Protein AF-A0AAN6EH94-F1 (afdb_monomer_lite)

Secondary structure (DSSP, 8-state):
-------PPPPP-EEEEEEEEE--HHHHHHHHHHIIIIIHHHHHHHTS-EEE--TT-TTS--EEE--EEEEEEEEE---TTT-S-SEEEEEEES-HHHHHHHHHH-------SS-B-HHHHHHHHHHHHHHHHHH-SSS-TTTEEEEEEEEEESSPBPSSPP-S-SSGGGTT--HHHHHHHHHHTTPEEEEEEETT---HHHHHHHHHH--SSPPEEEPPGGG-SSEEEEEES------TTTS-----------PPPP----------------------------PPP---------------------------------------------------------------PPPPP---------------------------------------------PPPS--PPP---THHHHHHHHHHHTT---HHHHHHHHHHHHHHT-TTS-HHHHHHHHHHHHHHHHHHHHHHHHHHHHHHT-PPPP-----------------PPPPP-PPPPPPHHHHHHHHHHHHHHHHHHTT--HHHHHHH--HHHHHHHHHHHTTT-HHHHHTHHHHHHHHHHHHHHHHHHHHHHHHHHHHHHHTTS-----PPP-----------

Sequence (621 aa):
MVTPTQIRPAPRCDILCVLVVESTQHMQNLFHGLYDTVITQLITQMRTPIIVQAAGNKSQPVTKATPCVRLGVVFYGDYFPYSTQTCSKQYFTSNYREFTKTIKSHRFCEGGLLRCATTEGLVGALEMFDDFAEFDPEAHLANVQQRHAIMVTSTPPYAQGCRENAHMRYDGFSIDDVARRMREMKISFSLIKERGKQIEQVEGLLKTANVSTKSLLELPKPMSPDFDVQLMGIDLQIPPEFAAPISALTSIAPAALPNIQPQPPAPVHIQPQPIQSTASQQQQLVPQKNKVDAAVPSVDTAAMAKKPKLESQSSSSAIVSPITEEQPKPARAKSRAKAGKSKSARASNSPAVAPQSVPATAQTTPQNMAAVPQAQTPAMPTGIQLLQAANSLQPSQLRQGQQLPAGQPAPYINPQFAHIVANLKLQGITAPDDVRAILQHVSEMQNPQRTEEERERIRERIPEMVAKAKQASNNAAQQYANGSLPAGAAAVSAPPQPTLQGPTSVSPAMQPALPPQGAINNLVHYVLTSIATKHNADVRQIFSALTPDTFESNARETYRTQPDILANMPIIKAAFSQYKNAQLANMIKQQQLAAQNQQLSSPAMAPQGLAQQTPTPAAAT

pLDDT: mean 72.28, std 25.68, range [25.48, 98.69]

Radius of gyration: 42.22 Å; chains: 1; bounding box: 129×107×127 Å

Structure (mmCIF, N/CA/C/O backbone):
data_AF-A0AAN6EH94-F1
#
_entry.id   AF-A0AAN6EH94-F1
#
loop_
_atom_site.group_PDB
_atom_site.id
_atom_site.type_symbol
_atom_site.label_atom_id
_atom_site.label_alt_id
_atom_site.label_comp_id
_atom_site.label_asym_id
_atom_site.label_entity_id
_atom_site.label_seq_id
_atom_site.pdbx_PDB_ins_code
_atom_site.Cartn_x
_atom_site.Cartn_y
_atom_site.Cartn_z
_atom_site.occupancy
_atom_site.B_iso_or_equiv
_atom_site.auth_seq_id
_atom_site.auth_comp_id
_atom_site.auth_asym_id
_atom_site.auth_atom_id
_atom_site.pdbx_PDB_model_num
ATOM 1 N N . MET A 1 1 ? -53.970 5.868 14.070 1.00 43.62 1 MET A N 1
ATOM 2 C CA . MET A 1 1 ? -53.092 4.944 13.321 1.00 43.62 1 MET A CA 1
ATOM 3 C C . MET A 1 1 ? -51.663 5.421 13.509 1.00 43.62 1 MET A C 1
ATOM 5 O O . MET A 1 1 ? -51.334 6.494 13.027 1.00 43.62 1 MET A O 1
ATOM 9 N N . VAL A 1 2 ? -50.867 4.709 14.307 1.00 47.62 2 VAL A N 1
ATOM 10 C CA . VAL A 1 2 ? -49.458 5.053 14.552 1.00 47.62 2 VAL A CA 1
ATOM 11 C C . VAL A 1 2 ? -48.660 4.444 13.406 1.00 47.62 2 VAL A C 1
ATOM 13 O O . VAL A 1 2 ? -48.646 3.225 13.253 1.00 47.62 2 VAL A O 1
ATOM 16 N N . THR A 1 3 ? -48.076 5.276 12.548 1.00 50.62 3 THR A N 1
ATOM 17 C CA . THR A 1 3 ? -47.166 4.819 11.494 1.00 50.62 3 THR A CA 1
ATOM 18 C C . THR A 1 3 ? -46.002 4.077 12.153 1.00 50.62 3 THR A C 1
ATOM 20 O O . THR A 1 3 ? -45.413 4.622 13.088 1.00 50.62 3 THR A O 1
ATOM 23 N N . PRO A 1 4 ? -45.669 2.842 11.731 1.00 56.78 4 PRO A N 1
ATOM 24 C CA . PRO A 1 4 ? -44.539 2.123 12.298 1.00 56.78 4 PRO A CA 1
ATOM 25 C C . PRO A 1 4 ? -43.283 2.963 12.084 1.00 56.78 4 PRO A C 1
ATOM 27 O O . PRO A 1 4 ? -42.884 3.233 10.950 1.00 56.78 4 PRO A O 1
ATOM 30 N N . THR A 1 5 ? -42.703 3.428 13.189 1.00 57.00 5 THR A N 1
ATOM 31 C CA . THR A 1 5 ? -41.475 4.212 13.209 1.00 57.00 5 THR A CA 1
ATOM 32 C C . THR A 1 5 ? -40.397 3.380 12.534 1.00 57.00 5 THR A C 1
ATOM 34 O O . THR A 1 5 ? -39.939 2.381 13.084 1.00 57.00 5 THR A O 1
ATOM 37 N N . GLN A 1 6 ? -40.039 3.750 11.305 1.00 58.00 6 GLN A N 1
ATOM 38 C CA . GLN A 1 6 ? -39.000 3.077 10.543 1.00 58.00 6 GLN A CA 1
ATOM 39 C C . GLN A 1 6 ? -37.693 3.236 11.328 1.00 58.00 6 GLN A C 1
ATOM 41 O O . GLN A 1 6 ? -37.117 4.324 11.380 1.00 58.00 6 GLN A O 1
ATOM 46 N N . ILE A 1 7 ? -37.274 2.173 12.021 1.00 58.06 7 ILE A N 1
ATOM 47 C CA . ILE A 1 7 ? -36.040 2.164 12.806 1.00 58.06 7 ILE A CA 1
ATOM 48 C C . ILE A 1 7 ? -34.904 2.348 11.808 1.00 58.06 7 ILE A C 1
ATOM 50 O O . ILE A 1 7 ? -34.576 1.443 11.041 1.00 58.06 7 ILE A O 1
ATOM 54 N N . ARG A 1 8 ? -34.334 3.555 11.778 1.00 58.59 8 ARG A N 1
ATOM 55 C CA . ARG A 1 8 ? -33.160 3.843 10.962 1.00 58.59 8 ARG A CA 1
ATOM 56 C C . ARG A 1 8 ? -32.035 2.932 11.466 1.00 58.59 8 ARG A C 1
ATOM 58 O O . ARG A 1 8 ? -31.744 2.987 12.663 1.00 58.59 8 ARG A O 1
ATOM 65 N N . PRO A 1 9 ? -31.427 2.091 10.612 1.00 61.72 9 PRO A N 1
ATOM 66 C CA . PRO A 1 9 ? -30.330 1.236 11.038 1.00 61.72 9 PRO A CA 1
ATOM 67 C C . PRO A 1 9 ? -29.235 2.101 11.663 1.00 61.72 9 PRO A C 1
ATOM 69 O O . PRO A 1 9 ? -28.909 3.173 11.143 1.00 61.72 9 PRO A O 1
ATOM 72 N N . ALA A 1 10 ? -28.722 1.660 12.814 1.00 65.44 10 ALA A N 1
ATOM 73 C CA . ALA A 1 10 ? -27.665 2.369 13.515 1.00 65.44 10 ALA A CA 1
ATOM 74 C C . ALA A 1 10 ? -26.471 2.576 12.563 1.00 65.44 10 ALA A C 1
ATOM 76 O O . ALA A 1 10 ? -26.133 1.656 11.809 1.00 65.44 10 ALA A O 1
ATOM 77 N N . PRO A 1 11 ? -25.850 3.768 12.560 1.00 66.00 11 PRO A N 1
ATOM 78 C CA . PRO A 1 11 ? -24.708 4.039 11.699 1.00 66.00 11 PRO A CA 1
ATOM 79 C C . PRO A 1 11 ? -23.595 3.033 12.007 1.00 66.00 11 PRO A C 1
ATOM 81 O O . PRO A 1 11 ? -23.139 2.932 13.147 1.00 66.00 11 PRO A O 1
ATOM 84 N N . ARG A 1 12 ? -23.179 2.268 10.993 1.00 73.12 12 ARG A N 1
ATOM 85 C CA . ARG A 1 12 ? -22.033 1.361 11.104 1.00 73.12 12 ARG A CA 1
ATOM 86 C C . ARG A 1 12 ? -20.752 2.195 11.192 1.00 73.12 12 ARG A C 1
ATOM 88 O O . ARG A 1 12 ? -20.634 3.226 10.531 1.00 73.12 12 ARG A O 1
ATOM 95 N N . CYS A 1 13 ? -19.829 1.784 12.057 1.00 85.12 13 CYS A N 1
ATOM 96 C CA . CYS A 1 13 ? -18.506 2.390 12.168 1.00 85.12 13 CYS A CA 1
ATOM 97 C C . CYS A 1 13 ? -17.510 1.456 11.486 1.00 85.12 13 CYS A C 1
ATOM 99 O O . CYS A 1 13 ? -16.981 0.543 12.118 1.00 85.12 13 CYS A O 1
ATOM 101 N N . ASP A 1 14 ? -17.305 1.654 10.187 1.00 90.00 14 ASP A N 1
ATOM 102 C CA . ASP A 1 14 ? -16.351 0.854 9.428 1.00 90.00 14 ASP A CA 1
ATOM 103 C C . ASP A 1 14 ? -15.000 1.577 9.383 1.00 90.00 14 ASP A C 1
ATOM 105 O O . ASP A 1 14 ? -14.924 2.786 9.119 1.00 90.00 14 ASP A O 1
ATOM 109 N N . ILE A 1 15 ? -13.933 0.828 9.657 1.00 93.75 15 ILE A N 1
ATOM 110 C CA . ILE A 1 15 ? -12.549 1.303 9.640 1.00 93.75 15 ILE A CA 1
ATOM 111 C C . ILE A 1 15 ? -11.784 0.476 8.615 1.00 93.75 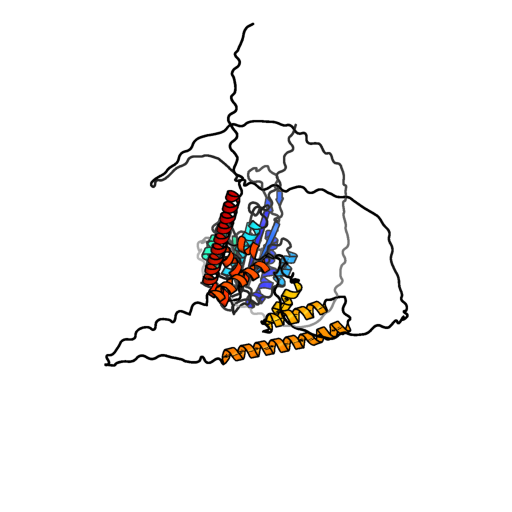15 ILE A C 1
ATOM 113 O O . ILE A 1 15 ? -11.727 -0.751 8.710 1.00 93.75 15 ILE A O 1
ATOM 117 N N . LEU A 1 16 ? -11.163 1.154 7.655 1.00 95.62 16 LEU A N 1
ATOM 118 C CA . LEU A 1 16 ? -10.236 0.536 6.715 1.00 95.62 16 LEU A CA 1
ATOM 119 C C . LEU A 1 16 ? -8.812 0.883 7.129 1.00 95.62 16 LEU A C 1
ATOM 121 O O . LEU A 1 16 ? -8.490 2.059 7.298 1.00 95.62 16 LEU A O 1
ATOM 125 N N . CYS A 1 17 ? -7.957 -0.120 7.269 1.00 97.81 17 CYS A N 1
ATOM 126 C CA . CYS A 1 17 ? -6.548 0.087 7.576 1.00 97.81 17 CYS A CA 1
ATOM 127 C C . CYS A 1 17 ? -5.680 -0.728 6.621 1.00 97.81 17 CYS A C 1
ATOM 129 O O . CYS A 1 17 ? -5.844 -1.943 6.525 1.00 97.81 17 CYS A O 1
ATOM 131 N N . VAL A 1 18 ? -4.748 -0.067 5.939 1.00 98.56 18 VAL A N 1
ATOM 132 C CA . VAL A 1 18 ? -3.737 -0.708 5.094 1.00 98.56 18 VAL A CA 1
ATOM 133 C C . VAL A 1 18 ? -2.378 -0.569 5.767 1.00 98.56 18 VAL A C 1
ATOM 135 O O . VAL A 1 18 ? -1.938 0.547 6.050 1.00 98.56 18 VAL A O 1
ATOM 138 N N . LEU A 1 19 ? -1.714 -1.695 6.025 1.00 98.62 19 LEU A N 1
ATOM 139 C CA . LEU A 1 19 ? -0.307 -1.705 6.422 1.00 98.62 19 LEU A CA 1
ATOM 140 C C . LEU A 1 19 ? 0.568 -1.682 5.167 1.00 98.62 19 LEU A C 1
ATOM 142 O O . LEU A 1 19 ? 0.423 -2.547 4.312 1.00 98.62 19 LEU A O 1
ATOM 146 N N . VAL A 1 20 ? 1.474 -0.718 5.058 1.00 98.69 20 VAL A N 1
ATOM 147 C CA . VAL A 1 20 ? 2.420 -0.594 3.941 1.00 98.69 20 VAL A CA 1
ATOM 148 C C . VAL A 1 20 ? 3.806 -0.927 4.467 1.00 98.69 20 VAL A C 1
ATOM 150 O O . VAL A 1 20 ? 4.408 -0.124 5.170 1.00 98.69 20 VAL A O 1
ATOM 153 N N . VAL A 1 21 ? 4.296 -2.128 4.188 1.00 98.31 21 VAL A N 1
ATOM 154 C CA . VAL A 1 21 ? 5.457 -2.721 4.855 1.00 98.31 21 VAL A CA 1
ATOM 155 C C . VAL A 1 21 ? 6.605 -2.901 3.873 1.00 98.31 21 VAL A C 1
ATOM 157 O O . VAL A 1 21 ? 6.461 -3.556 2.843 1.00 98.31 21 VAL A O 1
ATOM 160 N N . GLU A 1 22 ? 7.762 -2.345 4.216 1.00 97.75 22 GLU A N 1
ATOM 161 C CA . GLU A 1 22 ? 9.002 -2.592 3.485 1.00 97.75 22 GLU A CA 1
ATOM 162 C C . GLU A 1 22 ? 9.427 -4.063 3.626 1.00 97.75 22 GLU A C 1
ATOM 164 O O . GLU A 1 22 ? 9.545 -4.590 4.733 1.00 97.75 22 GLU A O 1
ATOM 169 N N . SER A 1 23 ? 9.659 -4.732 2.499 1.00 96.94 23 SER A N 1
ATOM 170 C CA . SER A 1 23 ? 9.865 -6.179 2.403 1.00 96.94 23 SER A CA 1
ATOM 171 C C . SER A 1 23 ? 11.347 -6.590 2.333 1.00 96.94 23 SER A C 1
ATOM 173 O O . SER A 1 23 ? 11.673 -7.654 1.796 1.00 96.94 23 SER A O 1
ATOM 175 N N . THR A 1 24 ? 12.246 -5.780 2.898 1.00 95.31 24 THR A N 1
ATOM 176 C CA . THR A 1 24 ? 13.692 -6.049 2.942 1.00 95.31 24 THR A CA 1
ATOM 177 C C . THR A 1 24 ? 14.049 -7.123 3.969 1.00 95.31 24 THR A C 1
ATOM 179 O O . THR A 1 24 ? 13.428 -7.234 5.026 1.00 95.31 24 THR A O 1
ATOM 182 N N . GLN A 1 25 ? 15.130 -7.868 3.716 1.00 93.06 25 GLN A N 1
ATOM 183 C CA . GLN A 1 25 ? 15.664 -8.833 4.686 1.00 93.06 25 GLN A CA 1
ATOM 184 C C . GLN A 1 25 ? 16.052 -8.172 6.020 1.00 93.06 25 GLN A C 1
ATOM 186 O O . GLN A 1 25 ? 15.889 -8.775 7.078 1.00 93.06 25 GLN A O 1
ATOM 191 N N . HIS A 1 26 ? 16.520 -6.918 5.981 1.00 93.06 26 HIS A N 1
ATOM 192 C CA . HIS A 1 26 ? 16.785 -6.117 7.181 1.00 93.06 26 HIS A CA 1
ATOM 193 C C . HIS A 1 26 ? 15.524 -5.957 8.036 1.00 93.06 26 HIS A C 1
ATOM 195 O O . HIS A 1 26 ? 15.534 -6.268 9.229 1.00 93.06 26 HIS A O 1
ATOM 201 N N . MET A 1 27 ? 14.407 -5.582 7.406 1.00 95.06 27 MET A N 1
ATOM 202 C CA . MET A 1 27 ? 13.124 -5.449 8.088 1.00 95.06 27 MET A CA 1
ATOM 203 C C . MET A 1 27 ? 12.614 -6.760 8.682 1.00 95.06 27 MET A C 1
ATOM 205 O O . MET A 1 27 ? 11.959 -6.711 9.720 1.00 95.06 27 MET A O 1
ATOM 209 N N . GLN A 1 28 ? 12.943 -7.925 8.115 1.00 93.50 28 GLN A N 1
ATOM 210 C CA . GLN A 1 28 ? 12.520 -9.223 8.656 1.00 93.50 28 GLN A CA 1
ATOM 211 C C . GLN A 1 28 ? 12.864 -9.393 10.141 1.00 93.50 28 GLN A C 1
ATOM 213 O O . GLN A 1 28 ? 12.035 -9.848 10.933 1.00 93.50 28 GLN A O 1
ATOM 218 N N . ASN A 1 29 ? 14.090 -9.016 10.511 1.00 89.00 29 ASN A N 1
ATOM 219 C CA . ASN A 1 29 ? 14.624 -9.220 11.857 1.00 89.00 29 ASN A CA 1
ATOM 220 C C . ASN A 1 29 ? 13.916 -8.344 12.896 1.00 89.00 29 ASN A C 1
ATOM 222 O O . ASN A 1 29 ? 13.801 -8.726 14.057 1.00 89.00 29 ASN A O 1
ATOM 226 N N . LEU A 1 30 ? 13.422 -7.185 12.468 1.00 93.12 30 LEU A N 1
ATOM 227 C CA . LEU A 1 30 ? 12.802 -6.186 13.333 1.00 93.12 30 LEU A CA 1
ATOM 228 C C . LEU A 1 30 ? 11.271 -6.309 13.343 1.00 93.12 30 LEU A C 1
ATOM 230 O O . LEU A 1 30 ? 10.608 -6.050 14.351 1.00 93.12 30 LEU A O 1
ATOM 234 N N . PHE A 1 31 ? 10.690 -6.723 12.216 1.00 94.88 31 PHE A N 1
ATOM 235 C CA . PHE A 1 31 ? 9.256 -6.640 11.977 1.00 94.88 31 PHE A CA 1
ATOM 236 C C . PHE A 1 31 ? 8.445 -7.561 12.891 1.00 94.88 31 PHE A C 1
ATOM 238 O O . PHE A 1 31 ? 7.373 -7.166 13.339 1.00 94.88 31 PHE A O 1
ATOM 245 N N . HIS A 1 32 ? 8.931 -8.764 13.214 1.00 92.38 32 HIS A N 1
ATOM 246 C CA . HIS A 1 32 ? 8.196 -9.670 14.106 1.00 92.38 32 HIS A CA 1
ATOM 247 C C . HIS A 1 32 ? 8.004 -9.078 15.510 1.00 92.38 32 HIS A C 1
ATOM 249 O O . HIS A 1 32 ? 6.887 -9.096 16.030 1.00 92.38 32 HIS A O 1
ATOM 255 N N . GLY A 1 33 ? 9.059 -8.487 16.083 1.00 92.12 33 GLY A N 1
ATOM 256 C CA . GLY A 1 33 ? 8.979 -7.790 17.367 1.00 92.12 33 GLY A CA 1
ATOM 257 C C . GLY A 1 33 ? 8.042 -6.585 17.302 1.00 92.12 33 GLY A C 1
ATOM 258 O O . GLY A 1 33 ? 7.168 -6.437 18.157 1.00 92.12 33 GLY A O 1
ATOM 259 N N . LEU A 1 34 ? 8.148 -5.772 16.246 1.00 95.31 34 LEU A N 1
ATOM 260 C CA . LEU A 1 34 ? 7.244 -4.643 16.001 1.00 95.31 34 LEU A CA 1
ATOM 261 C C . LEU A 1 34 ? 5.777 -5.082 15.866 1.00 95.31 34 LEU A C 1
ATOM 263 O O . LEU A 1 34 ? 4.869 -4.411 16.365 1.00 95.31 34 LEU A O 1
ATOM 267 N N . TYR A 1 35 ? 5.532 -6.205 15.192 1.00 96.12 35 TYR A N 1
ATOM 268 C CA . TYR A 1 35 ? 4.187 -6.710 14.959 1.00 96.12 35 TYR A CA 1
ATOM 269 C C . TYR A 1 35 ? 3.496 -7.092 16.269 1.00 96.12 35 TYR A C 1
ATOM 271 O O . TYR A 1 35 ? 2.349 -6.702 16.511 1.00 96.12 35 TYR A O 1
ATOM 279 N N . ASP A 1 36 ? 4.195 -7.841 17.119 1.00 93.06 36 ASP A N 1
ATOM 280 C CA . ASP A 1 36 ? 3.640 -8.334 18.377 1.00 93.06 36 ASP A CA 1
ATOM 281 C C . ASP A 1 36 ? 3.502 -7.208 19.420 1.00 93.06 36 ASP A C 1
ATOM 283 O O . ASP A 1 36 ? 2.514 -7.174 20.154 1.00 93.06 36 ASP A O 1
ATOM 287 N N . THR A 1 37 ? 4.431 -6.245 19.451 1.00 90.81 37 THR A N 1
ATOM 288 C CA . THR A 1 37 ? 4.446 -5.168 20.462 1.00 90.81 37 THR A CA 1
ATOM 289 C C . THR A 1 37 ? 3.597 -3.953 20.094 1.00 90.81 37 THR A C 1
ATOM 291 O O . THR A 1 37 ? 2.905 -3.412 20.956 1.00 90.81 37 THR A O 1
ATOM 294 N N . VAL A 1 38 ? 3.611 -3.524 18.828 1.00 94.44 38 VAL A N 1
ATOM 295 C CA . VAL A 1 38 ? 2.966 -2.277 18.389 1.00 94.44 38 VAL A CA 1
ATOM 296 C C . VAL A 1 38 ? 1.767 -2.565 17.495 1.00 94.44 38 VAL A C 1
ATOM 298 O O . VAL A 1 38 ? 0.647 -2.194 17.838 1.00 94.44 38 VAL A O 1
ATOM 301 N N . ILE A 1 39 ? 1.954 -3.255 16.365 1.00 96.12 39 ILE A N 1
ATOM 302 C CA . ILE A 1 39 ? 0.891 -3.408 15.349 1.00 96.12 39 ILE A CA 1
ATOM 303 C C . ILE A 1 39 ? -0.326 -4.151 15.918 1.00 96.12 39 ILE A C 1
ATOM 305 O O . ILE A 1 39 ? -1.466 -3.738 15.699 1.00 96.12 39 ILE A O 1
ATOM 309 N N . THR A 1 40 ? -0.104 -5.205 16.704 1.00 95.31 40 THR A N 1
ATOM 310 C CA . THR A 1 40 ? -1.180 -5.952 17.373 1.00 95.31 40 THR A CA 1
ATOM 311 C C . THR A 1 40 ? -1.980 -5.066 18.334 1.00 95.31 40 THR A C 1
ATOM 313 O O . THR A 1 40 ? -3.211 -5.161 18.379 1.00 95.31 40 THR A O 1
ATOM 316 N N . GLN A 1 41 ? -1.313 -4.164 19.060 1.00 93.94 41 GLN A N 1
ATOM 317 C CA . GLN A 1 41 ? -1.971 -3.213 19.960 1.00 93.94 41 GLN A CA 1
ATOM 318 C C . GLN A 1 41 ? -2.798 -2.187 19.179 1.00 93.94 41 GLN A C 1
ATOM 320 O O . GLN A 1 41 ? -3.948 -1.932 19.532 1.00 93.94 41 GLN A O 1
ATOM 325 N N . LEU A 1 42 ? -2.273 -1.676 18.059 1.00 94.94 42 LEU A N 1
ATOM 326 C CA . LEU A 1 42 ? -3.009 -0.770 17.167 1.00 94.94 42 LEU A CA 1
ATOM 327 C C . LEU A 1 42 ? -4.289 -1.410 16.637 1.00 94.94 42 LEU A C 1
ATOM 329 O O . LEU A 1 42 ? -5.364 -0.814 16.702 1.00 94.94 42 LEU A O 1
ATOM 333 N N . ILE A 1 43 ? -4.189 -2.641 16.134 1.00 95.12 43 ILE A N 1
ATOM 334 C CA . ILE A 1 43 ? -5.341 -3.366 15.594 1.00 95.12 43 ILE A CA 1
ATOM 335 C C . ILE A 1 43 ? -6.364 -3.650 16.693 1.00 95.12 43 ILE A C 1
ATOM 337 O O . ILE A 1 43 ? -7.563 -3.494 16.465 1.00 95.12 43 ILE A O 1
ATOM 341 N N . THR A 1 44 ? -5.909 -4.040 17.885 1.00 94.31 44 THR A N 1
ATOM 342 C CA . THR A 1 44 ? -6.790 -4.263 19.039 1.00 94.31 44 THR A CA 1
ATOM 343 C C . THR A 1 44 ? -7.527 -2.980 19.406 1.00 94.31 44 THR A C 1
ATOM 345 O O . THR A 1 44 ? -8.749 -3.000 19.540 1.00 94.31 44 THR A O 1
ATOM 348 N N . GLN A 1 45 ? -6.818 -1.853 19.455 1.00 92.75 45 GLN A N 1
ATOM 349 C CA . GLN A 1 45 ? -7.392 -0.562 19.804 1.00 92.75 45 GLN A CA 1
ATOM 350 C C . GLN A 1 45 ? -8.413 -0.059 18.777 1.00 92.75 45 GLN A C 1
ATOM 352 O O . GLN A 1 45 ? -9.473 0.431 19.160 1.00 92.75 45 GLN A O 1
ATOM 357 N N . MET A 1 46 ? -8.161 -0.238 17.477 1.00 93.62 46 MET A N 1
ATOM 358 C CA . MET A 1 46 ? -9.139 0.098 16.429 1.00 93.62 46 MET A CA 1
ATOM 359 C C . MET A 1 46 ? -10.429 -0.733 16.525 1.00 93.62 46 MET A C 1
ATOM 361 O O . MET A 1 46 ? -11.465 -0.328 16.004 1.00 93.62 46 MET A O 1
ATOM 365 N N . ARG A 1 47 ? -10.381 -1.901 17.178 1.00 92.81 47 ARG A N 1
ATOM 366 C CA . ARG A 1 47 ? -11.535 -2.790 17.387 1.00 92.81 47 ARG A CA 1
ATOM 367 C C . ARG A 1 47 ? -12.248 -2.544 18.717 1.00 92.81 47 ARG A C 1
ATOM 369 O O . ARG A 1 47 ? -13.290 -3.159 18.955 1.00 92.81 47 ARG A O 1
ATOM 376 N N . THR A 1 48 ? -11.716 -1.676 19.576 1.00 91.19 48 THR A N 1
ATOM 377 C CA . THR A 1 48 ? -12.328 -1.337 20.862 1.00 91.19 48 THR A CA 1
ATOM 378 C C . THR A 1 48 ? -13.695 -0.675 20.632 1.00 91.19 48 THR A C 1
ATOM 380 O O . THR A 1 48 ? -13.808 0.216 19.787 1.00 91.19 48 THR A O 1
ATOM 383 N N . PRO A 1 49 ? -14.757 -1.083 21.355 1.00 88.25 49 PRO A N 1
ATOM 384 C CA . PRO A 1 49 ? -16.076 -0.479 21.214 1.00 88.25 49 PRO A CA 1
ATOM 385 C C . PRO A 1 49 ? -16.056 1.026 21.481 1.00 88.25 49 PRO A C 1
ATOM 387 O O . PRO A 1 49 ? -15.544 1.477 22.506 1.00 88.25 49 PRO A O 1
ATOM 390 N N . ILE A 1 50 ? -16.681 1.793 20.590 1.00 85.31 50 ILE A N 1
ATOM 391 C CA . ILE A 1 50 ? -16.803 3.244 20.717 1.00 85.31 50 ILE A CA 1
ATOM 392 C C . ILE A 1 50 ? -18.212 3.636 21.153 1.00 85.31 50 ILE A C 1
ATOM 394 O O . ILE A 1 50 ? -19.209 2.975 20.843 1.00 85.31 50 ILE A O 1
ATOM 398 N N . ILE A 1 51 ? -18.297 4.743 21.881 1.00 82.75 51 ILE A N 1
ATOM 399 C CA . ILE A 1 51 ? -19.564 5.365 22.246 1.00 82.75 51 ILE A CA 1
ATOM 400 C C . ILE A 1 51 ? -19.993 6.278 21.096 1.00 82.75 51 ILE A C 1
ATOM 402 O O . ILE A 1 51 ? -19.378 7.316 20.857 1.00 82.75 51 ILE A O 1
ATOM 406 N N . VAL A 1 52 ? -21.068 5.909 20.398 1.00 75.81 52 VAL A N 1
ATOM 407 C CA . VAL A 1 52 ? -21.644 6.734 19.331 1.00 75.81 52 VAL A CA 1
ATOM 408 C C . VAL A 1 52 ? -22.814 7.521 19.915 1.00 75.81 52 VAL A C 1
ATOM 410 O O . VAL A 1 52 ? -23.865 6.962 20.227 1.00 75.81 52 VAL A O 1
ATOM 413 N N . GLN A 1 53 ? -22.635 8.833 20.081 1.00 69.69 53 GLN A N 1
ATOM 414 C CA . GLN A 1 53 ? -23.746 9.740 20.372 1.00 69.69 53 GLN A CA 1
ATOM 415 C C . GLN A 1 53 ? -24.384 10.176 19.052 1.00 69.69 53 GLN A C 1
ATOM 417 O O . GLN A 1 53 ? -23.702 10.690 18.165 1.00 69.69 53 GLN A O 1
ATOM 422 N N . ALA A 1 54 ? -25.695 9.973 18.909 1.00 63.78 54 ALA A N 1
ATOM 423 C CA . ALA A 1 54 ? -26.429 10.460 17.748 1.00 63.78 54 ALA A CA 1
ATOM 424 C C . ALA A 1 54 ? -26.328 11.993 17.695 1.00 63.78 54 ALA A C 1
ATOM 426 O O . ALA A 1 54 ? -26.809 12.691 18.592 1.00 63.78 54 ALA A O 1
ATOM 427 N N . ALA A 1 55 ? -25.668 12.514 16.659 1.00 54.50 55 ALA A N 1
ATOM 428 C CA . ALA A 1 55 ? -25.435 13.941 16.492 1.00 54.50 55 ALA A CA 1
ATOM 429 C C . ALA A 1 55 ? -26.762 14.721 16.568 1.00 54.50 55 ALA A C 1
ATOM 431 O O . ALA A 1 55 ? -27.634 14.557 15.717 1.00 54.50 55 ALA A O 1
ATOM 432 N N . GLY A 1 56 ? -26.907 15.568 17.593 1.00 57.94 56 GLY A N 1
ATOM 433 C CA . GLY A 1 56 ? -27.974 16.570 17.673 1.00 57.94 56 GLY A CA 1
ATOM 434 C C . GLY A 1 56 ? -29.014 16.416 18.786 1.00 57.94 56 GLY A C 1
ATOM 435 O O . GLY A 1 56 ? -29.810 17.333 18.942 1.00 57.94 56 GLY A O 1
ATOM 436 N N . ASN A 1 57 ? -29.014 15.348 19.596 1.00 54.50 57 ASN A N 1
ATOM 437 C CA . ASN A 1 57 ? -29.950 15.239 20.727 1.00 54.50 57 ASN A CA 1
ATOM 438 C C . ASN A 1 57 ? -29.275 14.688 21.990 1.00 54.50 57 ASN A C 1
ATOM 440 O O . ASN A 1 57 ? -29.037 13.489 22.101 1.00 54.50 57 ASN A O 1
ATOM 444 N N . LYS A 1 58 ? -29.054 15.557 22.990 1.00 61.97 58 LYS A N 1
ATOM 445 C CA . LYS A 1 58 ? -28.507 15.203 24.321 1.00 61.97 58 LYS A CA 1
ATOM 446 C C . LYS A 1 58 ? -29.353 14.171 25.092 1.00 61.97 58 LYS A C 1
ATOM 448 O O . LYS A 1 58 ? -28.903 13.652 26.102 1.00 61.97 58 LYS A O 1
ATOM 453 N N . SER A 1 59 ? -30.570 13.895 24.621 1.00 64.62 59 SER A N 1
ATOM 454 C CA . SER A 1 59 ? -31.528 12.961 25.221 1.00 64.62 59 SER A CA 1
ATOM 455 C C . SER A 1 59 ? -31.556 11.577 24.552 1.00 64.62 59 SER A C 1
ATOM 457 O O . SER A 1 59 ? -32.321 10.720 24.989 1.00 64.62 59 SER A O 1
ATOM 459 N N . GLN A 1 60 ? -30.802 11.348 23.471 1.00 61.09 60 GLN A N 1
ATOM 460 C CA . GLN A 1 60 ? -30.789 10.042 22.800 1.00 61.09 60 GLN A CA 1
ATOM 461 C C . GLN A 1 60 ? -29.878 9.045 23.541 1.00 61.09 60 GLN A C 1
ATOM 463 O O . GLN A 1 60 ? -28.824 9.441 24.047 1.00 61.09 60 GLN A O 1
ATOM 468 N N . PRO A 1 61 ? -30.262 7.757 23.607 1.00 64.56 61 PRO A N 1
ATOM 469 C CA . PRO A 1 61 ? -29.510 6.734 24.317 1.00 64.56 61 PRO A CA 1
ATOM 470 C C . PRO A 1 61 ? -28.112 6.551 23.719 1.00 64.56 61 PRO A C 1
ATOM 472 O O . PRO A 1 61 ? -27.931 6.344 22.517 1.00 64.56 61 PRO A O 1
ATOM 475 N N . VAL A 1 62 ? -27.114 6.610 24.597 1.00 74.31 62 VAL A N 1
ATOM 476 C CA . VAL A 1 62 ? -25.718 6.312 24.287 1.00 74.31 62 VAL A CA 1
ATOM 477 C C . VAL A 1 62 ? -25.617 4.855 23.839 1.00 74.31 62 VAL A C 1
ATOM 479 O O . VAL A 1 62 ? -25.830 3.948 24.640 1.00 74.31 62 VAL A O 1
ATOM 482 N N . THR A 1 63 ? -25.292 4.621 22.567 1.00 77.38 63 THR A N 1
ATOM 483 C CA . THR A 1 63 ? -25.145 3.260 22.036 1.00 77.38 63 THR A CA 1
ATOM 484 C C . THR A 1 63 ? -23.665 2.934 21.874 1.00 77.38 63 THR A C 1
ATOM 486 O O . THR A 1 63 ? -22.911 3.696 21.265 1.00 77.38 63 THR A O 1
ATOM 489 N N . LYS A 1 64 ? -23.237 1.801 22.439 1.00 83.69 64 LYS A N 1
ATOM 490 C CA . LYS A 1 64 ? -21.902 1.246 22.197 1.00 83.69 64 LYS A CA 1
ATOM 491 C C . LYS A 1 64 ? -21.925 0.513 20.862 1.00 83.69 64 LYS A C 1
ATOM 493 O O . LYS A 1 64 ? -22.742 -0.387 20.678 1.00 83.69 64 LYS A O 1
ATOM 498 N N . ALA A 1 65 ? -21.044 0.893 19.948 1.00 84.81 65 ALA A N 1
ATOM 499 C CA . ALA A 1 65 ? -20.874 0.221 18.670 1.00 84.81 65 ALA A CA 1
ATOM 500 C C . ALA A 1 65 ? -19.450 -0.327 18.579 1.00 84.81 65 ALA A C 1
ATOM 502 O O . ALA A 1 65 ? -18.486 0.396 18.824 1.00 84.81 65 ALA A O 1
ATOM 503 N N . THR A 1 66 ? -19.317 -1.603 18.226 1.00 88.69 66 THR A N 1
ATOM 504 C CA . THR A 1 66 ? -18.013 -2.195 17.913 1.00 88.69 66 THR A CA 1
ATOM 505 C C . THR A 1 66 ? -17.666 -1.872 16.462 1.00 88.69 66 THR A C 1
ATOM 507 O O . THR A 1 66 ? -18.447 -2.244 15.581 1.00 88.69 66 THR A O 1
ATOM 510 N N . PRO A 1 67 ? -16.535 -1.198 16.188 1.00 90.75 67 PRO A N 1
ATOM 511 C CA . PRO A 1 67 ? -16.132 -0.911 14.820 1.00 90.75 67 PRO A CA 1
ATOM 512 C C . PRO A 1 67 ? -15.890 -2.186 14.005 1.00 90.75 67 PRO A C 1
ATOM 514 O O . PRO A 1 67 ? -15.307 -3.158 14.498 1.00 90.75 67 PRO A O 1
ATOM 517 N N . CYS A 1 68 ? -16.300 -2.181 12.737 1.00 91.56 68 CYS A N 1
ATOM 518 C CA . CYS A 1 68 ? -15.917 -3.216 11.785 1.00 91.56 68 CYS A CA 1
ATOM 519 C C . CYS A 1 68 ? -14.582 -2.822 11.149 1.00 91.56 68 CYS A C 1
ATOM 521 O O . CYS A 1 68 ? -14.527 -1.975 10.258 1.00 91.56 68 CYS A O 1
ATOM 523 N N . VAL A 1 69 ? -13.493 -3.419 11.632 1.00 94.94 69 VAL A N 1
ATOM 524 C CA . VAL A 1 69 ? -12.149 -3.161 11.104 1.00 94.94 69 VAL A CA 1
ATOM 525 C C . VAL A 1 69 ? -11.847 -4.140 9.976 1.00 94.94 69 VAL A C 1
ATOM 527 O O . VAL A 1 69 ? -11.883 -5.356 10.186 1.00 94.94 69 VAL A O 1
ATOM 530 N N . ARG A 1 70 ? -11.517 -3.616 8.794 1.00 96.00 70 ARG A N 1
ATOM 531 C CA . ARG A 1 70 ? -10.996 -4.398 7.668 1.00 96.00 70 ARG A CA 1
ATOM 532 C C . ARG A 1 70 ? -9.539 -4.030 7.423 1.00 96.00 70 ARG A C 1
ATOM 534 O O . ARG A 1 70 ? -9.188 -2.852 7.346 1.00 96.00 70 ARG A O 1
ATOM 541 N N . LEU A 1 71 ? -8.702 -5.052 7.314 1.00 98.12 71 LEU A N 1
ATOM 542 C CA . LEU A 1 71 ? -7.251 -4.930 7.273 1.00 98.12 71 LEU A CA 1
ATOM 543 C C . LEU A 1 71 ? -6.734 -5.371 5.910 1.00 98.12 71 LEU A C 1
ATOM 545 O O . LEU A 1 71 ? -7.058 -6.467 5.456 1.00 98.12 71 LEU A O 1
ATOM 549 N N . GLY A 1 72 ? -5.947 -4.515 5.275 1.00 98.31 72 GLY A N 1
ATOM 550 C CA . GLY A 1 72 ? -5.192 -4.806 4.063 1.00 98.31 72 GLY A CA 1
ATOM 551 C C . GLY A 1 72 ? -3.695 -4.689 4.323 1.00 98.31 72 GLY A C 1
ATOM 552 O O . GLY A 1 72 ? -3.275 -4.043 5.289 1.00 98.31 72 GLY A O 1
ATOM 553 N N . VAL A 1 73 ? -2.877 -5.305 3.476 1.00 98.62 73 VAL A N 1
ATOM 554 C CA . VAL A 1 73 ? -1.420 -5.156 3.549 1.00 98.62 73 VAL A CA 1
ATOM 555 C C . VAL A 1 73 ? -0.811 -5.041 2.160 1.00 98.62 73 VAL A C 1
ATOM 557 O O . VAL A 1 73 ? -1.207 -5.740 1.228 1.00 98.62 73 VAL A O 1
ATOM 560 N N . VAL A 1 74 ? 0.168 -4.154 2.050 1.00 98.56 74 VAL A N 1
ATOM 561 C CA . VAL A 1 74 ? 1.012 -3.953 0.883 1.00 98.56 74 VAL A CA 1
ATOM 562 C C . VAL A 1 74 ? 2.449 -4.188 1.316 1.00 98.56 74 VAL A C 1
ATOM 564 O O . VAL A 1 74 ? 2.955 -3.476 2.178 1.00 98.56 74 VAL A O 1
ATOM 567 N N . PHE A 1 75 ? 3.102 -5.176 0.722 1.00 98.19 75 PHE A N 1
ATOM 568 C CA . PHE A 1 75 ? 4.535 -5.393 0.857 1.00 98.19 75 PHE A CA 1
ATOM 569 C C . PHE A 1 75 ? 5.233 -4.769 -0.342 1.00 98.19 75 PHE A C 1
ATOM 571 O O . PHE A 1 75 ? 4.890 -5.096 -1.477 1.00 98.19 75 PHE A O 1
ATOM 578 N N . TYR A 1 76 ? 6.197 -3.887 -0.108 1.00 98.12 76 TYR A N 1
ATOM 579 C CA . TYR A 1 76 ? 6.965 -3.264 -1.183 1.00 98.12 76 TYR A CA 1
ATOM 580 C C . TYR A 1 76 ? 8.452 -3.537 -1.015 1.00 98.12 76 TYR A C 1
ATOM 582 O O . TYR A 1 76 ? 8.976 -3.516 0.098 1.00 98.12 76 TYR A O 1
ATOM 590 N N . GLY A 1 77 ? 9.113 -3.804 -2.131 1.00 96.94 77 GLY A N 1
ATOM 591 C CA . GLY A 1 77 ? 10.550 -3.983 -2.208 1.00 96.94 77 GLY A CA 1
ATOM 592 C C . GLY A 1 77 ? 11.199 -2.875 -3.012 1.00 96.94 77 GLY A C 1
ATOM 593 O O . GLY A 1 77 ? 10.874 -1.696 -2.867 1.00 96.94 77 GLY A O 1
ATOM 594 N N . ASP A 1 78 ? 12.129 -3.261 -3.868 1.00 96.56 78 ASP A N 1
ATOM 595 C CA . ASP A 1 78 ? 12.825 -2.383 -4.795 1.00 96.56 78 ASP A CA 1
ATOM 596 C C . ASP A 1 78 ? 12.382 -2.684 -6.238 1.00 96.56 78 ASP A C 1
ATOM 598 O O . ASP A 1 78 ? 11.488 -3.488 -6.512 1.00 96.56 78 ASP A O 1
ATOM 602 N N . TYR A 1 79 ? 12.973 -1.997 -7.194 1.00 95.62 79 TYR A N 1
ATOM 603 C CA . TYR A 1 79 ? 12.840 -2.307 -8.599 1.00 95.62 79 TYR A CA 1
ATOM 604 C C . TYR A 1 79 ? 13.796 -3.430 -9.001 1.00 95.62 79 TYR A C 1
ATOM 606 O O . TYR A 1 79 ? 14.823 -3.685 -8.363 1.00 95.62 79 TYR A O 1
ATOM 614 N N . PHE A 1 80 ? 13.481 -4.082 -10.117 1.00 91.81 80 PHE A N 1
ATOM 615 C CA . PHE A 1 80 ? 14.415 -4.990 -10.770 1.00 91.81 80 PHE A CA 1
ATOM 616 C C . PHE A 1 80 ? 15.763 -4.277 -11.034 1.00 91.81 80 PHE A C 1
ATOM 618 O O . PHE A 1 80 ? 15.754 -3.122 -11.474 1.00 91.81 80 PHE A O 1
ATOM 625 N N . PRO A 1 81 ? 16.921 -4.926 -10.800 1.00 91.44 81 PRO A N 1
ATOM 626 C CA . PRO A 1 81 ? 17.109 -6.347 -10.475 1.00 91.44 81 PRO A CA 1
ATOM 627 C C . PRO A 1 81 ? 17.132 -6.693 -8.977 1.00 91.44 81 PRO A C 1
ATOM 629 O O . PRO A 1 81 ? 17.324 -7.856 -8.637 1.00 91.44 81 PRO A O 1
ATOM 632 N N . TYR A 1 82 ? 16.967 -5.722 -8.078 1.00 90.38 82 TYR A N 1
ATOM 633 C CA . TYR A 1 82 ? 17.103 -5.937 -6.629 1.00 90.38 82 TYR A CA 1
ATOM 634 C C . TYR A 1 82 ? 15.879 -6.598 -5.993 1.00 90.38 82 TYR A C 1
ATOM 636 O O . TYR A 1 82 ? 15.941 -7.102 -4.874 1.00 90.38 82 TYR A O 1
ATOM 644 N N . SER A 1 83 ? 14.751 -6.597 -6.695 1.00 94.69 83 SER A N 1
ATOM 645 C CA . SER A 1 83 ? 13.558 -7.347 -6.318 1.00 94.69 83 SER A CA 1
ATOM 646 C C . SER A 1 83 ? 12.941 -7.986 -7.553 1.00 94.69 83 SER A C 1
ATOM 648 O O . SER A 1 83 ? 12.937 -7.407 -8.643 1.00 94.69 83 SER A O 1
ATOM 650 N N . THR A 1 84 ? 12.427 -9.197 -7.377 1.00 91.25 84 THR A N 1
ATOM 651 C CA . THR A 1 84 ? 11.617 -9.915 -8.363 1.00 91.25 84 THR A CA 1
ATOM 652 C C . THR A 1 84 ? 10.216 -9.321 -8.463 1.00 91.25 84 THR A C 1
ATOM 654 O O . THR A 1 84 ? 9.599 -9.363 -9.528 1.00 91.25 84 THR A O 1
ATOM 657 N N . GLN A 1 85 ? 9.733 -8.733 -7.366 1.00 92.19 85 GLN A N 1
ATOM 658 C CA . GLN A 1 85 ? 8.450 -8.058 -7.294 1.00 92.19 85 GLN A CA 1
ATOM 659 C C . GLN A 1 85 ? 8.581 -6.754 -6.507 1.00 92.19 85 GLN A C 1
ATOM 661 O O . GLN A 1 85 ? 8.922 -6.750 -5.329 1.00 92.19 85 GLN A O 1
ATOM 666 N N . THR A 1 86 ? 8.240 -5.640 -7.151 1.00 95.44 86 THR A N 1
ATOM 667 C CA . THR A 1 86 ? 8.306 -4.316 -6.522 1.00 95.44 86 THR A CA 1
ATOM 668 C C . THR A 1 86 ? 7.214 -4.104 -5.479 1.00 95.44 86 THR A C 1
ATOM 670 O O . THR A 1 86 ? 7.459 -3.483 -4.448 1.00 95.44 86 THR A O 1
ATOM 673 N N . CYS A 1 87 ? 6.015 -4.643 -5.714 1.00 96.19 87 CYS A N 1
ATOM 674 C CA . CYS A 1 87 ? 4.879 -4.496 -4.812 1.00 96.19 87 CYS A CA 1
ATOM 675 C C . CYS A 1 87 ? 3.979 -5.741 -4.847 1.00 96.19 87 CYS A C 1
ATOM 677 O O . CYS A 1 87 ? 3.655 -6.259 -5.920 1.00 96.19 87 CYS A O 1
ATOM 679 N N . SER A 1 88 ? 3.566 -6.222 -3.676 1.00 96.50 88 SER A N 1
ATOM 680 C CA . SER A 1 88 ? 2.632 -7.332 -3.474 1.00 96.50 88 SER A CA 1
ATOM 681 C C . SER A 1 88 ? 1.531 -6.909 -2.512 1.00 96.50 88 SER A C 1
ATOM 683 O O . SER A 1 88 ? 1.794 -6.244 -1.512 1.00 96.50 88 SER A O 1
ATOM 685 N N . LYS A 1 89 ? 0.285 -7.282 -2.804 1.00 97.25 89 LYS A N 1
ATOM 686 C CA . LYS A 1 89 ? -0.889 -6.796 -2.073 1.00 97.25 89 LYS A CA 1
ATOM 687 C C . LYS A 1 89 ? -1.739 -7.953 -1.598 1.00 97.25 89 LYS A C 1
ATOM 689 O O . LYS A 1 89 ? -1.954 -8.916 -2.332 1.00 97.25 89 LYS A O 1
ATOM 694 N N . GLN A 1 90 ? -2.285 -7.815 -0.401 1.00 97.25 90 GLN A N 1
ATOM 695 C CA . GLN A 1 90 ? -3.356 -8.669 0.092 1.00 97.25 90 GLN A CA 1
ATOM 696 C C . GLN A 1 90 ? -4.518 -7.780 0.514 1.00 97.25 90 GLN A C 1
ATOM 698 O O . GLN A 1 90 ? -4.376 -6.924 1.392 1.00 97.25 90 GLN A O 1
ATOM 703 N N . TYR A 1 91 ? -5.644 -7.962 -0.177 1.00 95.69 91 TYR A N 1
ATOM 704 C CA . TYR A 1 91 ? -6.819 -7.108 -0.054 1.00 95.69 91 TYR A CA 1
ATOM 705 C C . TYR A 1 91 ? -7.482 -7.201 1.322 1.00 95.69 91 TYR A C 1
ATOM 707 O O . TYR A 1 91 ? -7.167 -8.059 2.145 1.00 95.69 91 TYR A O 1
ATOM 715 N N . PHE A 1 92 ? -8.404 -6.270 1.569 1.00 95.94 92 PHE A N 1
ATOM 716 C CA . PHE A 1 92 ? -9.086 -6.126 2.845 1.00 95.94 92 PHE A CA 1
ATOM 717 C C . PHE A 1 92 ? -9.772 -7.415 3.312 1.00 95.94 92 PHE A C 1
ATOM 719 O O . PHE A 1 92 ? -10.666 -7.933 2.648 1.00 95.94 92 PHE A O 1
ATOM 726 N N . THR A 1 93 ? -9.439 -7.852 4.525 1.00 95.56 93 THR A N 1
ATOM 727 C CA . THR A 1 93 ? -10.154 -8.908 5.250 1.00 95.56 93 THR A CA 1
ATOM 728 C C . THR A 1 93 ? -10.614 -8.400 6.613 1.00 95.56 93 THR A C 1
ATOM 730 O O . THR A 1 93 ? -9.915 -7.647 7.292 1.00 95.56 93 THR A O 1
ATOM 733 N N . SER A 1 94 ? -11.808 -8.806 7.044 1.00 94.25 94 SER A N 1
ATOM 734 C CA . SER A 1 94 ? -12.266 -8.624 8.429 1.00 94.25 94 SER A CA 1
ATOM 735 C C . SER A 1 94 ? -11.796 -9.762 9.346 1.00 94.25 94 SER A C 1
ATOM 737 O O . SER A 1 94 ? -11.965 -9.696 10.567 1.00 94.25 94 SER A O 1
ATOM 739 N N . ASN A 1 95 ? -11.212 -10.827 8.784 1.00 96.25 95 ASN A N 1
ATOM 740 C CA . ASN A 1 95 ? -10.707 -11.964 9.539 1.00 96.25 95 ASN A CA 1
ATOM 741 C C . ASN A 1 95 ? -9.281 -11.693 10.033 1.00 96.25 95 ASN A C 1
ATOM 743 O O . ASN A 1 95 ? -8.289 -11.941 9.351 1.00 96.25 95 ASN A O 1
ATOM 747 N N . TYR A 1 96 ? -9.174 -11.234 11.278 1.00 94.62 96 TYR A N 1
ATOM 748 C CA . TYR A 1 96 ? -7.883 -10.926 11.895 1.00 94.62 96 TYR A CA 1
ATOM 749 C C . TYR A 1 96 ? -6.914 -12.119 11.959 1.00 94.62 96 TYR A C 1
ATOM 751 O O . TYR A 1 96 ? -5.699 -11.934 11.877 1.00 94.62 96 TYR A O 1
ATOM 759 N N . ARG A 1 97 ? -7.425 -13.351 12.091 1.00 95.50 97 ARG A N 1
ATOM 760 C CA . ARG A 1 97 ? -6.575 -14.550 12.132 1.00 95.50 97 ARG A CA 1
ATOM 761 C C . ARG A 1 97 ? -5.926 -14.799 10.774 1.00 95.50 97 ARG A C 1
ATOM 763 O O . ARG A 1 97 ? -4.743 -15.120 10.721 1.00 95.50 97 ARG A O 1
ATOM 770 N N . GLU A 1 98 ? -6.697 -14.644 9.704 1.00 96.25 98 GLU A N 1
ATOM 771 C CA . GLU A 1 98 ? -6.205 -14.750 8.332 1.00 96.25 98 GLU A CA 1
ATOM 772 C C . GLU A 1 98 ? -5.163 -13.670 8.046 1.00 96.25 98 GLU A C 1
ATOM 774 O O . GLU A 1 98 ? -4.047 -14.002 7.663 1.00 96.25 98 GLU A O 1
ATOM 779 N N . PHE A 1 99 ? -5.471 -12.413 8.372 1.00 97.19 99 PHE A N 1
ATOM 780 C CA . PHE A 1 99 ? -4.535 -11.296 8.245 1.00 97.19 99 PHE A CA 1
ATOM 781 C C . PHE A 1 99 ? -3.216 -11.537 8.998 1.00 97.19 99 PHE A C 1
ATOM 783 O O . PHE A 1 99 ? -2.130 -11.371 8.445 1.00 97.19 99 PHE A O 1
ATOM 790 N N . THR A 1 100 ? -3.298 -11.999 10.250 1.00 96.25 100 THR A N 1
ATOM 791 C CA . THR A 1 100 ? -2.112 -12.317 11.061 1.00 96.25 100 THR A CA 1
ATOM 792 C C . THR A 1 100 ? -1.299 -13.449 10.439 1.00 96.25 100 THR A C 1
ATOM 794 O O . THR A 1 100 ? -0.073 -13.362 10.383 1.00 96.25 100 THR A O 1
ATOM 797 N N . LYS A 1 101 ? -1.963 -14.511 9.962 1.00 96.00 101 LYS A N 1
ATOM 798 C CA . LYS A 1 101 ? -1.301 -15.634 9.284 1.00 96.00 101 LYS A CA 1
ATOM 799 C C . LYS A 1 101 ? -0.564 -15.140 8.043 1.00 96.00 101 LYS A C 1
ATOM 801 O O . LYS A 1 101 ? 0.616 -15.436 7.896 1.00 96.00 101 LYS A O 1
ATOM 806 N N . THR A 1 102 ? -1.247 -14.360 7.212 1.00 95.62 102 THR A N 1
ATOM 807 C CA . THR A 1 102 ? -0.706 -13.689 6.031 1.00 95.62 102 THR A CA 1
ATOM 808 C C . THR A 1 102 ? 0.585 -12.949 6.359 1.00 95.62 102 THR A C 1
ATOM 810 O O . THR A 1 102 ? 1.628 -13.274 5.795 1.00 95.62 102 THR A O 1
ATOM 813 N N . ILE A 1 103 ? 0.543 -12.027 7.325 1.00 95.94 103 ILE A N 1
ATOM 814 C CA . ILE A 1 103 ? 1.688 -11.178 7.655 1.00 95.94 103 ILE A CA 1
ATOM 815 C C . ILE A 1 103 ? 2.841 -11.996 8.229 1.00 95.94 103 ILE A C 1
ATOM 817 O O . ILE A 1 103 ? 3.979 -11.835 7.798 1.00 95.94 103 ILE A O 1
ATOM 821 N N . LYS A 1 104 ? 2.564 -12.902 9.173 1.00 94.81 104 LYS A N 1
ATOM 822 C CA . LYS A 1 104 ? 3.612 -13.717 9.805 1.00 94.81 104 LYS A CA 1
ATOM 823 C C . LYS A 1 104 ? 4.232 -14.743 8.851 1.00 94.81 104 LYS A C 1
ATOM 825 O O . LYS A 1 104 ? 5.347 -15.182 9.102 1.00 94.81 104 LYS A O 1
ATOM 830 N N . SER A 1 105 ? 3.525 -15.133 7.788 1.00 95.25 105 SER A N 1
ATOM 831 C CA . SER A 1 105 ? 4.030 -16.056 6.762 1.00 95.25 105 SER A 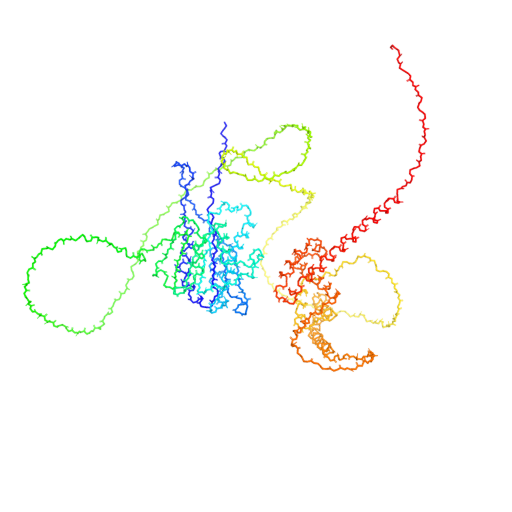CA 1
ATOM 832 C C . SER A 1 105 ? 4.788 -15.375 5.620 1.00 95.25 105 SER A C 1
ATOM 834 O O . SER A 1 105 ? 5.396 -16.069 4.804 1.00 95.25 105 SER A O 1
ATOM 836 N N . HIS A 1 106 ? 4.743 -14.040 5.543 1.00 96.06 106 HIS A N 1
ATOM 837 C CA . HIS A 1 106 ? 5.399 -13.290 4.478 1.00 96.06 106 HIS A CA 1
ATOM 838 C C . HIS A 1 106 ? 6.921 -13.445 4.546 1.00 96.06 106 HIS A C 1
ATOM 840 O O . HIS A 1 106 ? 7.523 -13.381 5.619 1.00 96.06 106 HIS A O 1
ATOM 846 N N . ARG A 1 107 ? 7.549 -13.643 3.385 1.00 94.81 107 ARG A N 1
ATOM 847 C CA . ARG A 1 107 ? 9.007 -13.716 3.258 1.00 94.81 107 ARG A CA 1
ATOM 848 C C . ARG A 1 107 ? 9.554 -12.350 2.871 1.00 94.81 107 ARG A C 1
ATOM 850 O O . ARG A 1 107 ? 9.282 -11.844 1.790 1.00 94.81 107 ARG A O 1
ATOM 857 N N . PHE A 1 108 ? 10.362 -11.786 3.755 1.00 93.19 108 PHE A N 1
ATOM 858 C CA . PHE A 1 108 ? 11.010 -10.492 3.584 1.00 93.19 108 PHE A CA 1
ATOM 859 C C . PHE A 1 108 ? 12.310 -10.651 2.782 1.00 93.19 108 PHE A C 1
ATOM 861 O O . PHE A 1 108 ? 13.400 -10.731 3.343 1.00 93.19 108 PHE A O 1
ATOM 868 N N . CYS A 1 109 ? 12.191 -10.778 1.462 1.00 87.88 109 CYS A N 1
ATOM 869 C CA . CYS A 1 109 ? 13.335 -10.987 0.563 1.00 87.88 109 CYS A CA 1
ATOM 870 C C . CYS A 1 109 ? 13.388 -10.020 -0.625 1.00 87.88 109 CYS A C 1
ATOM 872 O O . CYS A 1 109 ? 14.283 -10.123 -1.456 1.00 87.88 109 CYS A O 1
ATOM 874 N N . GLU A 1 110 ? 12.445 -9.091 -0.705 1.00 78.44 110 GLU A N 1
ATOM 875 C CA . GLU A 1 110 ? 12.264 -8.189 -1.835 1.00 78.44 110 GLU A CA 1
ATOM 876 C C . GLU A 1 110 ? 12.620 -6.783 -1.345 1.00 78.44 110 GLU A C 1
ATOM 878 O O . GLU A 1 110 ? 11.817 -6.141 -0.672 1.00 78.44 110 GLU A O 1
ATOM 883 N N . GLY A 1 111 ? 13.848 -6.318 -1.588 1.00 78.25 111 GLY A N 1
ATOM 884 C CA . GLY A 1 111 ? 14.214 -4.930 -1.315 1.00 78.25 111 GLY A CA 1
ATOM 885 C C . GLY A 1 111 ? 15.708 -4.626 -1.415 1.00 78.25 111 GLY A C 1
ATOM 886 O O . GLY A 1 111 ? 16.556 -5.511 -1.303 1.00 78.25 111 GLY A O 1
ATOM 887 N N . GLY A 1 112 ? 16.018 -3.350 -1.633 1.00 80.81 112 GLY A N 1
ATOM 888 C CA . GLY A 1 112 ? 17.375 -2.839 -1.767 1.00 80.81 112 GLY A CA 1
ATOM 889 C C . GLY A 1 112 ? 18.005 -2.516 -0.412 1.00 80.81 112 GLY A C 1
ATOM 890 O O . GLY A 1 112 ? 17.324 -2.271 0.580 1.00 80.81 112 GLY A O 1
ATOM 891 N N . LEU A 1 113 ? 19.340 -2.484 -0.365 1.00 85.00 113 LEU A N 1
ATOM 892 C CA . LEU A 1 113 ? 20.087 -2.155 0.859 1.00 85.00 113 LEU A CA 1
ATOM 893 C C . LEU A 1 113 ? 20.059 -0.659 1.201 1.00 85.00 113 LEU A C 1
ATOM 895 O O . LEU A 1 113 ? 20.234 -0.280 2.356 1.00 85.00 113 LEU A O 1
ATOM 899 N N . LEU A 1 114 ? 19.912 0.196 0.187 1.00 91.00 114 LEU A N 1
ATOM 900 C CA . LEU A 1 114 ? 20.061 1.647 0.328 1.00 91.00 114 LEU A CA 1
ATOM 901 C C . LEU A 1 114 ? 18.743 2.395 0.184 1.00 91.00 114 LEU A C 1
ATOM 903 O O . LEU A 1 114 ? 18.582 3.454 0.784 1.00 91.00 114 LEU A O 1
ATOM 907 N N . ARG A 1 115 ? 17.854 1.894 -0.673 1.00 95.12 115 ARG A N 1
ATOM 908 C CA . ARG A 1 115 ? 16.583 2.510 -1.050 1.00 95.12 115 ARG A CA 1
ATOM 909 C C . ARG A 1 115 ? 15.600 1.415 -1.420 1.00 95.12 115 ARG A C 1
ATOM 911 O O . ARG A 1 115 ? 16.014 0.335 -1.832 1.00 95.12 115 ARG A O 1
ATOM 918 N N . CYS A 1 116 ? 14.322 1.733 -1.305 1.00 96.88 116 CYS A N 1
ATOM 919 C CA . CYS A 1 116 ? 13.241 0.893 -1.794 1.00 96.88 116 CYS A CA 1
ATOM 920 C C . CYS A 1 116 ? 12.259 1.728 -2.610 1.00 96.88 116 CYS A C 1
ATOM 922 O O . CYS A 1 116 ? 12.233 2.964 -2.550 1.00 96.88 116 CYS A O 1
ATOM 924 N N . ALA A 1 117 ? 11.412 1.040 -3.365 1.00 97.25 117 ALA A N 1
ATOM 925 C CA . ALA A 1 117 ? 10.338 1.622 -4.150 1.00 97.25 117 ALA A CA 1
ATOM 926 C C . ALA A 1 117 ? 9.150 2.024 -3.254 1.00 97.25 117 ALA A C 1
ATOM 928 O O . ALA A 1 117 ? 8.005 1.647 -3.472 1.00 97.25 117 ALA A O 1
ATOM 929 N N . THR A 1 118 ? 9.420 2.816 -2.220 1.00 97.69 118 THR A N 1
ATOM 930 C CA . THR A 1 118 ? 8.451 3.308 -1.234 1.00 97.69 118 THR A CA 1
ATOM 931 C C . THR A 1 118 ? 7.178 3.875 -1.858 1.00 97.69 118 THR A C 1
ATOM 933 O O . THR A 1 118 ? 6.076 3.593 -1.388 1.00 97.69 118 THR A O 1
ATOM 936 N N . THR A 1 119 ? 7.315 4.663 -2.927 1.00 98.19 119 THR A N 1
ATOM 937 C CA . THR A 1 119 ? 6.176 5.277 -3.615 1.00 98.19 119 THR A CA 1
ATOM 938 C C . THR A 1 119 ? 5.234 4.225 -4.209 1.00 98.19 119 THR A C 1
ATOM 940 O O . THR A 1 119 ? 4.025 4.415 -4.152 1.00 98.19 119 THR A O 1
ATOM 943 N N . GLU A 1 120 ? 5.755 3.085 -4.674 1.00 98.00 120 GLU A N 1
ATOM 944 C CA . GLU A 1 120 ? 4.961 1.948 -5.176 1.00 98.00 120 GLU A CA 1
ATOM 945 C C . GLU A 1 120 ? 4.141 1.300 -4.059 1.00 98.00 120 GLU A C 1
ATOM 947 O O . GLU A 1 120 ? 2.970 0.974 -4.239 1.00 98.00 120 GLU A O 1
ATOM 952 N N . GLY A 1 121 ? 4.730 1.150 -2.867 1.00 98.19 121 GLY A N 1
ATOM 953 C CA . GLY A 1 121 ? 4.008 0.646 -1.698 1.00 98.19 121 GLY A CA 1
ATOM 954 C C . GLY A 1 121 ? 2.860 1.569 -1.289 1.00 98.19 121 GLY A C 1
ATOM 955 O O . GLY A 1 121 ? 1.748 1.119 -1.005 1.00 98.19 121 GLY A O 1
ATOM 956 N N . LEU A 1 122 ? 3.110 2.879 -1.301 1.00 98.62 122 LEU A N 1
ATOM 957 C CA . LEU A 1 122 ? 2.105 3.885 -0.969 1.00 98.62 122 LEU A CA 1
ATOM 958 C C . LEU A 1 122 ? 0.989 3.968 -2.015 1.00 98.62 122 LEU A C 1
ATOM 960 O O . LEU A 1 122 ? -0.184 4.044 -1.646 1.00 98.62 122 LEU A O 1
ATOM 964 N N . VAL A 1 123 ? 1.328 3.920 -3.305 1.00 98.50 123 VAL A N 1
ATOM 965 C CA . VAL A 1 123 ? 0.332 3.848 -4.381 1.00 98.50 123 VAL A CA 1
ATOM 966 C C . VAL A 1 123 ? -0.455 2.547 -4.306 1.00 98.50 123 VAL A C 1
ATOM 968 O O . VAL A 1 123 ? -1.677 2.583 -4.423 1.00 98.50 123 VAL A O 1
ATOM 971 N N . GLY A 1 124 ? 0.193 1.428 -3.981 1.00 98.44 124 GLY A N 1
ATOM 972 C CA . GLY A 1 124 ? -0.492 0.163 -3.749 1.00 98.44 124 GLY A CA 1
ATOM 973 C C . GLY A 1 124 ? -1.600 0.272 -2.699 1.00 98.44 124 GLY A C 1
ATOM 974 O O . GLY A 1 124 ? -2.663 -0.322 -2.872 1.00 98.44 124 GLY A O 1
ATOM 975 N N . ALA A 1 125 ? -1.401 1.082 -1.653 1.00 98.50 125 ALA A N 1
ATOM 976 C CA . ALA A 1 125 ? -2.441 1.363 -0.666 1.00 98.50 125 ALA A CA 1
ATOM 977 C C . ALA A 1 125 ? -3.567 2.249 -1.222 1.00 98.50 125 ALA A C 1
ATOM 979 O O . ALA A 1 125 ? -4.734 1.985 -0.933 1.00 98.50 125 ALA A O 1
ATOM 980 N N . LEU A 1 126 ? -3.244 3.276 -2.018 1.00 98.12 126 LEU A N 1
ATOM 981 C CA . LEU A 1 126 ? -4.247 4.119 -2.686 1.00 98.12 126 LEU A CA 1
ATOM 982 C C . LEU A 1 126 ? -5.150 3.287 -3.601 1.00 98.12 126 LEU A C 1
ATOM 984 O O . LEU A 1 126 ? -6.371 3.397 -3.509 1.00 98.12 126 LEU A O 1
ATOM 988 N N . GLU A 1 127 ? -4.553 2.411 -4.406 1.00 97.50 127 GLU A N 1
ATOM 989 C CA . GLU A 1 127 ? -5.265 1.492 -5.296 1.00 97.50 127 GLU A CA 1
ATOM 990 C C . GLU A 1 127 ? -6.217 0.593 -4.510 1.00 97.50 127 GLU A C 1
ATOM 992 O O . GLU A 1 127 ? -7.396 0.536 -4.833 1.00 97.50 127 GLU A O 1
ATOM 997 N N . MET A 1 128 ? -5.766 0.006 -3.394 1.00 97.06 128 MET A N 1
ATOM 998 C CA . MET A 1 128 ? -6.644 -0.796 -2.537 1.00 97.06 128 MET A CA 1
ATOM 999 C C . MET A 1 128 ? -7.857 -0.013 -2.013 1.00 97.06 128 MET A C 1
ATOM 1001 O O . MET A 1 128 ? -8.951 -0.573 -1.923 1.00 97.06 128 MET A O 1
ATOM 1005 N N . PHE A 1 129 ? -7.694 1.263 -1.648 1.00 95.50 129 PHE A N 1
ATOM 1006 C CA . PHE A 1 129 ? -8.820 2.095 -1.210 1.00 95.50 129 PHE A CA 1
ATOM 1007 C C . PHE A 1 129 ? -9.786 2.433 -2.345 1.00 95.50 129 PHE A C 1
ATOM 1009 O O . PHE A 1 129 ? -10.991 2.509 -2.097 1.00 95.50 129 PHE A O 1
ATOM 1016 N N . ASP A 1 130 ? -9.279 2.666 -3.554 1.00 93.94 130 ASP A N 1
ATOM 1017 C CA . ASP A 1 130 ? -10.132 2.907 -4.714 1.00 93.94 130 ASP A CA 1
ATOM 1018 C C . ASP A 1 130 ? -10.892 1.640 -5.112 1.00 93.94 130 ASP A C 1
ATOM 1020 O O . ASP A 1 130 ? -12.108 1.692 -5.267 1.00 93.94 130 ASP A O 1
ATOM 1024 N N . ASP A 1 131 ? -10.215 0.494 -5.168 1.00 93.12 131 ASP A N 1
ATOM 1025 C CA . ASP A 1 131 ? -10.832 -0.796 -5.479 1.00 93.12 131 ASP A CA 1
ATOM 1026 C C . ASP A 1 131 ? -11.932 -1.133 -4.477 1.00 93.12 131 ASP A C 1
ATOM 1028 O O . ASP A 1 131 ? -13.027 -1.545 -4.851 1.00 93.12 131 ASP A O 1
ATOM 1032 N N . PHE A 1 132 ? -11.683 -0.904 -3.183 1.00 90.75 132 PHE A N 1
ATOM 1033 C CA . PHE A 1 132 ? -12.706 -1.100 -2.158 1.00 90.75 132 PHE A CA 1
ATOM 1034 C C . PHE A 1 132 ? -13.959 -0.254 -2.426 1.00 90.75 132 PHE A C 1
ATOM 1036 O O . PHE A 1 132 ? -15.074 -0.715 -2.189 1.00 90.75 132 PHE A O 1
ATOM 1043 N N . ALA A 1 133 ? -13.787 0.970 -2.932 1.00 84.25 133 ALA A N 1
ATOM 1044 C CA . ALA A 1 133 ? -14.901 1.839 -3.292 1.00 84.25 133 ALA A CA 1
ATOM 1045 C C . ALA A 1 133 ? -15.670 1.355 -4.533 1.00 84.25 133 ALA A C 1
ATOM 1047 O O . ALA A 1 133 ? -16.859 1.646 -4.654 1.00 84.25 133 ALA A O 1
ATOM 1048 N N . GLU A 1 134 ? -15.003 0.639 -5.439 1.00 83.81 134 GLU A N 1
ATOM 1049 C CA . GLU A 1 134 ? -15.593 0.091 -6.663 1.00 83.81 134 GLU A CA 1
ATOM 1050 C C . GLU A 1 134 ? -16.314 -1.246 -6.421 1.00 83.81 134 GLU A C 1
ATOM 1052 O O . GLU A 1 134 ? -17.392 -1.464 -6.973 1.00 83.81 134 GLU A O 1
ATOM 1057 N N . PHE A 1 135 ? -15.762 -2.124 -5.574 1.00 79.94 135 PHE A N 1
ATOM 1058 C CA . PHE A 1 135 ? -16.307 -3.466 -5.321 1.00 79.94 135 PHE A CA 1
ATOM 1059 C C . PHE A 1 135 ? -17.524 -3.497 -4.396 1.00 79.94 135 PHE A C 1
ATOM 1061 O O . PHE A 1 135 ? -18.351 -4.401 -4.517 1.00 79.94 135 PHE A O 1
ATOM 1068 N N . ASP A 1 136 ? -17.645 -2.545 -3.472 1.00 68.81 136 ASP A N 1
ATOM 1069 C CA . ASP A 1 136 ? -18.771 -2.484 -2.537 1.00 68.81 136 ASP A CA 1
ATOM 1070 C C . ASP A 1 136 ? -19.491 -1.132 -2.650 1.00 68.81 136 ASP A C 1
ATOM 1072 O O . ASP A 1 136 ? -19.444 -0.299 -1.739 1.00 68.81 136 ASP A O 1
ATOM 1076 N N . PRO A 1 137 ? -20.165 -0.874 -3.789 1.00 62.53 137 PRO A N 1
ATOM 1077 C CA . PRO A 1 137 ? -20.871 0.377 -3.991 1.00 62.53 137 PRO A CA 1
ATOM 1078 C C . PRO A 1 137 ? -22.048 0.523 -3.024 1.00 62.53 137 PRO A C 1
ATOM 1080 O O . PRO A 1 137 ? -22.496 1.645 -2.836 1.00 62.53 137 PRO A O 1
ATOM 1083 N N . GLU A 1 138 ? -22.544 -0.544 -2.380 1.00 53.84 138 GLU A N 1
ATOM 1084 C CA . GLU A 1 138 ? -23.589 -0.475 -1.344 1.00 53.84 138 GLU A CA 1
ATOM 1085 C C . GLU A 1 138 ? -23.030 -0.224 0.065 1.00 53.84 138 GLU A C 1
ATOM 1087 O O . GLU A 1 138 ? -23.641 0.532 0.833 1.00 53.84 138 GLU A O 1
ATOM 1092 N N . ALA A 1 139 ? -21.836 -0.729 0.404 1.00 57.25 139 ALA A N 1
ATOM 1093 C CA . ALA A 1 139 ? -21.029 -0.187 1.496 1.00 57.25 139 ALA A CA 1
ATOM 1094 C C . ALA A 1 139 ? -20.421 1.142 1.053 1.00 57.25 139 ALA A C 1
ATOM 1096 O O . ALA A 1 139 ? -19.207 1.310 0.959 1.00 57.25 139 ALA A O 1
ATOM 1097 N N . HIS A 1 140 ? -21.302 2.115 0.798 1.00 56.00 140 HIS A N 1
ATOM 1098 C CA . HIS A 1 140 ? -20.922 3.482 0.504 1.00 56.00 140 HIS A CA 1
ATOM 1099 C C . HIS A 1 140 ? -19.762 3.870 1.413 1.00 56.00 140 HIS A C 1
ATOM 1101 O O . HIS A 1 140 ? -19.863 3.774 2.636 1.00 56.00 140 HIS A O 1
ATOM 1107 N N . LEU A 1 141 ? -18.701 4.408 0.820 1.00 58.34 141 LEU A N 1
ATOM 1108 C CA . LEU A 1 141 ? -17.644 5.141 1.512 1.00 58.34 141 LEU A CA 1
ATOM 1109 C C . LEU A 1 141 ? -18.179 6.148 2.557 1.00 58.34 141 LEU A C 1
ATOM 1111 O O . LEU A 1 141 ? -17.421 6.574 3.421 1.00 58.34 141 LEU A O 1
ATOM 1115 N N . ALA A 1 142 ? -19.463 6.523 2.481 1.00 61.47 142 ALA A N 1
ATOM 1116 C CA . ALA A 1 142 ? -20.203 7.273 3.494 1.00 61.47 142 ALA A CA 1
ATOM 1117 C C . ALA A 1 142 ? -20.302 6.576 4.871 1.00 61.47 142 ALA A C 1
ATOM 1119 O O . ALA A 1 142 ? -20.422 7.267 5.878 1.00 61.47 142 ALA A O 1
ATOM 1120 N N . ASN A 1 143 ? -20.249 5.242 4.924 1.00 69.25 143 ASN A N 1
ATOM 1121 C CA . ASN A 1 143 ? -20.256 4.438 6.152 1.00 69.25 143 ASN A CA 1
ATOM 1122 C C . ASN A 1 143 ? -18.838 4.185 6.696 1.00 69.25 143 ASN A C 1
ATOM 1124 O O . ASN A 1 143 ? -18.674 3.889 7.880 1.00 69.25 143 ASN A O 1
ATOM 1128 N N . VAL A 1 144 ? -17.810 4.331 5.850 1.00 77.50 144 VAL A N 1
ATOM 1129 C CA . VAL A 1 144 ? -16.408 4.256 6.272 1.00 77.50 144 VAL A CA 1
ATOM 1130 C C . VAL A 1 144 ? -16.054 5.548 6.994 1.00 77.50 144 VAL A C 1
ATOM 1132 O O . VAL A 1 144 ? -15.859 6.596 6.376 1.00 77.50 144 VAL A O 1
ATOM 1135 N N . GLN A 1 145 ? -15.962 5.475 8.318 1.00 82.56 145 GLN A N 1
ATOM 1136 C CA . GLN A 1 145 ? -15.664 6.645 9.141 1.00 82.56 145 GLN A CA 1
ATOM 1137 C C . GLN A 1 145 ? -14.176 6.981 9.131 1.00 82.56 145 GLN A C 1
ATOM 1139 O O . GLN A 1 145 ? -13.803 8.151 9.239 1.00 82.56 145 GLN A O 1
ATOM 1144 N N . GLN A 1 146 ? -13.322 5.961 9.020 1.00 90.50 146 GLN A N 1
ATOM 1145 C CA . GLN A 1 146 ? -11.878 6.125 9.115 1.00 90.50 146 GLN A CA 1
ATOM 1146 C C . GLN A 1 146 ? -11.148 5.280 8.074 1.00 90.50 146 GLN A C 1
ATOM 1148 O O . GLN A 1 146 ? -11.488 4.121 7.834 1.00 90.50 146 GLN A O 1
ATOM 1153 N N . ARG A 1 147 ? -10.120 5.881 7.473 1.00 94.62 147 ARG A N 1
ATOM 1154 C CA . ARG A 1 147 ? -9.193 5.236 6.546 1.00 94.62 147 ARG A CA 1
ATOM 1155 C C . ARG A 1 147 ? -7.788 5.517 7.032 1.00 94.62 147 ARG A C 1
ATOM 1157 O O . ARG A 1 147 ? -7.433 6.684 7.188 1.00 94.62 147 ARG A O 1
ATOM 1164 N N . HIS A 1 148 ? -7.021 4.467 7.263 1.00 97.38 148 HIS A N 1
ATOM 1165 C CA . HIS A 1 148 ? -5.670 4.547 7.794 1.00 97.38 148 HIS A CA 1
ATOM 1166 C C . HIS A 1 148 ? -4.698 3.877 6.833 1.00 97.38 148 HIS A C 1
ATOM 1168 O O . HIS A 1 148 ? -4.915 2.739 6.422 1.00 97.38 148 HIS A O 1
ATOM 1174 N N . ALA A 1 149 ? -3.624 4.574 6.491 1.00 98.38 149 ALA A N 1
ATOM 1175 C CA . ALA A 1 149 ? -2.449 3.985 5.866 1.00 98.38 149 ALA A CA 1
ATOM 1176 C C . ALA A 1 149 ? -1.312 4.057 6.886 1.00 98.38 149 ALA A C 1
ATOM 1178 O O . ALA A 1 149 ? -0.926 5.151 7.298 1.00 98.38 149 ALA A O 1
ATOM 1179 N N . ILE A 1 150 ? -0.814 2.906 7.332 1.00 98.44 150 ILE A N 1
ATOM 1180 C CA . ILE A 1 150 ? 0.268 2.824 8.318 1.00 98.44 150 ILE A CA 1
ATOM 1181 C C . ILE A 1 150 ? 1.494 2.270 7.611 1.00 98.44 150 ILE A C 1
ATOM 1183 O O . ILE A 1 150 ? 1.512 1.104 7.218 1.00 98.44 150 ILE A O 1
ATOM 1187 N N . MET A 1 151 ? 2.507 3.107 7.439 1.00 98.62 151 MET A N 1
ATOM 1188 C CA . MET A 1 151 ? 3.730 2.731 6.746 1.00 98.62 151 MET A CA 1
ATOM 1189 C C . MET A 1 151 ? 4.798 2.259 7.725 1.00 98.62 151 MET A C 1
ATOM 1191 O O . MET A 1 151 ? 5.062 2.932 8.715 1.00 98.62 151 MET A O 1
ATOM 1195 N N . VAL A 1 152 ? 5.431 1.129 7.417 1.00 98.31 152 VAL A N 1
ATOM 1196 C CA . VAL A 1 152 ? 6.583 0.567 8.123 1.00 98.31 152 VAL A CA 1
ATOM 1197 C C . VAL A 1 152 ? 7.786 0.590 7.182 1.00 98.31 152 VAL A C 1
ATOM 1199 O O . VAL A 1 152 ? 7.729 0.001 6.099 1.00 98.31 152 VAL A O 1
ATOM 1202 N N . THR A 1 153 ? 8.856 1.291 7.557 1.00 97.56 153 THR A N 1
ATOM 1203 C CA . THR A 1 153 ? 10.002 1.529 6.661 1.00 97.56 153 THR A CA 1
ATOM 1204 C C . THR A 1 153 ? 11.334 1.694 7.386 1.00 97.56 153 THR A C 1
ATOM 1206 O O . THR A 1 153 ? 11.386 2.159 8.525 1.00 97.56 153 THR A O 1
ATOM 1209 N N . SER A 1 154 ? 12.418 1.350 6.699 1.00 96.81 154 SER A N 1
ATOM 1210 C CA . SER A 1 154 ? 13.797 1.555 7.147 1.00 96.81 154 SER A CA 1
ATOM 1211 C C . SER A 1 154 ? 14.667 2.296 6.129 1.00 96.81 154 SER A C 1
ATOM 1213 O O . SER A 1 154 ? 15.696 2.875 6.489 1.00 96.81 154 SER A O 1
ATOM 1215 N N . THR A 1 155 ? 14.250 2.325 4.862 1.00 95.75 155 THR A N 1
ATOM 1216 C CA . THR A 1 155 ? 15.034 2.885 3.759 1.00 95.75 155 THR A CA 1
ATOM 1217 C C . THR A 1 155 ? 14.405 4.143 3.158 1.00 95.75 155 THR A C 1
ATOM 1219 O O . THR A 1 155 ? 13.183 4.306 3.152 1.00 95.75 155 THR A O 1
ATOM 1222 N N . PRO A 1 156 ? 15.226 5.063 2.622 1.00 95.44 156 PRO A N 1
ATOM 1223 C CA . PRO A 1 156 ? 14.713 6.204 1.892 1.00 95.44 156 PRO A CA 1
ATOM 1224 C C . PRO A 1 156 ? 14.086 5.827 0.541 1.00 95.44 156 PRO A C 1
ATOM 1226 O O . PRO A 1 156 ? 14.535 4.888 -0.122 1.00 95.44 156 PRO A O 1
ATOM 1229 N N . PRO A 1 157 ? 13.081 6.600 0.096 1.00 96.12 157 PRO A N 1
ATOM 1230 C CA . PRO A 1 157 ? 12.447 6.420 -1.206 1.00 96.12 157 PRO A CA 1
ATOM 1231 C C . PRO A 1 157 ? 13.378 6.789 -2.373 1.00 96.12 157 PRO A C 1
ATOM 1233 O O . PRO A 1 157 ? 14.344 7.549 -2.234 1.00 96.12 157 PRO A O 1
ATOM 1236 N N . TYR A 1 158 ? 13.041 6.310 -3.573 1.00 95.94 158 TYR A N 1
ATOM 1237 C CA . TYR A 1 158 ? 13.581 6.868 -4.815 1.00 95.94 158 TYR A CA 1
ATOM 1238 C C . TYR A 1 158 ? 12.995 8.254 -5.104 1.00 95.94 158 TYR A C 1
ATOM 1240 O O . TYR A 1 158 ? 11.821 8.509 -4.866 1.00 95.94 158 TYR A O 1
ATOM 1248 N N . ALA A 1 159 ? 13.812 9.131 -5.695 1.00 93.06 159 ALA A N 1
ATOM 1249 C CA . ALA A 1 159 ? 13.361 10.444 -6.163 1.00 93.06 159 ALA A CA 1
ATOM 1250 C C . ALA A 1 159 ? 12.457 10.361 -7.408 1.00 93.06 159 ALA A C 1
ATOM 1252 O O . ALA A 1 159 ? 11.728 11.298 -7.714 1.00 93.06 159 ALA A O 1
ATOM 1253 N N . GLN A 1 160 ? 12.544 9.255 -8.150 1.00 92.94 160 GLN A N 1
ATOM 1254 C CA . GLN A 1 160 ? 11.695 8.996 -9.309 1.00 92.94 160 GLN A CA 1
ATOM 1255 C C . GLN A 1 160 ? 10.290 8.607 -8.841 1.00 92.94 160 GLN A C 1
ATOM 1257 O O . GLN A 1 160 ? 10.144 7.918 -7.830 1.00 92.94 160 GLN A O 1
ATOM 1262 N N . GLY A 1 161 ? 9.272 9.025 -9.595 1.00 91.75 161 GLY A N 1
ATOM 1263 C CA . GLY A 1 161 ? 7.901 8.583 -9.362 1.00 91.75 161 GLY A CA 1
ATOM 1264 C C . GLY A 1 161 ? 7.727 7.077 -9.581 1.00 91.75 161 GLY A C 1
ATOM 1265 O O . GLY A 1 161 ? 8.598 6.417 -10.159 1.00 91.75 161 GLY A O 1
ATOM 1266 N N . CYS A 1 162 ? 6.605 6.538 -9.111 1.00 95.44 162 CYS A N 1
ATOM 1267 C CA . CYS A 1 162 ? 6.252 5.138 -9.345 1.00 95.44 162 CYS A CA 1
ATOM 1268 C C . CYS A 1 162 ? 5.969 4.855 -10.832 1.00 95.44 162 CYS A C 1
ATOM 1270 O O . CYS A 1 162 ? 5.645 5.750 -11.615 1.00 95.44 162 CYS A O 1
ATOM 1272 N N . ARG A 1 163 ? 6.122 3.597 -11.227 1.00 95.19 163 ARG A N 1
ATOM 1273 C CA . ARG A 1 163 ? 6.049 3.092 -12.602 1.00 95.19 163 ARG A CA 1
ATOM 1274 C C . ARG A 1 163 ? 5.510 1.659 -12.717 1.00 95.19 163 ARG A C 1
ATOM 1276 O O . ARG A 1 163 ? 5.168 1.264 -13.824 1.00 95.19 163 ARG A O 1
ATOM 1283 N N . GLU A 1 164 ? 5.434 0.894 -11.628 1.00 92.88 164 GLU A N 1
ATOM 1284 C CA . GLU A 1 164 ? 4.945 -0.499 -11.595 1.00 92.88 164 GLU A CA 1
ATOM 1285 C C . GLU A 1 164 ? 3.565 -0.600 -10.913 1.00 92.88 164 GLU A C 1
ATOM 1287 O O . GLU A 1 164 ? 3.283 -1.522 -10.140 1.00 92.88 164 GLU A O 1
ATOM 1292 N N . ASN A 1 165 ? 2.686 0.364 -11.200 1.00 93.62 165 ASN A N 1
ATOM 1293 C CA . ASN A 1 165 ? 1.364 0.459 -10.584 1.00 93.62 165 ASN A CA 1
ATOM 1294 C C . ASN A 1 165 ? 0.354 -0.494 -11.245 1.00 93.62 165 ASN A C 1
ATOM 1296 O O . ASN A 1 165 ? 0.478 -0.856 -12.417 1.00 93.62 165 ASN A O 1
ATOM 1300 N N . ALA A 1 166 ? -0.702 -0.864 -10.516 1.00 93.19 166 ALA A N 1
ATOM 1301 C CA . ALA A 1 166 ? -1.813 -1.619 -11.100 1.00 93.19 166 ALA A CA 1
ATOM 1302 C C . ALA A 1 166 ? -2.717 -0.710 -11.951 1.00 93.19 166 ALA A C 1
ATOM 1304 O O . ALA A 1 166 ? -3.225 -1.116 -12.996 1.00 93.19 166 ALA A O 1
ATOM 1305 N N . HIS A 1 167 ? -2.920 0.527 -11.504 1.00 94.38 167 HIS A N 1
ATOM 1306 C CA . HIS A 1 167 ? -3.743 1.535 -12.149 1.00 94.38 167 HIS A CA 1
ATOM 1307 C C . HIS A 1 167 ? -2.856 2.616 -12.761 1.00 94.38 167 HIS A C 1
ATOM 1309 O O . HIS A 1 167 ? -2.273 3.437 -12.055 1.00 94.38 167 HIS A O 1
ATOM 1315 N N . MET A 1 168 ? -2.873 2.708 -14.093 1.00 93.94 168 MET A N 1
ATOM 1316 C CA . MET A 1 168 ? -2.058 3.664 -14.861 1.00 93.94 168 MET A CA 1
ATOM 1317 C C . MET A 1 168 ? -2.269 5.137 -14.474 1.00 93.94 168 MET A C 1
ATOM 1319 O O . MET A 1 168 ? -1.431 5.985 -14.759 1.00 93.94 168 MET A O 1
ATOM 1323 N N . ARG A 1 169 ? -3.385 5.483 -13.811 1.00 95.94 169 ARG A N 1
ATOM 1324 C CA . ARG A 1 169 ? -3.618 6.854 -13.319 1.00 95.94 169 ARG A CA 1
ATOM 1325 C C . ARG A 1 169 ? -2.595 7.304 -12.276 1.00 95.94 169 ARG A C 1
ATOM 1327 O O . ARG A 1 169 ? -2.514 8.500 -12.010 1.00 95.94 169 ARG A O 1
ATOM 1334 N N . TYR A 1 170 ? -1.901 6.353 -11.658 1.00 97.69 170 TYR A N 1
ATOM 1335 C CA . TYR A 1 170 ? -0.873 6.610 -10.665 1.00 97.69 170 TYR A CA 1
ATOM 1336 C C . TYR A 1 170 ? 0.538 6.623 -11.254 1.00 97.69 170 TYR A C 1
ATOM 1338 O O . TYR A 1 170 ? 1.475 6.955 -10.538 1.00 97.69 170 TYR A O 1
ATOM 1346 N N . ASP A 1 171 ? 0.711 6.339 -12.546 1.00 96.25 171 ASP A N 1
ATOM 1347 C CA . ASP A 1 171 ? 2.031 6.345 -13.174 1.00 96.25 171 ASP A CA 1
ATOM 1348 C C . ASP A 1 171 ? 2.697 7.719 -13.068 1.00 96.25 171 ASP A C 1
ATOM 1350 O O . ASP A 1 171 ? 2.106 8.764 -13.349 1.00 96.25 171 ASP A O 1
ATOM 1354 N N . GLY A 1 172 ? 3.956 7.710 -12.636 1.00 96.88 172 GLY A N 1
ATOM 1355 C CA . GLY A 1 172 ? 4.751 8.905 -12.395 1.00 96.88 172 GLY A CA 1
ATOM 1356 C C . GLY A 1 172 ? 4.423 9.643 -11.098 1.00 96.88 172 GLY A C 1
ATOM 1357 O O . GLY A 1 172 ? 5.021 10.696 -10.873 1.00 96.88 172 GLY A O 1
ATOM 1358 N N . PHE A 1 173 ? 3.530 9.133 -10.237 1.00 98.31 173 PHE A N 1
ATOM 1359 C CA . PHE A 1 173 ? 3.240 9.785 -8.956 1.00 98.31 173 PHE A CA 1
ATOM 1360 C C . PHE A 1 173 ? 4.509 9.915 -8.118 1.00 98.31 173 PHE A C 1
ATOM 1362 O O . PHE A 1 173 ? 5.235 8.946 -7.893 1.00 98.31 173 PHE A O 1
ATOM 1369 N N . SER A 1 174 ? 4.747 11.125 -7.623 1.00 97.94 174 SER A N 1
ATOM 1370 C CA . SER A 1 174 ? 5.726 11.407 -6.579 1.00 97.94 174 SER A CA 1
ATOM 1371 C C . SER A 1 174 ? 5.120 11.207 -5.183 1.00 97.94 174 SER A C 1
ATOM 1373 O O . SER A 1 174 ? 3.905 11.066 -5.022 1.00 97.94 174 SER A O 1
ATOM 1375 N N . ILE A 1 175 ? 5.956 11.259 -4.141 1.00 97.50 175 ILE A N 1
ATOM 1376 C CA . ILE A 1 175 ? 5.483 11.257 -2.746 1.00 97.50 175 ILE A CA 1
ATOM 1377 C C . ILE A 1 175 ? 4.525 12.427 -2.469 1.00 97.50 175 ILE A C 1
ATOM 1379 O O . ILE A 1 175 ? 3.540 12.254 -1.753 1.00 97.50 175 ILE A O 1
ATOM 1383 N N . ASP A 1 176 ? 4.754 13.593 -3.073 1.00 97.19 176 ASP A N 1
ATOM 1384 C CA . ASP A 1 176 ? 3.872 14.753 -2.911 1.00 97.19 176 ASP A CA 1
ATOM 1385 C C . ASP A 1 176 ? 2.507 14.534 -3.580 1.00 97.19 176 ASP A C 1
ATOM 1387 O O . ASP A 1 176 ? 1.467 14.948 -3.051 1.00 97.19 176 ASP A O 1
ATOM 1391 N N . ASP A 1 177 ? 2.479 13.841 -4.721 1.00 98.12 177 ASP A N 1
ATOM 1392 C CA . ASP A 1 177 ? 1.231 13.465 -5.390 1.00 98.12 177 ASP A CA 1
ATOM 1393 C C . ASP A 1 177 ? 0.443 12.449 -4.558 1.00 98.12 177 ASP A C 1
ATOM 1395 O O . ASP A 1 177 ? -0.773 12.595 -4.395 1.00 98.12 177 ASP A O 1
ATOM 1399 N N . VAL A 1 178 ? 1.137 11.479 -3.952 1.00 98.19 178 VAL A N 1
ATOM 1400 C CA . VAL A 1 178 ? 0.554 10.551 -2.973 1.00 98.19 178 VAL A CA 1
ATOM 1401 C C . VAL A 1 178 ? -0.027 11.321 -1.786 1.00 98.19 178 VAL A C 1
ATOM 1403 O O . VAL A 1 178 ? -1.179 11.086 -1.420 1.00 98.19 178 VAL A O 1
ATOM 1406 N N . ALA A 1 179 ? 0.711 12.278 -1.214 1.00 97.75 179 ALA A N 1
ATOM 1407 C CA . ALA A 1 179 ? 0.245 13.098 -0.093 1.00 97.75 179 ALA A CA 1
ATOM 1408 C C . ALA A 1 179 ? -1.049 13.848 -0.433 1.00 97.75 179 ALA A C 1
ATOM 1410 O O . ALA A 1 179 ? -2.019 13.850 0.336 1.00 97.75 179 ALA A O 1
ATOM 1411 N N . ARG A 1 180 ? -1.076 14.477 -1.615 1.00 97.75 180 ARG A N 1
ATOM 1412 C CA . ARG A 1 180 ? -2.247 15.187 -2.139 1.00 97.75 180 ARG A CA 1
ATOM 1413 C C . ARG A 1 180 ? -3.429 14.233 -2.290 1.00 97.75 180 ARG A C 1
ATOM 1415 O O . ARG A 1 180 ? -4.525 14.556 -1.830 1.00 97.75 180 ARG A O 1
ATOM 1422 N N . ARG A 1 181 ? -3.203 13.044 -2.852 1.00 97.38 181 ARG A N 1
ATOM 1423 C CA . ARG A 1 181 ? -4.252 12.044 -3.063 1.00 97.38 181 ARG A CA 1
ATOM 1424 C C . ARG A 1 181 ? -4.792 11.463 -1.756 1.00 97.38 181 ARG A C 1
ATOM 1426 O O . ARG A 1 181 ? -6.007 11.363 -1.597 1.00 97.38 181 ARG A O 1
ATOM 1433 N N . MET A 1 182 ? -3.928 11.160 -0.787 1.00 97.12 182 MET A N 1
ATOM 1434 C CA . MET A 1 182 ? -4.342 10.715 0.549 1.00 97.12 182 MET A CA 1
ATOM 1435 C C . MET A 1 182 ? -5.262 11.739 1.217 1.00 97.12 182 MET A C 1
ATOM 1437 O O . MET A 1 182 ? -6.301 11.374 1.769 1.00 97.12 182 MET A O 1
ATOM 1441 N N . ARG A 1 183 ? -4.944 13.031 1.093 1.00 95.56 183 ARG A N 1
ATOM 1442 C CA . ARG A 1 183 ? -5.774 14.123 1.614 1.00 95.56 183 ARG A CA 1
ATOM 1443 C C . ARG A 1 183 ? -7.135 14.207 0.928 1.00 95.56 183 ARG A C 1
ATOM 1445 O O . ARG A 1 183 ? -8.150 14.321 1.615 1.00 95.56 183 ARG A O 1
ATOM 1452 N N . GLU A 1 184 ? -7.172 14.130 -0.403 1.00 94.38 184 GLU A N 1
ATOM 1453 C CA . GLU A 1 184 ? -8.423 14.092 -1.180 1.00 94.38 184 GLU A CA 1
ATOM 1454 C C . GLU A 1 184 ? -9.322 12.932 -0.736 1.00 94.38 184 GLU A C 1
ATOM 1456 O O . GLU A 1 184 ? -10.530 13.098 -0.557 1.00 94.38 184 GLU A O 1
ATOM 1461 N N . MET A 1 185 ? -8.717 11.770 -0.486 1.00 92.94 185 MET A N 1
ATOM 1462 C CA . MET A 1 185 ? -9.400 10.556 -0.040 1.00 92.94 185 MET A CA 1
ATOM 1463 C C . MET A 1 185 ? -9.642 10.504 1.477 1.00 92.94 185 MET A C 1
ATOM 1465 O O . MET A 1 185 ? -10.217 9.526 1.960 1.00 92.94 185 MET A O 1
ATOM 1469 N N . LYS A 1 186 ? -9.236 11.542 2.225 1.00 93.38 186 LYS A N 1
ATOM 1470 C CA . LYS A 1 186 ? -9.315 11.632 3.694 1.00 93.38 186 LYS A CA 1
ATOM 1471 C C . LYS A 1 186 ? -8.679 10.430 4.411 1.00 93.38 186 LYS A C 1
ATOM 1473 O O . LYS A 1 186 ? -9.205 9.955 5.418 1.00 93.38 186 LYS A O 1
ATOM 1478 N N . ILE A 1 187 ? -7.565 9.937 3.880 1.00 95.25 187 ILE A N 1
ATOM 1479 C CA . ILE A 1 187 ? -6.762 8.867 4.476 1.00 95.25 187 ILE A CA 1
ATOM 1480 C C . ILE A 1 187 ? -5.832 9.493 5.516 1.00 95.25 187 ILE A C 1
ATOM 1482 O O . ILE A 1 187 ? -5.086 10.420 5.213 1.00 95.25 187 ILE A O 1
ATOM 1486 N N . SER A 1 188 ? -5.886 8.995 6.748 1.00 96.38 188 SER A N 1
ATOM 1487 C CA . SER A 1 188 ? -4.924 9.330 7.794 1.00 96.38 188 SER A CA 1
ATOM 1488 C C . SER A 1 188 ? -3.660 8.503 7.596 1.00 96.38 188 SER A C 1
ATOM 1490 O O . SER A 1 188 ? -3.715 7.274 7.552 1.00 96.38 188 SER A O 1
ATOM 1492 N N . PHE A 1 189 ? -2.527 9.182 7.450 1.00 97.81 189 PHE A N 1
ATOM 1493 C CA . PHE A 1 189 ? -1.234 8.536 7.266 1.00 97.81 189 PHE A CA 1
ATOM 1494 C C . PHE A 1 189 ? -0.494 8.464 8.600 1.00 97.81 189 PHE A C 1
ATOM 1496 O O . PHE A 1 189 ? -0.353 9.480 9.278 1.00 97.81 189 PHE A O 1
ATOM 1503 N N . SER A 1 190 ? -0.034 7.274 8.970 1.00 98.12 190 SER A N 1
ATOM 1504 C CA . SER A 1 190 ? 0.804 7.023 10.145 1.00 98.12 190 SER A CA 1
ATOM 1505 C C . SER A 1 190 ? 2.138 6.430 9.705 1.00 98.12 190 SER A C 1
ATOM 1507 O O . SER A 1 190 ? 2.192 5.686 8.724 1.00 98.12 190 SER A O 1
ATOM 1509 N N . LEU A 1 191 ? 3.201 6.729 10.443 1.00 98.25 191 LEU A N 1
ATOM 1510 C CA . LEU A 1 191 ? 4.563 6.320 10.123 1.00 98.25 191 LEU A CA 1
ATOM 1511 C C . LEU A 1 191 ? 5.179 5.526 11.275 1.00 98.25 191 LEU A C 1
ATOM 1513 O O . LEU A 1 191 ? 5.157 5.947 12.427 1.00 98.25 191 LEU A O 1
ATOM 1517 N N . ILE A 1 192 ? 5.765 4.387 10.938 1.00 98.06 192 ILE A N 1
ATOM 1518 C CA . ILE A 1 192 ? 6.611 3.570 11.796 1.00 98.06 192 ILE A CA 1
ATOM 1519 C C . ILE A 1 192 ? 7.946 3.436 11.073 1.00 98.06 192 ILE A C 1
ATOM 1521 O O . ILE A 1 192 ? 8.053 2.698 10.093 1.00 98.06 192 ILE A O 1
ATOM 1525 N N . LYS A 1 193 ? 8.962 4.175 11.511 1.00 97.19 193 LYS A N 1
ATOM 1526 C CA . LYS A 1 193 ? 10.281 4.142 10.867 1.00 97.19 193 LYS A CA 1
ATOM 1527 C C . LYS A 1 193 ? 11.333 3.548 11.788 1.00 97.19 193 LYS A C 1
ATOM 1529 O O . LYS A 1 193 ? 11.249 3.724 13.001 1.00 97.19 193 LYS A O 1
ATOM 1534 N N . GLU A 1 194 ? 12.325 2.867 11.227 1.00 96.69 194 GLU A N 1
ATOM 1535 C CA . GLU A 1 194 ? 13.475 2.407 12.010 1.00 96.69 194 GLU A CA 1
ATOM 1536 C C . GLU A 1 194 ? 14.188 3.608 12.656 1.00 96.69 194 GLU A C 1
ATOM 1538 O O . GLU A 1 194 ? 14.490 4.623 12.013 1.00 96.69 194 GLU A O 1
ATOM 1543 N N . ARG A 1 195 ? 14.448 3.498 13.958 1.00 95.19 195 ARG A N 1
ATOM 1544 C CA . ARG A 1 195 ? 15.076 4.544 14.758 1.00 95.19 195 ARG A CA 1
ATOM 1545 C C . ARG A 1 195 ? 16.490 4.816 14.252 1.00 95.19 195 ARG A C 1
ATOM 1547 O O . ARG A 1 195 ? 17.270 3.913 13.974 1.00 95.19 195 ARG A O 1
ATOM 1554 N N . GLY A 1 196 ? 16.842 6.096 14.167 1.00 94.25 196 GLY A N 1
ATOM 1555 C CA . GLY A 1 196 ? 18.160 6.529 13.691 1.00 94.25 196 GLY A CA 1
ATOM 1556 C C . GLY A 1 196 ? 18.301 6.563 12.167 1.00 94.25 196 GLY A C 1
ATOM 1557 O O . GLY A 1 196 ? 19.297 7.091 11.672 1.00 94.25 196 GLY A O 1
ATOM 1558 N N . LYS A 1 197 ? 17.302 6.092 11.408 1.00 94.12 197 LYS A N 1
ATOM 1559 C CA . LYS A 1 197 ? 17.231 6.314 9.961 1.00 94.12 197 LYS A CA 1
ATOM 1560 C C . LYS A 1 197 ? 16.595 7.673 9.665 1.00 94.12 197 LYS A C 1
ATOM 1562 O O . LYS A 1 197 ? 15.549 8.035 10.217 1.00 94.12 197 LYS A O 1
ATOM 1567 N N . GLN A 1 198 ? 17.249 8.433 8.790 1.00 92.75 198 GLN A N 1
ATOM 1568 C CA . GLN A 1 198 ? 16.753 9.711 8.285 1.00 92.75 198 GLN A CA 1
ATOM 1569 C C . GLN A 1 198 ? 16.022 9.467 6.967 1.00 92.75 198 GLN A C 1
ATOM 1571 O O . GLN A 1 198 ? 16.642 9.130 5.959 1.00 92.75 198 GLN A O 1
ATOM 1576 N N . ILE A 1 199 ? 14.696 9.604 6.991 1.00 95.56 199 ILE A N 1
ATOM 1577 C CA . ILE A 1 199 ? 13.829 9.366 5.832 1.00 95.56 199 ILE A CA 1
ATOM 1578 C C . ILE A 1 199 ? 12.947 10.604 5.623 1.00 95.56 199 ILE A C 1
ATOM 1580 O O . ILE A 1 199 ? 11.719 10.555 5.671 1.00 95.56 199 ILE A O 1
ATOM 1584 N N . GLU A 1 200 ? 13.606 11.746 5.417 1.00 95.94 200 GLU A N 1
ATOM 1585 C CA . GLU A 1 200 ? 12.992 13.083 5.446 1.00 95.94 200 GLU A CA 1
ATOM 1586 C C . GLU A 1 200 ? 11.798 13.227 4.495 1.00 95.94 200 GLU A C 1
ATOM 1588 O O . GLU A 1 200 ? 10.809 13.872 4.830 1.00 95.94 200 GLU A O 1
ATOM 1593 N N . GLN A 1 201 ? 11.852 12.596 3.319 1.00 95.75 201 GLN A N 1
ATOM 1594 C CA . GLN A 1 201 ? 10.760 12.658 2.343 1.00 95.75 201 GLN A CA 1
ATOM 1595 C C . GLN A 1 201 ? 9.472 12.005 2.874 1.00 95.75 201 GLN A C 1
ATOM 1597 O O . GLN A 1 201 ? 8.380 12.533 2.673 1.00 95.75 201 GLN A O 1
ATOM 1602 N N . VAL A 1 202 ? 9.582 10.893 3.608 1.00 96.88 202 VAL A N 1
ATOM 1603 C CA . VAL A 1 202 ? 8.426 10.197 4.202 1.00 96.88 202 VAL A CA 1
ATOM 1604 C C . VAL A 1 202 ? 7.959 10.903 5.481 1.00 96.88 202 VAL A C 1
ATOM 1606 O O . VAL A 1 202 ? 6.763 10.984 5.757 1.00 96.88 202 VAL A O 1
ATOM 1609 N N . GLU A 1 203 ? 8.871 11.504 6.243 1.00 96.56 203 GLU A N 1
ATOM 1610 C CA . GLU A 1 203 ? 8.502 12.394 7.354 1.00 96.56 203 GLU A CA 1
ATOM 1611 C C . GLU A 1 203 ? 7.763 13.648 6.852 1.00 96.56 203 GLU A C 1
ATOM 1613 O O . GLU A 1 203 ? 6.810 14.124 7.475 1.00 96.56 203 GLU A O 1
ATOM 1618 N N . GLY A 1 204 ? 8.161 14.171 5.689 1.00 96.31 204 GLY A N 1
ATOM 1619 C CA . GLY A 1 204 ? 7.457 15.229 4.969 1.00 96.31 204 GLY A CA 1
ATOM 1620 C C . GLY A 1 204 ? 6.059 14.794 4.526 1.00 96.31 204 GLY A C 1
ATOM 1621 O O . GLY A 1 204 ? 5.099 15.551 4.704 1.00 96.31 204 GLY A O 1
ATOM 1622 N N . LEU A 1 205 ? 5.910 13.558 4.036 1.00 96.50 205 LEU A N 1
ATOM 1623 C CA . LEU A 1 205 ? 4.611 12.953 3.718 1.00 96.50 205 LEU A CA 1
ATOM 1624 C C . LEU A 1 205 ? 3.677 12.941 4.937 1.00 96.50 205 LEU A C 1
ATOM 1626 O O . LEU A 1 205 ? 2.515 13.325 4.814 1.00 96.50 205 LEU A O 1
ATOM 1630 N N . LEU A 1 206 ? 4.178 12.585 6.125 1.00 95.56 206 LEU A N 1
ATOM 1631 C CA . LEU A 1 206 ? 3.382 12.591 7.360 1.00 95.56 206 LEU A CA 1
ATOM 1632 C C . LEU A 1 206 ? 2.769 13.962 7.660 1.00 95.56 206 LEU A C 1
ATOM 1634 O O . LEU A 1 206 ? 1.607 14.042 8.063 1.00 95.56 206 LEU A O 1
ATOM 1638 N N . LYS A 1 207 ? 3.516 15.041 7.425 1.00 94.12 207 LYS A N 1
ATOM 1639 C CA . LYS A 1 207 ? 3.039 16.417 7.633 1.00 94.12 207 LYS A CA 1
ATOM 1640 C C . LYS A 1 207 ? 2.086 16.868 6.527 1.00 94.12 207 LYS A C 1
ATOM 1642 O O . LYS A 1 207 ? 1.107 17.558 6.792 1.00 94.12 207 LYS A O 1
ATOM 1647 N N . THR A 1 208 ? 2.368 16.501 5.280 1.00 94.81 208 THR A N 1
ATOM 1648 C CA . THR A 1 208 ? 1.625 16.992 4.110 1.00 94.81 208 THR A CA 1
ATOM 1649 C C . THR A 1 208 ? 0.331 16.220 3.855 1.00 94.81 208 THR A C 1
ATOM 1651 O O . THR A 1 208 ? -0.672 16.838 3.485 1.00 94.81 208 THR A O 1
ATOM 1654 N N . ALA A 1 209 ? 0.295 14.904 4.069 1.00 95.19 209 ALA A N 1
ATOM 1655 C CA . ALA A 1 209 ? -0.917 14.097 3.910 1.00 95.19 209 ALA A CA 1
ATOM 1656 C C . ALA A 1 209 ? -1.969 14.432 4.984 1.00 95.19 209 ALA A C 1
ATOM 1658 O O . ALA A 1 209 ? -3.168 14.487 4.700 1.00 95.19 209 ALA A O 1
ATOM 1659 N N . ASN A 1 210 ? -1.523 14.737 6.206 1.00 94.25 210 ASN A N 1
ATOM 1660 C CA . ASN A 1 210 ? -2.390 14.972 7.357 1.00 94.25 210 ASN A CA 1
ATOM 1661 C C . ASN A 1 210 ? -2.654 16.471 7.583 1.00 94.25 210 ASN A C 1
ATOM 1663 O O . ASN A 1 210 ? -1.977 17.131 8.360 1.00 94.25 210 ASN A O 1
ATOM 1667 N N . VAL A 1 211 ? -3.675 17.019 6.917 1.00 76.25 211 VAL A N 1
ATOM 1668 C CA . VAL A 1 211 ? -3.996 18.468 6.964 1.00 76.25 211 VAL A CA 1
ATOM 1669 C C . VAL A 1 211 ? -5.006 18.846 8.064 1.00 76.25 211 VAL A C 1
ATOM 1671 O O . VAL A 1 211 ? -5.355 20.012 8.216 1.00 76.25 211 VAL A O 1
ATOM 1674 N N . SER A 1 212 ? -5.499 17.885 8.854 1.00 64.94 212 SER A N 1
ATOM 1675 C CA . SER A 1 212 ? -6.630 18.086 9.780 1.00 64.94 212 SER A CA 1
ATOM 1676 C C . SER A 1 212 ? -6.302 17.835 11.256 1.00 64.94 212 SER A C 1
ATOM 1678 O O . SER A 1 212 ? -5.410 17.054 11.555 1.00 64.94 212 SER A O 1
ATOM 1680 N N . THR A 1 213 ? -7.131 18.428 12.126 1.00 57.94 213 THR A N 1
ATOM 1681 C CA . THR A 1 213 ? -7.236 18.473 13.610 1.00 57.94 213 THR A CA 1
ATOM 1682 C C . THR A 1 213 ? -6.998 17.199 14.437 1.00 57.94 213 THR A C 1
ATOM 1684 O O . THR A 1 213 ? -7.293 17.194 15.631 1.00 57.94 213 THR A O 1
ATOM 1687 N N . LYS A 1 214 ? -6.566 16.094 13.840 1.00 73.75 214 LYS A N 1
ATOM 1688 C CA . LYS A 1 214 ? -6.331 14.846 14.562 1.00 73.75 214 LYS A CA 1
ATOM 1689 C C . LYS A 1 214 ? -5.012 14.944 15.332 1.00 73.75 214 LYS A C 1
ATOM 1691 O O . LYS A 1 214 ? -4.052 15.543 14.853 1.00 73.75 214 LYS A O 1
ATOM 1696 N N . SER A 1 215 ? -4.992 14.382 16.534 1.00 84.56 215 SER A N 1
ATOM 1697 C CA . SER A 1 215 ? -3.793 14.283 17.361 1.00 84.56 215 SER A CA 1
ATOM 1698 C C . SER A 1 215 ? -2.757 13.402 16.663 1.00 84.56 215 SER A C 1
ATOM 1700 O O . SER A 1 215 ? -3.058 12.284 16.236 1.00 84.56 215 SER A O 1
ATOM 1702 N N . LEU A 1 216 ? -1.535 13.926 16.553 1.00 91.19 216 LEU A N 1
ATOM 1703 C CA . LEU A 1 216 ? -0.349 13.117 16.309 1.00 91.19 216 LEU A CA 1
ATOM 1704 C C . LEU A 1 216 ? 0.057 12.496 17.647 1.00 91.19 216 LEU A C 1
ATOM 1706 O O . LEU A 1 216 ? 0.331 13.224 18.601 1.00 91.19 216 LEU A O 1
ATOM 1710 N N . LEU A 1 217 ? 0.079 11.170 17.714 1.00 91.94 217 LEU A N 1
ATOM 1711 C CA . LEU A 1 217 ? 0.559 10.423 18.868 1.00 91.94 217 LEU A CA 1
ATOM 1712 C C . LEU A 1 217 ? 1.940 9.851 18.555 1.00 91.94 217 LEU A C 1
ATOM 1714 O O . LEU A 1 217 ? 2.084 9.037 17.645 1.00 91.94 217 LEU A O 1
ATOM 1718 N N . GLU A 1 218 ? 2.942 10.254 19.329 1.00 93.62 218 GLU A N 1
ATOM 1719 C CA . GLU A 1 218 ? 4.277 9.660 19.280 1.00 93.62 218 GLU A CA 1
ATOM 1720 C C . GLU A 1 218 ? 4.424 8.652 20.420 1.00 93.62 218 GLU A C 1
ATOM 1722 O O . GLU A 1 218 ? 4.162 8.985 21.580 1.00 93.62 218 GLU A O 1
ATOM 1727 N N . LEU A 1 219 ? 4.818 7.412 20.111 1.00 92.00 219 LEU A N 1
ATOM 1728 C CA . LEU A 1 219 ? 5.015 6.415 21.164 1.00 92.00 219 LEU A CA 1
ATOM 1729 C C . LEU A 1 219 ? 6.347 6.649 21.895 1.00 92.00 219 LEU A C 1
ATOM 1731 O O . LEU A 1 219 ? 7.368 6.928 21.256 1.00 92.00 219 LEU A O 1
ATOM 1735 N N . PRO A 1 220 ? 6.380 6.451 23.225 1.00 89.94 220 PRO A N 1
ATOM 1736 C CA . PRO A 1 220 ? 7.616 6.473 23.992 1.00 89.94 220 PRO A CA 1
ATOM 1737 C C . PRO A 1 220 ? 8.612 5.416 23.506 1.00 89.94 220 PRO A C 1
ATOM 1739 O O . PRO A 1 220 ? 8.245 4.273 23.229 1.00 89.94 220 PRO A O 1
ATOM 1742 N N . LYS A 1 221 ? 9.904 5.772 23.498 1.00 89.06 221 LYS A N 1
ATOM 1743 C CA . LYS A 1 221 ? 10.997 4.879 23.068 1.00 89.06 221 LYS A CA 1
ATOM 1744 C C . LYS A 1 221 ? 10.989 3.496 23.736 1.00 89.06 221 LYS A C 1
ATOM 1746 O O . LYS A 1 221 ? 11.229 2.526 23.029 1.00 89.06 221 LYS A O 1
ATOM 1751 N N . PRO A 1 222 ? 10.701 3.353 25.044 1.00 87.69 222 PRO A N 1
ATOM 1752 C CA . PRO A 1 222 ? 10.682 2.034 25.679 1.00 87.69 222 PRO A CA 1
ATOM 1753 C C . PRO A 1 222 ? 9.641 1.064 25.097 1.00 87.69 222 PRO A C 1
ATOM 1755 O O . PRO A 1 222 ? 9.838 -0.143 25.166 1.00 87.69 222 PRO A O 1
ATOM 1758 N N . MET A 1 223 ? 8.553 1.577 24.511 1.00 86.44 223 MET A N 1
ATOM 1759 C CA . MET A 1 223 ? 7.489 0.762 23.913 1.00 86.44 223 MET A CA 1
ATOM 1760 C C . MET A 1 223 ? 7.861 0.257 22.510 1.00 86.44 223 MET A C 1
ATOM 1762 O O . MET A 1 223 ? 7.308 -0.732 22.035 1.00 86.44 223 MET A O 1
ATOM 1766 N N . SER A 1 224 ? 8.803 0.931 21.845 1.00 89.56 224 SER A N 1
ATOM 1767 C CA . SER A 1 224 ? 9.363 0.508 20.566 1.00 89.56 224 SER A CA 1
ATOM 1768 C C . SER A 1 224 ? 10.836 0.933 20.478 1.00 89.56 224 SER A C 1
ATOM 1770 O O . SER A 1 224 ? 11.147 2.040 20.017 1.00 89.56 224 SER A O 1
ATOM 1772 N N . PRO A 1 225 ? 11.764 0.094 20.978 1.00 90.56 225 PRO A N 1
ATOM 1773 C CA . PRO A 1 225 ? 13.173 0.469 21.071 1.00 90.56 225 PRO A CA 1
ATOM 1774 C C . PRO A 1 225 ? 13.776 0.727 19.688 1.00 90.56 225 PRO A C 1
ATOM 1776 O O . PRO A 1 225 ? 14.500 1.708 19.509 1.00 90.56 225 PRO A O 1
ATOM 1779 N N . ASP A 1 226 ? 13.389 -0.076 18.699 1.00 95.62 226 ASP A N 1
ATOM 1780 C CA . ASP A 1 226 ? 13.965 -0.050 17.354 1.00 95.62 226 ASP A CA 1
ATOM 1781 C C . ASP A 1 226 ? 13.232 0.885 16.385 1.00 95.62 226 ASP A C 1
ATOM 1783 O O . ASP A 1 226 ? 13.734 1.136 15.292 1.00 95.62 226 ASP A O 1
ATOM 1787 N N . PHE A 1 227 ? 12.068 1.434 16.761 1.00 97.06 227 PHE A N 1
ATOM 1788 C CA . PHE A 1 227 ? 11.258 2.259 15.861 1.00 97.06 227 PHE A CA 1
ATOM 1789 C C . PHE A 1 227 ? 10.815 3.582 16.480 1.00 97.06 227 PHE A C 1
ATOM 1791 O O . PHE A 1 227 ? 10.474 3.676 17.659 1.00 97.06 227 PHE A O 1
ATOM 1798 N N . ASP A 1 228 ? 10.766 4.612 15.643 1.00 96.75 228 ASP A N 1
ATOM 1799 C CA . ASP A 1 228 ? 10.004 5.827 15.902 1.00 96.75 228 ASP A CA 1
ATOM 1800 C C . ASP A 1 228 ? 8.587 5.630 15.350 1.00 96.75 228 ASP A C 1
ATOM 1802 O O . ASP A 1 228 ? 8.397 5.416 14.149 1.00 96.75 228 ASP A O 1
ATOM 1806 N N . VAL A 1 229 ? 7.592 5.671 16.238 1.00 97.00 229 VAL A N 1
ATOM 1807 C CA . VAL A 1 229 ? 6.187 5.403 15.906 1.00 97.00 229 VAL A CA 1
ATOM 1808 C C . VAL A 1 229 ? 5.388 6.696 16.037 1.00 97.00 229 VAL A C 1
ATOM 1810 O O . VAL A 1 229 ? 5.288 7.261 17.126 1.00 97.00 229 VAL A O 1
ATOM 1813 N N . GLN A 1 230 ? 4.811 7.142 14.927 1.00 96.62 230 GLN A N 1
ATOM 1814 C CA . GLN A 1 230 ? 4.049 8.378 14.781 1.00 96.62 230 GLN A CA 1
ATOM 1815 C C . GLN A 1 230 ? 2.674 8.058 14.185 1.00 96.62 230 GLN A C 1
ATOM 1817 O O . GLN A 1 230 ? 2.538 7.765 12.995 1.00 96.62 230 GLN A O 1
ATOM 1822 N N . LEU A 1 231 ? 1.639 8.091 15.018 1.00 96.12 231 LEU A N 1
ATOM 1823 C CA . LEU A 1 231 ? 0.286 7.668 14.661 1.00 96.12 231 LEU A CA 1
ATOM 1824 C C . LEU A 1 231 ? -0.635 8.865 14.488 1.00 96.12 231 LEU A C 1
ATOM 1826 O O . LEU A 1 231 ? -0.654 9.771 15.320 1.00 96.12 231 LEU A O 1
ATOM 1830 N N . MET A 1 232 ? -1.448 8.842 13.436 1.00 94.69 232 MET A N 1
ATOM 1831 C CA . MET A 1 232 ? -2.417 9.894 13.157 1.00 94.69 232 MET A CA 1
ATOM 1832 C C . MET A 1 232 ? -3.845 9.386 13.328 1.00 94.69 232 MET A C 1
ATOM 1834 O O . MET A 1 232 ? -4.307 8.528 12.576 1.00 94.69 232 MET A O 1
ATOM 1838 N N . GLY A 1 233 ? -4.585 9.975 14.268 1.00 89.81 233 GLY A N 1
ATOM 1839 C CA . GLY A 1 233 ? -6.003 9.656 14.456 1.00 89.81 233 GLY A CA 1
ATOM 1840 C C . GLY A 1 233 ? -6.283 8.273 15.043 1.00 89.81 233 GLY A C 1
ATOM 1841 O O . GLY A 1 233 ? -7.395 7.774 14.874 1.00 89.81 233 GLY A O 1
ATOM 1842 N N . ILE A 1 234 ? -5.287 7.664 15.690 1.00 88.44 234 ILE A N 1
ATOM 1843 C CA . ILE A 1 234 ? -5.412 6.433 16.472 1.00 88.44 234 ILE A CA 1
ATOM 1844 C C . ILE A 1 234 ? -4.982 6.767 17.899 1.00 88.44 234 ILE A C 1
ATOM 1846 O O . ILE A 1 234 ? -3.806 7.023 18.151 1.00 88.44 234 ILE A O 1
ATOM 1850 N N . ASP A 1 235 ? -5.933 6.748 18.829 1.00 85.62 235 ASP A N 1
ATOM 1851 C CA . ASP A 1 235 ? -5.654 6.985 20.244 1.00 85.62 235 ASP A CA 1
ATOM 1852 C C . ASP A 1 235 ? -5.241 5.669 20.901 1.00 85.62 235 ASP A C 1
ATOM 1854 O O . ASP A 1 235 ? -6.091 4.859 21.278 1.00 85.62 235 ASP A O 1
ATOM 1858 N N . LEU A 1 236 ? -3.934 5.430 21.007 1.00 85.62 236 LEU A N 1
ATOM 1859 C CA . LEU A 1 236 ? -3.395 4.269 21.706 1.00 85.62 236 LEU A CA 1
ATOM 1860 C C . LEU A 1 236 ? -3.222 4.589 23.193 1.00 85.62 236 LEU A C 1
ATOM 1862 O O . LEU A 1 236 ? -2.602 5.589 23.553 1.00 85.62 236 LEU A O 1
ATOM 1866 N N . GLN A 1 237 ? -3.753 3.730 24.065 1.00 84.06 237 GLN A N 1
ATOM 1867 C CA . GLN A 1 237 ? -3.489 3.844 25.497 1.00 84.06 237 GLN A CA 1
ATOM 1868 C C . GLN A 1 237 ? -2.038 3.444 25.759 1.00 84.06 237 GLN A C 1
ATOM 1870 O O . GLN A 1 237 ? -1.674 2.285 25.581 1.00 84.06 237 GLN A O 1
ATOM 1875 N N . ILE A 1 238 ? -1.214 4.414 26.154 1.00 83.75 238 ILE A N 1
ATOM 1876 C CA . ILE A 1 238 ? 0.165 4.170 26.573 1.00 83.75 238 ILE A CA 1
ATOM 1877 C C . ILE A 1 238 ? 0.117 3.667 28.020 1.00 83.75 238 ILE A C 1
ATOM 1879 O O . ILE A 1 238 ? -0.384 4.395 28.884 1.00 83.75 238 ILE A O 1
ATOM 1883 N N . PRO A 1 239 ? 0.612 2.449 28.301 1.00 82.81 239 PRO A N 1
ATOM 1884 C CA . PRO A 1 239 ? 0.684 1.953 29.665 1.00 82.81 239 PRO A CA 1
ATOM 1885 C C . PRO A 1 239 ? 1.495 2.901 30.572 1.00 82.81 239 PRO A C 1
ATOM 1887 O O . PRO A 1 239 ? 2.504 3.454 30.117 1.00 82.81 239 PRO A O 1
ATOM 1890 N N . PRO A 1 240 ? 1.086 3.120 31.838 1.00 84.00 240 PRO A N 1
ATOM 1891 C CA . PRO A 1 240 ? 1.747 4.062 32.744 1.00 84.00 240 PRO A CA 1
ATOM 1892 C C . PRO A 1 240 ? 3.245 3.803 32.933 1.00 84.00 240 PRO A C 1
ATOM 1894 O O . PRO A 1 240 ? 4.003 4.747 33.124 1.00 84.00 240 PRO A O 1
ATOM 1897 N N . GLU A 1 241 ? 3.683 2.547 32.836 1.00 85.94 241 GLU A N 1
ATOM 1898 C CA . GLU A 1 241 ? 5.091 2.148 32.922 1.00 85.94 241 GLU A CA 1
ATOM 1899 C C . GLU A 1 241 ? 5.965 2.709 31.788 1.00 85.94 241 GLU A C 1
ATOM 1901 O O . GLU A 1 241 ? 7.182 2.805 31.938 1.00 85.94 241 GLU A O 1
ATOM 1906 N N . PHE A 1 242 ? 5.355 3.104 30.668 1.00 84.62 242 PHE A N 1
ATOM 1907 C CA . PHE A 1 242 ? 6.036 3.710 29.523 1.00 84.62 242 PHE A CA 1
ATOM 1908 C C . PHE A 1 242 ? 5.750 5.203 29.383 1.00 84.62 242 PHE A C 1
ATOM 1910 O O . PHE A 1 242 ? 6.394 5.872 28.569 1.00 84.62 242 PHE A O 1
ATOM 1917 N N . ALA A 1 243 ? 4.797 5.738 30.150 1.00 78.44 243 ALA A N 1
ATOM 1918 C CA . ALA A 1 243 ? 4.567 7.170 30.200 1.00 78.44 243 ALA A CA 1
ATOM 1919 C C . ALA A 1 243 ? 5.844 7.841 30.717 1.00 78.44 243 ALA A C 1
ATOM 1921 O O . ALA A 1 243 ? 6.394 7.448 31.747 1.00 78.44 243 ALA A O 1
ATOM 1922 N N . ALA A 1 244 ? 6.344 8.839 29.982 1.00 73.19 244 ALA A N 1
ATOM 1923 C CA . ALA A 1 244 ? 7.496 9.602 30.441 1.00 73.19 244 ALA A CA 1
ATOM 1924 C C . ALA A 1 244 ? 7.203 10.111 31.863 1.00 73.19 244 ALA A C 1
ATOM 1926 O O . ALA A 1 244 ? 6.092 10.607 32.088 1.00 73.19 244 ALA A O 1
ATOM 1927 N N . PRO A 1 245 ? 8.146 9.991 32.819 1.00 70.12 245 PRO A N 1
ATOM 1928 C CA . PRO A 1 245 ? 7.955 10.568 34.137 1.00 70.12 245 PRO A CA 1
ATOM 1929 C C . PRO A 1 245 ? 7.691 12.050 33.917 1.00 70.12 245 PRO A C 1
ATOM 1931 O O . PRO A 1 245 ? 8.568 12.774 33.442 1.00 70.12 245 PRO A O 1
ATOM 1934 N N . ILE A 1 246 ? 6.454 12.478 34.180 1.00 61.91 246 ILE A N 1
ATOM 1935 C CA . ILE A 1 246 ? 6.069 13.882 34.124 1.00 61.91 246 ILE A CA 1
ATOM 1936 C C . ILE A 1 246 ? 6.969 14.537 35.157 1.00 61.91 246 ILE A C 1
ATOM 1938 O O . ILE A 1 246 ? 6.734 14.407 36.357 1.00 61.91 246 ILE A O 1
ATOM 1942 N N . SER A 1 247 ? 8.064 15.147 34.700 1.00 50.56 247 SER A N 1
ATOM 1943 C CA . SER A 1 247 ? 8.911 15.952 35.558 1.00 50.56 247 SER A CA 1
ATOM 1944 C C . SER A 1 247 ? 8.009 17.064 36.051 1.00 50.56 247 SER A C 1
ATOM 1946 O O . SER A 1 247 ? 7.709 18.005 35.318 1.00 50.56 247 SER A O 1
ATOM 1948 N N . ALA A 1 248 ? 7.492 16.896 37.265 1.00 47.09 248 ALA A N 1
ATOM 1949 C CA . ALA A 1 248 ? 6.815 17.947 37.976 1.00 47.09 248 ALA A CA 1
ATOM 1950 C C . ALA A 1 248 ? 7.833 19.082 38.067 1.00 47.09 248 ALA A C 1
ATOM 1952 O O . ALA A 1 248 ? 8.766 19.039 38.865 1.00 47.09 248 ALA A O 1
ATOM 1953 N N . LEU A 1 249 ? 7.684 20.078 37.196 1.00 48.03 249 LEU A N 1
ATOM 1954 C CA . LEU A 1 249 ? 8.256 21.396 37.392 1.00 48.03 249 LEU A CA 1
ATOM 1955 C C . LEU A 1 249 ? 7.553 21.971 38.624 1.00 48.03 249 LEU A C 1
ATOM 1957 O O . LEU A 1 249 ? 6.649 22.797 38.525 1.00 48.03 249 LEU A O 1
ATOM 1961 N N . THR A 1 250 ? 7.938 21.503 39.811 1.00 50.47 250 THR A N 1
ATOM 1962 C CA . THR A 1 250 ? 7.809 22.297 41.022 1.00 50.47 250 THR A CA 1
ATOM 1963 C C . THR A 1 250 ? 8.644 23.539 40.777 1.00 50.47 250 THR A C 1
ATOM 1965 O O . THR A 1 250 ? 9.869 23.515 40.869 1.00 50.47 250 THR A O 1
ATOM 1968 N N . SER A 1 251 ? 7.953 24.607 40.388 1.00 47.16 251 SER A N 1
ATOM 1969 C CA . SER A 1 251 ? 8.402 25.982 40.525 1.00 47.16 251 SER A CA 1
ATOM 1970 C C . SER A 1 251 ? 8.856 26.172 41.971 1.00 47.16 251 SER A C 1
ATOM 1972 O O . SER A 1 251 ? 8.046 26.395 42.871 1.00 47.16 251 SER A O 1
ATOM 1974 N N . ILE A 1 252 ? 10.154 25.997 42.218 1.00 49.31 252 ILE A N 1
ATOM 1975 C CA . ILE A 1 252 ? 10.783 26.478 43.438 1.00 49.31 252 ILE A CA 1
ATOM 1976 C C . ILE A 1 252 ? 10.853 27.988 43.246 1.00 49.31 252 ILE A C 1
ATOM 1978 O O . ILE A 1 252 ? 11.720 28.505 42.541 1.00 49.31 252 ILE A O 1
ATOM 1982 N N . ALA A 1 253 ? 9.877 28.690 43.817 1.00 56.69 253 ALA A N 1
ATOM 1983 C CA . ALA A 1 253 ? 9.962 30.127 44.002 1.00 56.69 253 ALA A CA 1
ATOM 1984 C C . ALA A 1 253 ? 11.291 30.452 44.714 1.00 56.69 253 ALA A C 1
ATOM 1986 O O . ALA A 1 253 ? 11.666 29.727 45.642 1.00 56.69 253 ALA A O 1
ATOM 1987 N N . PRO A 1 254 ? 12.020 31.507 44.315 1.00 54.12 254 PRO A N 1
ATOM 1988 C CA . PRO A 1 254 ? 13.259 31.877 44.978 1.00 54.12 254 PRO A CA 1
ATOM 1989 C C . PRO A 1 254 ? 12.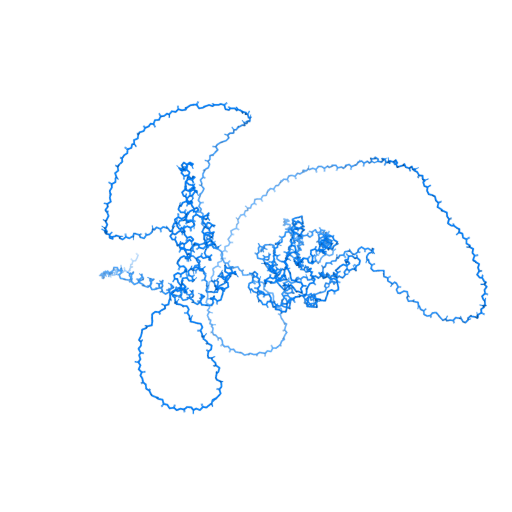931 32.383 46.387 1.00 54.12 254 PRO A C 1
ATOM 1991 O O . PRO A 1 254 ? 12.508 33.523 46.574 1.00 54.12 254 PRO A O 1
ATOM 1994 N N . ALA A 1 255 ? 13.092 31.516 47.386 1.00 48.50 255 ALA A N 1
ATOM 1995 C CA . ALA A 1 255 ? 13.087 31.914 48.782 1.00 48.50 255 ALA A CA 1
ATOM 1996 C C . ALA A 1 255 ? 14.386 32.674 49.072 1.00 48.50 255 ALA A C 1
ATOM 1998 O O . ALA A 1 255 ? 15.487 32.191 48.803 1.00 48.50 255 ALA A O 1
ATOM 1999 N N . ALA A 1 256 ? 14.229 33.890 49.588 1.00 49.56 256 ALA A N 1
ATOM 2000 C CA . ALA A 1 256 ? 15.305 34.752 50.037 1.00 49.56 256 ALA A CA 1
ATOM 2001 C C . ALA A 1 256 ? 16.241 34.022 51.017 1.00 49.56 256 ALA A C 1
ATOM 2003 O O . ALA A 1 256 ? 15.792 33.369 51.957 1.00 49.56 256 ALA A O 1
ATOM 2004 N N . LEU A 1 257 ? 17.545 34.173 50.788 1.00 44.88 257 LEU A N 1
ATOM 2005 C CA . LEU A 1 257 ? 18.628 33.740 51.668 1.00 44.88 257 LEU A CA 1
ATOM 2006 C C . LEU A 1 257 ? 18.512 34.396 53.056 1.00 44.88 257 LEU A C 1
ATOM 2008 O O . LEU A 1 257 ? 18.531 35.627 53.130 1.00 44.88 257 LEU A O 1
ATOM 2012 N N . PRO A 1 258 ? 18.546 33.631 54.161 1.00 50.44 258 PRO A N 1
ATOM 2013 C CA . PRO A 1 258 ? 19.107 34.106 55.407 1.00 50.44 258 PRO A CA 1
ATOM 2014 C C . PRO A 1 258 ? 20.560 33.631 55.537 1.00 50.44 258 PRO A C 1
ATOM 2016 O O . PRO A 1 258 ? 20.893 32.451 55.461 1.00 50.44 258 PRO A O 1
ATOM 2019 N N . ASN A 1 259 ? 21.407 34.628 55.738 1.00 49.44 259 ASN A N 1
ATOM 2020 C CA . ASN A 1 259 ? 22.791 34.595 56.177 1.00 49.44 259 ASN A CA 1
ATOM 2021 C C . ASN A 1 259 ? 22.998 33.653 57.386 1.00 49.44 259 ASN A C 1
ATOM 2023 O O . ASN A 1 259 ? 22.510 33.973 58.469 1.00 49.44 259 ASN A O 1
ATOM 2027 N N . ILE A 1 260 ? 23.723 32.532 57.233 1.00 43.72 260 ILE A N 1
ATOM 2028 C CA . ILE A 1 260 ? 24.235 31.738 58.366 1.00 43.72 260 ILE A CA 1
ATOM 2029 C C . ILE A 1 260 ? 25.687 31.297 58.116 1.00 43.72 260 ILE A C 1
ATOM 2031 O O . ILE A 1 260 ? 26.079 30.831 57.051 1.00 43.72 260 ILE A O 1
ATOM 2035 N N . GLN A 1 261 ? 26.443 31.524 59.179 1.00 53.16 261 GLN A N 1
ATOM 2036 C CA . GLN A 1 261 ? 27.873 31.512 59.452 1.00 53.16 261 GLN A CA 1
ATOM 2037 C C . GLN A 1 261 ? 28.519 30.103 59.420 1.00 53.16 261 GLN A C 1
ATOM 2039 O O . GLN A 1 261 ? 27.839 29.117 59.705 1.00 53.16 261 GLN A O 1
ATOM 2044 N N . PRO A 1 262 ? 29.830 29.979 59.122 1.00 51.53 262 PRO A N 1
ATOM 2045 C CA . PRO A 1 262 ? 30.515 28.687 59.022 1.00 51.53 262 PRO A CA 1
ATOM 2046 C C . PRO A 1 262 ? 30.946 28.130 60.393 1.00 51.53 262 PRO A C 1
ATOM 2048 O O . PRO A 1 262 ? 31.578 28.835 61.180 1.00 51.53 262 PRO A O 1
ATOM 2051 N N . GLN A 1 263 ? 30.677 26.842 60.644 1.00 46.59 263 GLN A N 1
ATOM 2052 C CA . GLN A 1 263 ? 31.279 26.053 61.732 1.00 46.59 263 GLN A CA 1
ATOM 2053 C C . GLN A 1 263 ? 32.124 24.884 61.165 1.00 46.59 263 GLN A C 1
ATOM 2055 O O . GLN A 1 263 ? 31.758 24.326 60.129 1.00 46.59 263 GLN A O 1
ATOM 2060 N N . PRO A 1 264 ? 33.260 24.530 61.806 1.00 57.25 264 PRO A N 1
ATOM 2061 C CA . PRO A 1 264 ? 34.275 23.601 61.288 1.00 57.25 264 PRO A CA 1
ATOM 2062 C C . PRO A 1 264 ? 33.977 22.108 61.581 1.00 57.25 264 PRO A C 1
ATOM 2064 O O . PRO A 1 264 ? 33.076 21.805 62.364 1.00 57.25 264 PRO A O 1
ATOM 2067 N N . PRO A 1 265 ? 34.717 21.164 60.952 1.00 59.50 265 PRO A N 1
ATOM 2068 C CA . PRO A 1 265 ? 34.314 19.764 60.825 1.00 59.50 265 PRO A CA 1
ATOM 2069 C C . PRO A 1 265 ? 34.744 18.893 62.015 1.00 59.50 265 PRO A C 1
ATOM 2071 O O . PRO A 1 265 ? 35.817 19.083 62.586 1.00 59.50 265 PRO A O 1
ATOM 2074 N N . ALA A 1 266 ? 33.930 17.882 62.329 1.00 45.75 266 ALA A N 1
ATOM 2075 C CA . ALA A 1 266 ? 34.256 16.801 63.261 1.00 45.75 266 ALA A CA 1
ATOM 2076 C C . ALA A 1 266 ? 34.355 15.445 62.520 1.00 45.75 266 ALA A C 1
ATOM 2078 O O . ALA A 1 266 ? 33.784 15.300 61.436 1.00 45.75 266 ALA A O 1
ATOM 2079 N N . PRO A 1 267 ? 35.127 14.476 63.051 1.00 56.19 267 PRO A N 1
ATOM 2080 C CA . PRO A 1 267 ? 35.862 13.509 62.244 1.00 56.19 267 PRO A CA 1
ATOM 2081 C C . PRO A 1 267 ? 35.141 12.180 61.974 1.00 56.19 267 PRO A C 1
ATOM 2083 O O . PRO A 1 267 ? 34.234 11.745 62.677 1.00 56.19 267 PRO A O 1
ATOM 2086 N N . VAL A 1 268 ? 35.656 11.538 60.929 1.00 47.69 268 VAL A N 1
ATOM 2087 C CA . VAL A 1 268 ? 35.325 10.242 60.333 1.00 47.69 268 VAL A CA 1
ATOM 2088 C C . VAL A 1 268 ? 35.444 9.082 61.337 1.00 47.69 268 VAL A C 1
ATOM 2090 O O . VAL A 1 268 ? 36.501 8.886 61.933 1.00 47.69 268 VAL A O 1
ATOM 2093 N N . HIS A 1 269 ? 34.398 8.255 61.451 1.00 47.75 269 HIS A N 1
ATOM 2094 C CA . HIS A 1 269 ? 34.448 6.947 62.117 1.00 47.75 269 HIS A CA 1
ATOM 2095 C C . HIS A 1 269 ? 34.291 5.832 61.071 1.00 47.75 269 HIS A C 1
ATOM 2097 O O . HIS A 1 269 ? 33.214 5.629 60.515 1.00 47.75 269 HIS A O 1
ATOM 2103 N N . ILE A 1 270 ? 35.399 5.145 60.777 1.00 43.50 270 ILE A N 1
ATOM 2104 C CA . ILE A 1 270 ? 35.466 3.942 59.938 1.00 43.50 270 ILE A CA 1
ATOM 2105 C C . ILE A 1 270 ? 35.283 2.734 60.856 1.00 43.50 270 ILE A C 1
ATOM 2107 O O . ILE A 1 270 ? 36.067 2.555 61.787 1.00 43.50 270 ILE A O 1
ATOM 2111 N N . GLN A 1 271 ? 34.302 1.880 60.564 1.00 45.28 271 GLN A N 1
ATOM 2112 C CA . GLN A 1 271 ? 34.186 0.561 61.182 1.00 45.28 271 GLN A CA 1
ATOM 2113 C C . GLN A 1 271 ? 33.983 -0.507 60.089 1.00 45.28 271 GLN A C 1
ATOM 2115 O O . GLN A 1 271 ? 33.049 -0.381 59.296 1.00 45.28 271 GLN A O 1
ATOM 2120 N N . PRO A 1 272 ? 34.852 -1.534 60.000 1.00 53.03 272 PRO A N 1
ATOM 2121 C CA . PRO A 1 272 ? 34.749 -2.597 59.003 1.00 53.03 272 PRO A CA 1
ATOM 2122 C C . PRO A 1 272 ? 33.940 -3.787 59.540 1.00 53.03 272 PRO A C 1
ATOM 2124 O O . PRO A 1 272 ? 34.076 -4.159 60.706 1.00 53.03 272 PRO A O 1
ATOM 2127 N N . GLN A 1 273 ? 33.144 -4.427 58.681 1.00 40.44 273 GLN A N 1
ATOM 2128 C CA . GLN A 1 273 ? 32.498 -5.716 58.962 1.00 40.44 273 GLN A CA 1
ATOM 2129 C C . GLN A 1 273 ? 32.740 -6.699 57.800 1.00 40.44 273 GLN A C 1
ATOM 2131 O O . GLN A 1 273 ? 32.811 -6.259 56.649 1.00 40.44 273 GLN A O 1
ATOM 2136 N N . PRO A 1 274 ? 32.923 -8.005 58.082 1.00 55.06 274 PRO A N 1
ATOM 2137 C CA . PRO A 1 274 ? 33.601 -8.934 57.190 1.00 55.06 274 PRO A CA 1
ATOM 2138 C C . PRO A 1 274 ? 32.662 -9.880 56.428 1.00 55.06 274 PRO A C 1
ATOM 2140 O O . PRO A 1 274 ? 31.505 -10.098 56.771 1.00 55.06 274 PRO A O 1
ATOM 2143 N N . ILE A 1 275 ? 33.244 -10.475 55.390 1.00 42.75 275 ILE A N 1
ATOM 2144 C CA . ILE A 1 275 ? 32.703 -11.505 54.502 1.00 42.75 275 ILE A CA 1
ATOM 2145 C C . ILE A 1 275 ? 32.541 -12.830 55.265 1.00 42.75 275 ILE A C 1
ATOM 2147 O O . ILE A 1 275 ? 33.510 -13.298 55.862 1.00 42.75 275 ILE A O 1
ATOM 2151 N N . GLN A 1 276 ? 31.381 -13.489 55.154 1.00 37.28 276 GLN A N 1
ATOM 2152 C CA . GLN A 1 276 ? 31.266 -14.939 55.347 1.00 37.28 276 GLN A CA 1
ATOM 2153 C C . GLN A 1 276 ? 30.302 -15.579 54.341 1.00 37.28 276 GLN A C 1
ATOM 2155 O O . GLN A 1 276 ? 29.168 -15.148 54.149 1.00 37.28 276 GLN A O 1
ATOM 2160 N N . SER A 1 277 ? 30.811 -16.638 53.720 1.00 42.25 277 SER A N 1
ATOM 2161 C CA . SER A 1 277 ? 30.144 -17.573 52.817 1.00 42.25 277 SER A CA 1
ATOM 2162 C C . SER A 1 277 ? 29.644 -18.792 53.602 1.00 42.25 277 SER A C 1
ATOM 2164 O O . SER A 1 277 ? 30.326 -19.211 54.531 1.00 42.25 277 SER A O 1
ATOM 2166 N N . THR A 1 278 ? 28.513 -19.390 53.205 1.00 36.06 278 THR A N 1
ATOM 2167 C CA . THR A 1 278 ? 28.120 -20.830 53.286 1.00 36.06 278 THR A CA 1
ATOM 2168 C C . THR A 1 278 ? 26.623 -20.909 52.923 1.00 36.06 278 THR A C 1
ATOM 2170 O O . THR A 1 278 ? 25.814 -20.175 53.467 1.00 36.06 278 THR A O 1
ATOM 2173 N N . ALA A 1 279 ? 26.208 -21.520 51.811 1.00 38.91 279 ALA A N 1
ATOM 2174 C CA . ALA A 1 279 ? 26.084 -22.951 51.513 1.00 38.91 279 ALA A CA 1
ATOM 2175 C C . ALA A 1 279 ? 24.972 -23.689 52.302 1.00 38.91 279 ALA A C 1
ATOM 2177 O O . ALA A 1 279 ? 25.170 -24.092 53.441 1.00 38.91 279 ALA A O 1
ATOM 2178 N N . SER A 1 280 ? 23.896 -24.008 51.564 1.00 41.75 280 SER A N 1
ATOM 2179 C CA . SER A 1 280 ? 22.962 -25.150 51.706 1.00 41.75 280 SER A CA 1
ATOM 2180 C C . SER A 1 280 ? 21.899 -25.134 52.818 1.00 41.75 280 SER A C 1
ATOM 2182 O O . SER A 1 280 ? 22.222 -25.355 53.977 1.00 41.75 280 SER A O 1
ATOM 2184 N N . GLN A 1 281 ? 20.611 -25.098 52.431 1.00 38.78 281 GLN A N 1
ATOM 2185 C CA . GLN A 1 281 ? 19.600 -26.046 52.933 1.00 38.78 281 GLN A CA 1
ATOM 2186 C C . GLN A 1 281 ? 18.328 -26.091 52.061 1.00 38.78 281 GLN A C 1
ATOM 2188 O O . GLN A 1 281 ? 17.812 -25.077 51.600 1.00 38.78 281 GLN A O 1
ATOM 2193 N N . GLN A 1 282 ? 17.881 -27.324 51.819 1.00 38.94 282 GLN A N 1
ATOM 2194 C CA . GLN A 1 282 ? 16.652 -27.751 51.147 1.00 38.94 282 GLN A CA 1
ATOM 2195 C C . GLN A 1 282 ? 15.415 -27.520 52.031 1.00 38.94 282 GLN A C 1
ATOM 2197 O O . GLN A 1 282 ? 15.523 -27.718 53.235 1.00 38.94 282 GLN A O 1
ATOM 2202 N N . GLN A 1 283 ? 14.251 -27.247 51.420 1.00 37.28 283 GLN A N 1
ATOM 2203 C CA . GLN A 1 283 ? 12.914 -27.834 51.704 1.00 37.28 283 GLN A CA 1
ATOM 2204 C C . GLN A 1 283 ? 11.836 -27.014 50.954 1.00 37.28 283 GLN A C 1
ATOM 2206 O O . GLN A 1 283 ? 11.766 -25.801 51.078 1.00 37.28 283 GLN A O 1
ATOM 2211 N N . GLN A 1 284 ? 11.162 -27.584 49.949 1.00 36.03 284 GLN A N 1
ATOM 2212 C CA . GLN A 1 284 ? 9.910 -28.360 50.034 1.00 36.03 284 GLN A CA 1
ATOM 2213 C C . GLN A 1 284 ? 8.680 -27.472 49.734 1.00 36.03 284 GLN A C 1
ATOM 2215 O O . GLN A 1 284 ? 8.082 -26.875 50.621 1.00 36.03 284 GLN A O 1
ATOM 2220 N N . LEU A 1 285 ? 8.302 -27.390 48.447 1.00 36.69 285 LEU A N 1
ATOM 2221 C CA . LEU A 1 285 ? 7.026 -26.814 48.006 1.00 36.69 285 LEU A CA 1
ATOM 2222 C C . LEU A 1 285 ? 5.903 -27.853 48.145 1.00 36.69 285 LEU A C 1
ATOM 2224 O O . LEU A 1 285 ? 5.943 -28.907 47.511 1.00 36.69 285 LEU A O 1
ATOM 2228 N N . VAL A 1 286 ? 4.874 -27.514 48.922 1.00 37.41 286 VAL A N 1
ATOM 2229 C CA . VAL A 1 286 ? 3.565 -28.184 48.942 1.00 37.41 286 VAL A CA 1
ATOM 2230 C C . VAL A 1 286 ? 2.550 -27.280 48.221 1.00 37.41 286 VAL A C 1
ATOM 2232 O O . VAL A 1 286 ? 2.507 -26.085 48.514 1.00 37.41 286 VAL A O 1
ATOM 2235 N N . PRO A 1 287 ? 1.717 -27.802 47.299 1.00 45.66 287 PRO A N 1
ATOM 2236 C CA . PRO A 1 287 ? 0.709 -27.012 46.596 1.00 45.66 287 PRO A CA 1
ATOM 2237 C C . PRO A 1 287 ? -0.617 -26.957 47.374 1.00 45.66 287 PRO A C 1
ATOM 2239 O O . PRO A 1 287 ? -1.230 -27.989 47.654 1.00 45.66 287 PRO A O 1
ATOM 2242 N N . GLN A 1 288 ? -1.103 -25.750 47.682 1.00 40.19 288 GLN A N 1
ATOM 2243 C CA . GLN A 1 288 ? -2.455 -25.552 48.213 1.00 40.19 288 GLN A CA 1
ATOM 2244 C C . GLN A 1 288 ? -3.494 -25.507 47.082 1.00 40.19 288 GLN A C 1
ATOM 2246 O O . GLN A 1 288 ? -3.502 -24.615 46.236 1.00 40.19 288 GLN A O 1
ATOM 2251 N N . LYS A 1 289 ? -4.394 -26.496 47.109 1.00 35.50 289 LYS A N 1
ATOM 2252 C CA . LYS A 1 289 ? -5.714 -26.491 46.467 1.00 35.50 289 LYS A CA 1
ATOM 2253 C C . LYS A 1 289 ? -6.608 -25.460 47.157 1.00 35.50 289 LYS A C 1
ATOM 2255 O O . LYS A 1 289 ? -6.786 -25.567 48.364 1.00 35.50 289 LYS A O 1
ATOM 2260 N N . ASN A 1 290 ? -7.283 -24.610 46.387 1.00 39.25 290 ASN A N 1
ATOM 2261 C CA . ASN A 1 290 ? -8.556 -24.017 46.797 1.00 39.25 290 ASN A CA 1
ATOM 2262 C C . ASN A 1 290 ? -9.638 -24.328 45.759 1.00 39.25 290 ASN A C 1
ATOM 2264 O O . ASN A 1 290 ? -9.391 -24.382 44.555 1.00 39.25 290 ASN A O 1
ATOM 2268 N N . LYS A 1 291 ? -10.821 -24.631 46.286 1.00 36.41 291 LYS A N 1
ATOM 2269 C CA . LYS A 1 291 ? -11.993 -25.230 45.652 1.00 36.41 291 LYS A CA 1
ATOM 2270 C C . LYS A 1 291 ? -13.161 -24.240 45.781 1.00 36.41 291 LYS A C 1
ATOM 2272 O O . LYS A 1 291 ? -13.303 -23.687 46.864 1.00 36.41 291 LYS A O 1
ATOM 2277 N N . VAL A 1 292 ? -14.021 -24.212 44.747 1.00 36.28 292 VAL A N 1
ATOM 2278 C CA . VAL A 1 292 ? -15.485 -23.939 44.790 1.00 36.28 292 VAL A CA 1
ATOM 2279 C C . VAL A 1 292 ? -15.834 -22.437 44.981 1.00 36.28 292 VAL A C 1
ATOM 2281 O O . VAL A 1 292 ? -15.239 -21.767 45.806 1.00 36.28 292 VAL A O 1
ATOM 2284 N N . ASP A 1 293 ? -16.672 -21.784 44.163 1.00 30.67 293 ASP A N 1
ATOM 2285 C CA . ASP A 1 293 ? -18.081 -22.116 43.925 1.00 30.67 293 ASP A CA 1
ATOM 2286 C C . ASP A 1 293 ? -18.659 -21.596 42.594 1.00 30.67 293 ASP A C 1
ATOM 2288 O O . ASP A 1 293 ? -18.185 -20.620 42.009 1.00 30.67 293 ASP A O 1
ATOM 2292 N N . ALA A 1 294 ? -19.713 -22.275 42.144 1.00 35.31 294 ALA A N 1
ATOM 2293 C CA . ALA A 1 294 ? -20.455 -22.032 40.914 1.00 35.31 294 ALA A CA 1
ATOM 2294 C C . ALA A 1 294 ? -21.783 -21.313 41.202 1.00 35.31 294 ALA A C 1
ATOM 2296 O O . ALA A 1 294 ? -22.479 -21.653 42.154 1.00 35.31 294 ALA A O 1
ATOM 2297 N N . ALA A 1 295 ? -22.194 -20.393 40.325 1.00 33.38 295 ALA A N 1
ATOM 2298 C CA . ALA A 1 295 ? -23.577 -19.925 40.262 1.00 33.38 295 ALA A CA 1
ATOM 2299 C C . ALA A 1 295 ? -23.984 -19.617 38.812 1.00 33.38 295 ALA A C 1
ATOM 2301 O O . ALA A 1 295 ? -23.363 -18.809 38.124 1.00 33.38 295 ALA A O 1
ATOM 2302 N N . VAL A 1 296 ? -25.040 -20.301 38.374 1.00 40.72 296 VAL A N 1
ATOM 2303 C CA . VAL A 1 296 ? -25.788 -20.128 37.118 1.00 40.72 296 VAL A CA 1
ATOM 2304 C C . VAL A 1 296 ? -27.022 -19.268 37.418 1.00 40.72 296 VAL A C 1
ATOM 2306 O O . VAL A 1 296 ? -27.554 -19.351 38.527 1.00 40.72 296 VAL A O 1
ATOM 2309 N N . PRO A 1 297 ? -27.541 -18.509 36.438 1.00 44.94 297 PRO A N 1
ATOM 2310 C CA . PRO A 1 297 ? -28.968 -18.674 36.164 1.00 44.94 297 PRO A CA 1
ATOM 2311 C C . PRO A 1 297 ? -29.320 -18.738 34.667 1.00 44.94 297 PRO A C 1
ATOM 2313 O O . PRO A 1 297 ? -28.756 -18.048 33.821 1.00 44.94 297 PRO A O 1
ATOM 2316 N N . SER A 1 298 ? -30.304 -19.595 34.396 1.00 34.94 298 SER A N 1
ATOM 2317 C CA . SER A 1 298 ? -31.142 -19.698 33.195 1.00 34.94 298 SER A CA 1
ATOM 2318 C C . SER A 1 298 ? -32.410 -18.845 33.387 1.00 34.94 298 SER A C 1
ATOM 2320 O O . SER A 1 298 ? -32.750 -18.585 34.540 1.00 34.94 298 SER A O 1
ATOM 2322 N N . VAL A 1 299 ? -33.097 -18.440 32.301 1.00 35.66 299 VAL A N 1
ATOM 2323 C CA . VAL A 1 299 ? -34.570 -18.558 32.101 1.00 35.66 299 VAL A CA 1
ATOM 2324 C C . VAL A 1 299 ? -35.026 -17.918 30.762 1.00 35.66 299 VAL A C 1
ATOM 2326 O O . VAL A 1 299 ? -34.814 -16.737 30.503 1.00 35.66 299 VAL A O 1
ATOM 2329 N N . ASP A 1 300 ? -35.659 -18.787 29.966 1.00 29.19 300 ASP A N 1
ATOM 2330 C CA . ASP A 1 300 ? -36.808 -18.717 29.038 1.00 29.19 300 ASP A CA 1
ATOM 2331 C C . ASP A 1 300 ? -36.980 -17.808 27.800 1.00 29.19 300 ASP A C 1
ATOM 2333 O O . ASP A 1 300 ? -36.865 -16.585 27.780 1.00 29.19 300 ASP A O 1
ATOM 2337 N N . THR A 1 301 ? -37.449 -18.520 26.768 1.00 35.88 301 THR A N 1
ATOM 2338 C CA . THR A 1 301 ? -38.038 -18.150 25.474 1.00 35.88 301 THR A CA 1
ATOM 2339 C C . THR A 1 301 ? -39.575 -18.098 25.499 1.00 35.88 301 THR A C 1
ATOM 2341 O O . THR A 1 301 ? -40.182 -18.979 26.098 1.00 35.88 301 THR A O 1
ATOM 2344 N N . ALA A 1 302 ? -40.182 -17.190 24.708 1.00 36.72 302 ALA A N 1
ATOM 2345 C CA . ALA A 1 302 ? -41.232 -17.435 23.681 1.00 36.72 302 ALA A CA 1
ATOM 2346 C C . ALA A 1 302 ? -42.262 -16.284 23.547 1.00 36.72 302 ALA A C 1
ATOM 2348 O O . ALA A 1 302 ? -42.838 -15.864 24.542 1.00 36.72 302 ALA A O 1
ATOM 2349 N N . ALA A 1 303 ? -42.554 -15.839 22.307 1.00 32.88 303 ALA A N 1
ATOM 2350 C CA . ALA A 1 303 ? -43.903 -15.872 21.693 1.00 32.88 303 ALA A CA 1
ATOM 2351 C C . ALA A 1 303 ? -44.093 -14.941 20.460 1.00 32.88 303 ALA A C 1
ATOM 2353 O O . ALA A 1 303 ? -44.052 -13.722 20.553 1.00 32.88 303 ALA A O 1
ATOM 2354 N N . MET A 1 304 ? -44.439 -15.600 19.346 1.00 34.41 304 MET A N 1
ATOM 2355 C CA . MET A 1 304 ? -45.491 -15.312 18.349 1.00 34.41 304 MET A CA 1
ATOM 2356 C C . MET A 1 304 ? -45.465 -14.126 17.357 1.00 34.41 304 MET A C 1
ATOM 2358 O O . MET A 1 304 ? -45.205 -12.966 17.644 1.00 34.41 304 MET A O 1
ATOM 2362 N N . ALA A 1 305 ? -45.870 -14.517 16.142 1.00 39.84 305 ALA A N 1
ATOM 2363 C CA . ALA A 1 305 ? -45.977 -13.807 14.875 1.00 39.84 305 ALA A CA 1
ATOM 2364 C C . ALA A 1 305 ? -47.313 -13.065 14.666 1.00 39.84 305 ALA A C 1
ATOM 2366 O O . ALA A 1 305 ? -48.311 -13.420 15.290 1.00 39.84 305 ALA A O 1
ATOM 2367 N N . LYS A 1 306 ? -47.361 -12.146 13.679 1.00 34.75 306 LYS A N 1
ATOM 2368 C CA . LYS A 1 306 ? -48.547 -11.851 12.834 1.00 34.75 306 LYS A CA 1
ATOM 2369 C C . LYS A 1 306 ? -48.207 -10.957 11.617 1.00 34.75 306 LYS A C 1
ATOM 2371 O O . LYS A 1 306 ? -47.582 -9.915 11.764 1.00 34.75 306 LYS A O 1
ATOM 2376 N N . LYS A 1 307 ? -48.652 -11.384 10.421 1.00 35.38 307 LYS A N 1
ATOM 2377 C CA . LYS A 1 307 ? -48.736 -10.637 9.136 1.00 35.38 307 LYS A CA 1
ATOM 2378 C C . LYS A 1 307 ? -50.009 -9.764 9.097 1.00 35.38 307 LYS A C 1
ATOM 2380 O O . LYS A 1 307 ? -50.998 -10.167 9.709 1.00 35.38 307 LYS A O 1
ATOM 2385 N N . PRO A 1 308 ? -50.034 -8.644 8.342 1.00 36.31 308 PRO A N 1
ATOM 2386 C CA . PRO A 1 308 ? -50.955 -8.536 7.180 1.00 36.31 308 PRO A CA 1
ATOM 2387 C C . PRO A 1 308 ? -50.373 -7.710 5.996 1.00 36.31 308 PRO A C 1
ATOM 2389 O O . PRO A 1 308 ? -49.548 -6.829 6.197 1.00 36.31 308 PRO A O 1
ATOM 2392 N N . LYS A 1 309 ? -50.546 -8.139 4.733 1.00 27.23 309 LYS A N 1
ATOM 2393 C CA . LYS A 1 309 ? -51.611 -7.840 3.734 1.00 27.23 309 LYS A CA 1
ATOM 2394 C C . LYS A 1 309 ? -51.517 -6.417 3.135 1.00 27.23 309 LYS A C 1
ATOM 2396 O O . LYS A 1 309 ? -51.773 -5.438 3.821 1.00 27.23 309 LYS A O 1
ATOM 2401 N N . LEU A 1 310 ? -51.132 -6.354 1.854 1.00 28.98 310 LEU A N 1
ATOM 2402 C CA . LEU A 1 310 ? -50.986 -5.152 1.022 1.00 28.98 310 LEU A CA 1
ATOM 2403 C C . LEU A 1 310 ? -52.207 -5.040 0.092 1.00 28.98 310 LEU A C 1
ATOM 2405 O O . LEU A 1 310 ? -52.606 -6.043 -0.500 1.00 28.98 310 LEU A O 1
ATOM 2409 N N . GLU A 1 311 ? -52.771 -3.842 -0.029 1.00 25.48 311 GLU A N 1
ATOM 2410 C CA . GLU A 1 311 ? -53.908 -3.508 -0.891 1.00 25.48 311 GLU A CA 1
ATOM 2411 C C . GLU A 1 311 ? -53.514 -2.330 -1.792 1.00 25.48 311 GLU A C 1
ATOM 2413 O O . GLU A 1 311 ? -52.823 -1.405 -1.360 1.00 25.48 311 GLU A O 1
ATOM 2418 N N . SER A 1 312 ? -53.893 -2.422 -3.065 1.00 32.81 312 SER A N 1
ATOM 2419 C CA . SER A 1 312 ? -53.443 -1.577 -4.173 1.00 32.81 312 SER A CA 1
ATOM 2420 C C . SER A 1 312 ? -54.578 -0.660 -4.631 1.00 32.81 312 SER A C 1
ATOM 2422 O O . SER A 1 312 ? -55.651 -1.162 -4.950 1.00 32.81 312 SER A O 1
ATOM 2424 N N . GLN A 1 313 ? -54.327 0.644 -4.768 1.00 28.22 313 GLN A N 1
ATOM 2425 C CA . GLN A 1 313 ? -55.149 1.589 -5.546 1.00 28.22 313 GLN A CA 1
ATOM 2426 C C . GLN A 1 313 ? -54.196 2.618 -6.179 1.00 28.22 313 GLN A C 1
ATOM 2428 O O . GLN A 1 313 ? -53.414 3.250 -5.476 1.00 28.22 313 GLN A O 1
ATOM 2433 N N . SER A 1 314 ? -53.947 2.551 -7.492 1.00 26.02 314 SER A N 1
ATOM 2434 C CA . SER A 1 314 ? -54.712 3.146 -8.606 1.00 26.02 314 SER A CA 1
ATOM 2435 C C . SER A 1 314 ? -54.684 4.679 -8.620 1.00 26.02 314 SER A C 1
ATOM 2437 O O . SER A 1 314 ? -55.205 5.329 -7.722 1.00 26.02 314 SER A O 1
ATOM 2439 N N . SER A 1 315 ? -54.107 5.235 -9.693 1.00 28.42 315 SER A N 1
ATOM 2440 C CA . SER A 1 315 ? -54.720 6.219 -10.615 1.00 28.42 315 SER A CA 1
ATOM 2441 C C . SER A 1 315 ? -54.265 7.651 -10.299 1.00 28.42 315 SER A C 1
ATOM 2443 O O . SER A 1 315 ? -54.147 7.999 -9.137 1.00 28.42 315 SER A O 1
ATOM 2445 N N . SER A 1 316 ? -53.933 8.539 -11.234 1.00 28.52 316 SER A N 1
ATOM 2446 C CA . SER A 1 316 ? -54.027 8.561 -12.699 1.00 28.52 316 SER A CA 1
ATOM 2447 C C . SER A 1 316 ? -53.434 9.896 -13.197 1.00 28.52 316 SER A C 1
ATOM 2449 O O . SER A 1 316 ? -53.432 10.861 -12.438 1.00 28.52 316 SER A O 1
ATOM 2451 N N . SER A 1 317 ? -53.109 9.958 -14.504 1.00 28.03 317 SER A N 1
ATOM 2452 C CA . SER A 1 317 ? -53.231 11.129 -15.425 1.00 28.03 317 SER A CA 1
ATOM 2453 C C . SER A 1 317 ? -52.372 12.385 -15.152 1.00 28.03 317 SER A C 1
ATOM 2455 O O . SER A 1 317 ? -52.140 12.746 -14.013 1.00 28.03 317 SER A O 1
ATOM 2457 N N . ALA A 1 318 ? -51.875 13.178 -16.106 1.00 30.31 318 ALA A N 1
ATOM 2458 C CA . ALA A 1 318 ? -51.949 13.305 -17.567 1.00 30.31 318 ALA A CA 1
ATOM 2459 C C . ALA A 1 318 ? -50.702 14.141 -17.982 1.00 30.31 318 ALA A C 1
ATOM 2461 O O . ALA A 1 318 ? -50.231 14.959 -17.199 1.00 30.31 318 ALA A O 1
ATOM 2462 N N . ILE A 1 319 ? -49.972 13.821 -19.056 1.00 28.48 319 ILE A N 1
ATOM 2463 C CA . ILE A 1 319 ? -50.126 14.350 -20.430 1.00 28.48 319 ILE A CA 1
ATOM 2464 C C . ILE A 1 319 ? -50.333 15.878 -20.479 1.00 28.48 319 ILE A C 1
ATOM 2466 O O . ILE A 1 319 ? -51.383 16.352 -20.067 1.00 28.48 319 ILE A O 1
ATOM 2470 N N . VAL A 1 320 ? -49.348 16.613 -21.020 1.00 32.69 320 VAL A N 1
ATOM 2471 C CA . VAL A 1 320 ? -49.447 17.554 -22.165 1.00 32.69 320 VAL A CA 1
ATOM 2472 C C . VAL A 1 320 ? -48.080 18.248 -22.366 1.00 32.69 320 VAL A C 1
ATOM 2474 O O . VAL A 1 320 ? -47.473 18.777 -21.440 1.00 32.69 320 VAL A O 1
ATOM 2477 N N . SER A 1 321 ? -47.598 18.167 -23.604 1.00 33.69 321 SER A N 1
ATOM 2478 C CA . SER A 1 321 ? -46.370 18.726 -24.200 1.00 33.69 321 SER A CA 1
ATOM 2479 C C . SER A 1 321 ? -46.623 20.169 -24.735 1.00 33.69 321 SER A C 1
ATOM 2481 O O . SER A 1 321 ? -47.700 20.695 -24.469 1.00 33.69 321 SER A O 1
ATOM 2483 N N . PRO A 1 322 ? -45.851 20.744 -25.691 1.00 45.66 322 PRO A N 1
ATOM 2484 C CA . PRO A 1 322 ? -44.397 20.997 -25.821 1.00 45.66 322 PRO A CA 1
ATOM 2485 C C . PRO A 1 322 ? -44.076 22.486 -26.210 1.00 45.66 322 PRO A C 1
ATOM 2487 O O . PRO A 1 322 ? -44.931 23.355 -26.080 1.00 45.66 322 PRO A O 1
ATOM 2490 N N . ILE A 1 323 ? -42.887 22.702 -26.820 1.00 29.77 323 ILE A N 1
ATOM 2491 C CA . ILE A 1 323 ? -42.393 23.829 -27.672 1.00 29.77 323 ILE A CA 1
ATOM 2492 C C . ILE A 1 323 ? -41.860 25.045 -26.858 1.00 29.77 323 ILE A C 1
ATOM 2494 O O . ILE A 1 323 ? -42.464 25.400 -25.856 1.00 29.77 323 ILE A O 1
ATOM 2498 N N . THR A 1 324 ? -40.702 25.696 -27.086 1.00 32.94 324 THR A N 1
ATOM 2499 C CA . THR A 1 324 ? -39.876 26.025 -28.281 1.00 32.94 324 THR A CA 1
ATOM 2500 C C . THR A 1 324 ? -38.471 26.466 -27.783 1.00 32.94 324 THR A C 1
ATOM 2502 O O . THR A 1 324 ? -38.386 27.131 -26.756 1.00 32.94 324 THR A O 1
ATOM 2505 N N . GLU A 1 325 ? -37.351 25.875 -28.222 1.00 34.22 325 GLU A N 1
ATOM 2506 C CA . GLU A 1 325 ? -36.369 26.378 -29.220 1.00 34.22 325 GLU A CA 1
ATOM 2507 C C . GLU A 1 325 ? -35.914 27.852 -29.064 1.00 34.22 325 GLU A C 1
ATOM 2509 O O . GLU A 1 325 ? -36.715 28.748 -29.275 1.00 34.22 325 GLU A O 1
ATOM 2514 N N . GLU A 1 326 ? -34.645 28.099 -28.681 1.00 30.17 326 GLU A N 1
ATOM 2515 C CA . GLU A 1 326 ? -33.628 28.829 -29.483 1.00 30.17 326 GLU A CA 1
ATOM 2516 C C . GLU A 1 326 ? -32.296 29.054 -28.717 1.00 30.17 326 GLU A C 1
ATOM 2518 O O . GLU A 1 326 ? -32.246 29.401 -27.537 1.00 30.17 326 GLU A O 1
ATOM 2523 N N . GLN A 1 327 ? -31.193 28.830 -29.434 1.00 34.81 327 GLN A N 1
ATOM 2524 C CA . GLN A 1 327 ? -29.798 29.245 -29.175 1.00 34.81 327 GLN A CA 1
ATOM 2525 C C . GLN A 1 327 ? -29.565 30.634 -29.853 1.00 34.81 327 GLN A C 1
ATOM 2527 O O . GLN A 1 327 ? -30.505 31.080 -30.500 1.00 34.81 327 GLN A O 1
ATOM 2532 N N . PRO A 1 328 ? -28.375 31.307 -29.881 1.00 47.09 328 PRO A N 1
ATOM 2533 C CA . PRO A 1 328 ? -27.060 31.059 -29.249 1.00 47.09 328 PRO A CA 1
ATOM 2534 C C . PRO A 1 328 ? -26.299 32.313 -28.672 1.00 47.09 328 PRO A C 1
ATOM 2536 O O . PRO A 1 328 ? -26.648 33.448 -28.948 1.00 47.09 328 PRO A O 1
ATOM 2539 N N . LYS A 1 329 ? -25.215 32.048 -27.894 1.00 35.41 329 LYS A N 1
ATOM 2540 C CA . LYS A 1 329 ? -23.864 32.707 -27.703 1.00 35.41 329 LYS A CA 1
ATOM 2541 C C . LYS A 1 329 ? -23.605 34.226 -27.992 1.00 35.41 329 LYS A C 1
ATOM 2543 O O . LYS A 1 329 ? -24.252 34.797 -28.849 1.00 35.41 329 LYS A O 1
ATOM 2548 N N . PRO A 1 330 ? -22.432 34.809 -27.598 1.00 53.66 330 PRO A N 1
ATOM 2549 C CA . PRO A 1 330 ? -21.593 34.693 -26.380 1.00 53.66 330 PRO A CA 1
ATOM 2550 C C . PRO A 1 330 ? -21.038 36.069 -25.865 1.00 53.66 330 PRO A C 1
ATOM 2552 O O . PRO A 1 330 ? -21.145 37.074 -26.552 1.00 53.66 330 PRO A O 1
ATOM 2555 N N . ALA A 1 331 ? -20.338 36.080 -24.708 1.00 33.66 331 ALA A N 1
ATOM 2556 C CA . ALA A 1 331 ? -19.042 36.769 -24.443 1.00 33.66 331 ALA A CA 1
ATOM 2557 C C . ALA A 1 331 ? -18.876 37.499 -23.075 1.00 33.66 331 ALA A C 1
ATOM 2559 O O . ALA A 1 331 ? -19.655 38.357 -22.691 1.00 33.66 331 ALA A O 1
ATOM 2560 N N . ARG A 1 332 ? -17.705 37.222 -22.466 1.00 33.75 332 ARG A N 1
ATOM 2561 C CA . ARG A 1 332 ? -16.779 38.109 -21.714 1.00 33.75 332 ARG A CA 1
ATOM 2562 C C . ARG A 1 332 ? -17.009 38.476 -20.220 1.00 33.75 332 ARG A C 1
ATOM 2564 O O . ARG A 1 332 ? -17.795 39.333 -19.865 1.00 33.75 332 ARG A O 1
ATOM 2571 N N . ALA A 1 333 ? -16.106 37.905 -19.407 1.00 36.25 333 ALA A N 1
ATOM 2572 C CA . ALA A 1 333 ? -15.277 38.463 -18.316 1.00 36.25 333 ALA A CA 1
ATOM 2573 C C . ALA A 1 333 ? -15.856 39.122 -17.031 1.00 36.25 333 ALA A C 1
ATOM 2575 O O . ALA A 1 333 ? -16.416 40.206 -17.051 1.00 36.25 333 ALA A O 1
ATOM 2576 N N . LYS A 1 334 ? -15.422 38.522 -15.903 1.00 40.25 334 LYS A N 1
ATOM 2577 C CA . LYS A 1 334 ? -14.982 39.086 -14.601 1.00 40.25 334 LYS A CA 1
ATOM 2578 C C . LYS A 1 334 ? -15.917 40.046 -13.840 1.00 40.25 334 LYS A C 1
ATOM 2580 O O . LYS A 1 334 ? -15.972 41.227 -14.143 1.00 40.25 334 LYS A O 1
ATOM 2585 N N . SER A 1 335 ? -16.414 39.597 -12.682 1.00 34.59 335 SER A N 1
ATOM 2586 C CA . SER A 1 335 ? -16.236 40.266 -11.373 1.00 34.59 335 SER A CA 1
ATOM 2587 C C . SER A 1 335 ? -16.908 39.450 -10.250 1.00 34.59 335 SER A C 1
ATOM 2589 O O . SER A 1 335 ? -17.297 38.305 -10.447 1.00 34.59 335 SER A O 1
ATOM 2591 N N . ARG A 1 336 ? -16.892 39.982 -9.031 1.00 36.97 336 ARG A N 1
ATOM 2592 C CA . ARG A 1 336 ? -16.639 39.308 -7.755 1.00 36.97 336 ARG A CA 1
ATOM 2593 C C . ARG A 1 336 ? -17.814 39.556 -6.790 1.00 36.97 336 ARG A C 1
ATOM 2595 O O . ARG A 1 336 ? -18.281 40.680 -6.700 1.00 36.97 336 ARG A O 1
ATOM 2602 N N . ALA A 1 337 ? -18.125 38.535 -5.984 1.00 33.62 337 ALA A N 1
ATOM 2603 C CA . ALA A 1 337 ? -18.767 38.553 -4.656 1.00 33.62 337 ALA A CA 1
ATOM 2604 C C . ALA A 1 337 ? -20.311 38.542 -4.476 1.00 33.62 337 ALA A C 1
ATOM 2606 O O . ALA A 1 337 ? -21.046 39.367 -4.996 1.00 33.62 337 ALA A O 1
ATOM 2607 N N . LYS A 1 338 ? -20.676 37.678 -3.504 1.00 34.00 338 LYS A N 1
ATOM 2608 C CA . LYS A 1 338 ? -21.795 37.666 -2.532 1.00 34.00 338 LYS A CA 1
ATOM 2609 C C . LYS A 1 338 ? -23.142 36.993 -2.872 1.00 34.00 338 LYS A C 1
ATOM 2611 O O . LYS A 1 338 ? -24.011 37.551 -3.515 1.00 34.00 338 LYS A O 1
ATOM 2616 N N . ALA A 1 339 ? -23.300 35.833 -2.218 1.00 33.56 339 ALA A N 1
ATOM 2617 C CA . ALA A 1 339 ? -24.400 35.420 -1.334 1.00 33.56 339 ALA A CA 1
ATOM 2618 C C . ALA A 1 339 ? -25.851 35.454 -1.857 1.00 33.56 339 ALA A C 1
ATOM 2620 O O . ALA A 1 339 ? -26.502 36.490 -1.869 1.00 33.56 339 ALA A O 1
ATOM 2621 N N . GLY A 1 340 ? -26.410 34.260 -2.087 1.00 32.56 340 GLY A N 1
ATOM 2622 C CA . GLY A 1 340 ? -27.851 34.041 -2.217 1.00 32.56 340 GLY A CA 1
ATOM 2623 C C . GLY A 1 340 ? -28.203 32.552 -2.200 1.00 32.56 340 GLY A C 1
ATOM 2624 O O . GLY A 1 340 ? -27.717 31.785 -3.021 1.00 32.56 340 GLY A O 1
ATOM 2625 N N . LYS A 1 341 ? -29.018 32.147 -1.223 1.00 35.34 341 LYS A N 1
ATOM 2626 C CA . LYS A 1 341 ? -29.534 30.789 -0.982 1.00 35.34 341 LYS A CA 1
ATOM 2627 C C . LYS A 1 341 ? -30.339 30.250 -2.175 1.00 35.34 341 LYS A C 1
ATOM 2629 O O . LYS A 1 341 ? -31.235 30.938 -2.644 1.00 35.34 341 LYS A O 1
ATOM 2634 N N . SER A 1 342 ? -30.173 28.973 -2.522 1.00 35.03 342 SER A N 1
ATOM 2635 C CA . SER A 1 342 ? -31.294 28.114 -2.943 1.00 35.03 342 SER A CA 1
ATOM 2636 C C . SER A 1 342 ? -30.919 26.628 -2.870 1.00 35.03 342 SER A C 1
ATOM 2638 O O . SER A 1 342 ? -29.822 26.210 -3.225 1.00 35.03 342 SER A O 1
ATOM 2640 N N . LYS A 1 343 ? -31.848 25.841 -2.320 1.00 34.03 343 LYS A N 1
ATOM 2641 C CA . LYS A 1 343 ? -31.848 24.377 -2.286 1.00 34.03 343 LYS A CA 1
ATOM 2642 C C . LYS A 1 343 ? -32.273 23.862 -3.663 1.00 34.03 343 LYS A C 1
ATOM 2644 O O . LYS A 1 343 ? -33.300 24.316 -4.151 1.00 34.03 343 LYS A O 1
ATOM 2649 N N . SER A 1 344 ? -31.591 22.861 -4.212 1.00 33.59 344 SER A N 1
ATOM 2650 C CA . SER A 1 344 ? -32.245 21.838 -5.039 1.00 33.59 344 SER A CA 1
ATOM 2651 C C . SER A 1 344 ? -31.333 20.626 -5.203 1.00 33.59 344 SER A C 1
ATOM 2653 O O . SER A 1 344 ? -30.226 20.727 -5.725 1.00 33.59 344 SER A O 1
ATOM 2655 N N . ALA A 1 345 ? -31.806 19.487 -4.709 1.00 34.31 345 ALA A N 1
ATOM 2656 C CA . ALA A 1 345 ? -31.254 18.176 -4.985 1.00 34.31 345 ALA A CA 1
ATOM 2657 C C . ALA A 1 345 ? -31.893 17.660 -6.279 1.00 34.31 345 ALA A C 1
ATOM 2659 O O . ALA A 1 345 ? -33.118 17.667 -6.397 1.00 34.31 345 ALA A O 1
ATOM 2660 N N . ARG A 1 346 ? -31.092 17.173 -7.231 1.00 32.06 346 ARG A N 1
ATOM 2661 C CA . ARG A 1 346 ? -31.600 16.329 -8.315 1.00 32.06 346 ARG A CA 1
ATOM 2662 C C . ARG A 1 346 ? -30.607 15.217 -8.617 1.00 32.06 346 ARG A C 1
ATOM 2664 O O . ARG A 1 346 ? -29.493 15.464 -9.065 1.00 32.06 346 ARG A O 1
ATOM 2671 N N . ALA A 1 347 ? -31.059 14.007 -8.314 1.00 33.53 347 ALA A N 1
ATOM 2672 C CA . ALA A 1 347 ? -30.434 12.748 -8.656 1.00 33.53 347 ALA A CA 1
ATOM 2673 C C . ALA A 1 347 ? -30.538 12.487 -10.165 1.00 33.53 347 ALA A C 1
ATOM 2675 O O . ALA A 1 347 ? -31.567 12.755 -10.792 1.00 33.53 347 ALA A O 1
ATOM 2676 N N . SER A 1 348 ? -29.460 11.950 -10.721 1.00 31.55 348 SER A N 1
ATOM 2677 C CA . SER A 1 348 ? -29.361 11.375 -12.056 1.00 31.55 348 SER A CA 1
ATOM 2678 C C . SER A 1 348 ? -29.671 9.878 -11.981 1.00 31.55 348 SER A C 1
ATOM 2680 O O . SER A 1 348 ? -28.903 9.136 -11.376 1.00 31.55 348 SER A O 1
ATOM 2682 N N . ASN A 1 349 ? -30.766 9.444 -12.608 1.00 33.19 349 ASN A N 1
ATOM 2683 C CA . ASN A 1 349 ? -31.024 8.038 -12.919 1.00 33.19 349 ASN A CA 1
ATOM 2684 C C . ASN A 1 349 ? -30.934 7.852 -14.436 1.00 33.19 349 ASN A C 1
ATOM 2686 O O . ASN A 1 349 ? -31.682 8.483 -15.185 1.00 33.19 349 ASN A O 1
ATOM 2690 N N . SER A 1 350 ? -30.027 6.974 -14.855 1.00 32.41 350 SER A N 1
ATOM 2691 C CA . SER A 1 350 ? -29.964 6.388 -16.196 1.00 32.41 350 SER A CA 1
ATOM 2692 C C . SER A 1 350 ? -30.856 5.134 -16.260 1.00 32.41 350 SER A C 1
ATOM 2694 O O . SER A 1 350 ? -31.045 4.481 -15.231 1.00 32.41 350 SER A O 1
ATOM 2696 N N . PRO A 1 351 ? -31.411 4.776 -17.433 1.00 32.50 351 PRO A N 1
ATOM 2697 C CA . PRO A 1 351 ? -32.319 3.643 -17.582 1.00 32.50 351 PRO A CA 1
ATOM 2698 C C . PRO A 1 351 ? -31.567 2.317 -17.767 1.00 32.50 351 PRO A C 1
ATOM 2700 O O . PRO A 1 351 ? -30.595 2.243 -18.518 1.00 32.50 351 PRO A O 1
ATOM 2703 N N . ALA A 1 352 ? -32.065 1.264 -17.118 1.00 31.50 352 ALA A N 1
ATOM 2704 C CA . ALA A 1 352 ? -31.659 -0.119 -17.335 1.00 31.50 352 ALA A CA 1
ATOM 2705 C C . ALA A 1 352 ? -32.742 -0.889 -18.108 1.00 31.50 352 ALA A C 1
ATOM 2707 O O . ALA A 1 352 ? -33.942 -0.666 -17.954 1.00 31.50 352 ALA A O 1
ATOM 2708 N N . VAL A 1 353 ? -32.242 -1.772 -18.964 1.00 34.97 353 VAL A N 1
ATOM 2709 C CA . VAL A 1 353 ? -32.905 -2.600 -19.972 1.00 34.97 353 VAL A CA 1
ATOM 2710 C C . VAL A 1 353 ? -33.661 -3.773 -19.329 1.00 34.97 353 VAL A C 1
ATOM 2712 O O . VAL A 1 353 ? -33.237 -4.321 -18.315 1.00 34.97 353 VAL A O 1
ATOM 2715 N N . ALA A 1 354 ? -34.786 -4.160 -19.933 1.00 36.53 354 ALA A N 1
ATOM 2716 C CA . ALA A 1 354 ? -35.638 -5.273 -19.514 1.00 36.53 354 ALA A CA 1
ATOM 2717 C C . ALA A 1 354 ? -35.013 -6.659 -19.797 1.00 36.53 354 ALA A C 1
ATOM 2719 O O . ALA A 1 354 ? -34.438 -6.842 -20.872 1.00 36.53 354 ALA A O 1
ATOM 2720 N N . PRO A 1 355 ? -35.204 -7.668 -18.923 1.00 37.19 355 PRO A N 1
ATOM 2721 C CA . PRO A 1 355 ? -34.985 -9.067 -19.268 1.00 37.19 355 PRO A CA 1
ATOM 2722 C C . PRO A 1 355 ? -36.298 -9.801 -19.595 1.00 37.19 355 PRO A C 1
ATOM 2724 O O . PRO A 1 355 ? -37.315 -9.656 -18.915 1.00 37.19 355 PRO A O 1
ATOM 2727 N N . GLN A 1 356 ? -36.239 -10.608 -20.655 1.00 36.31 356 GLN A N 1
ATOM 2728 C CA . GLN A 1 356 ? -37.270 -11.547 -21.098 1.00 36.31 356 GLN A CA 1
ATOM 2729 C C . GLN A 1 356 ? -37.387 -12.757 -20.156 1.00 36.31 356 GLN A C 1
ATOM 2731 O O . GLN A 1 356 ? -36.397 -13.285 -19.656 1.00 36.31 356 GLN A O 1
ATOM 2736 N N . SER A 1 357 ? -38.621 -13.216 -19.969 1.00 31.58 357 SER A N 1
ATOM 2737 C CA . SER A 1 357 ? -39.026 -14.425 -19.249 1.00 31.58 357 SER A CA 1
ATOM 2738 C C . SER A 1 357 ? -38.909 -15.694 -20.106 1.00 31.58 357 SER A C 1
ATOM 2740 O O . SER A 1 357 ? -39.322 -15.681 -21.265 1.00 31.58 357 SER A O 1
ATOM 2742 N N . VAL A 1 358 ? -38.466 -16.807 -19.508 1.00 36.94 358 VAL A N 1
ATOM 2743 C CA . VAL A 1 358 ? -38.503 -18.170 -20.082 1.00 36.94 358 VAL A CA 1
ATOM 2744 C C . VAL A 1 358 ? -39.156 -19.116 -19.051 1.00 36.94 358 VAL A C 1
ATOM 2746 O O . VAL A 1 358 ? -38.901 -18.938 -17.857 1.00 36.94 358 VAL A O 1
ATOM 2749 N N . PRO A 1 359 ? -40.031 -20.065 -19.451 1.00 43.62 359 PRO A N 1
ATOM 2750 C CA . PRO A 1 359 ? -40.881 -20.812 -18.522 1.00 43.62 359 PRO A CA 1
ATOM 2751 C C . PRO A 1 359 ? -40.239 -22.084 -17.941 1.00 43.62 359 PRO A C 1
ATOM 2753 O O . PRO A 1 359 ? -39.273 -22.631 -18.466 1.00 43.62 359 PRO A O 1
ATOM 2756 N N . ALA A 1 360 ? -40.842 -22.536 -16.839 1.00 33.66 360 ALA A N 1
ATOM 2757 C CA . ALA A 1 360 ? -40.495 -23.697 -16.028 1.00 33.66 360 ALA A CA 1
ATOM 2758 C C . ALA A 1 360 ? -40.970 -25.039 -16.616 1.00 33.66 360 ALA A C 1
ATOM 2760 O O . ALA A 1 360 ? -42.033 -25.109 -17.232 1.00 33.66 360 ALA A O 1
ATOM 2761 N N . THR A 1 361 ? -40.254 -26.121 -16.288 1.00 34.69 361 THR A N 1
ATOM 2762 C CA . THR A 1 361 ? -40.742 -27.507 -16.397 1.00 34.69 361 THR A CA 1
ATOM 2763 C C . THR A 1 361 ? -40.408 -28.340 -15.152 1.00 34.69 361 THR A C 1
ATOM 2765 O O . THR A 1 361 ? -39.332 -28.228 -14.572 1.00 34.69 361 THR A O 1
ATOM 2768 N N . ALA A 1 362 ? -41.415 -29.143 -14.794 1.00 33.81 362 ALA A N 1
ATOM 2769 C CA . ALA A 1 362 ? -41.610 -30.172 -13.765 1.00 33.81 362 ALA A CA 1
ATOM 2770 C C . ALA A 1 362 ? -40.403 -31.108 -13.485 1.00 33.81 362 ALA A C 1
ATOM 2772 O O . ALA A 1 362 ? -39.633 -31.398 -14.390 1.00 33.81 362 ALA A O 1
ATOM 2773 N N . GLN A 1 363 ? -40.085 -31.487 -12.235 1.00 35.00 363 GLN A N 1
ATOM 2774 C CA . GLN A 1 363 ? -40.751 -32.434 -11.304 1.00 35.00 363 GLN A CA 1
ATOM 2775 C C . GLN A 1 363 ? -40.497 -33.917 -11.655 1.00 35.00 363 GLN A C 1
ATOM 2777 O O . GLN A 1 363 ? -41.112 -34.412 -12.584 1.00 35.00 363 GLN A O 1
ATOM 2782 N N . THR A 1 364 ? -39.678 -34.621 -10.852 1.00 32.41 364 THR A N 1
ATOM 2783 C CA . THR A 1 364 ? -39.920 -36.003 -10.360 1.00 32.41 364 THR A CA 1
ATOM 2784 C C . THR A 1 364 ? -38.926 -36.398 -9.252 1.00 32.41 364 THR A C 1
ATOM 2786 O O . THR A 1 364 ? -37.713 -36.368 -9.436 1.00 32.41 364 THR A O 1
ATOM 2789 N N . THR A 1 365 ? -39.489 -36.779 -8.106 1.00 36.34 365 THR A N 1
ATOM 2790 C CA . THR A 1 365 ? -38.988 -37.619 -6.992 1.00 36.34 365 THR A CA 1
ATOM 2791 C C . THR A 1 365 ? -38.830 -39.098 -7.438 1.00 36.34 365 THR A C 1
ATOM 2793 O O . THR A 1 365 ? -39.409 -39.413 -8.479 1.00 36.34 365 THR A O 1
ATOM 2796 N N . PRO A 1 366 ? -38.133 -40.032 -6.721 1.00 47.09 366 PRO A N 1
ATOM 2797 C CA . PRO A 1 366 ? -38.331 -40.303 -5.283 1.00 47.09 366 PRO A CA 1
ATOM 2798 C C . PRO A 1 366 ? -37.144 -40.791 -4.406 1.00 47.09 366 PRO A C 1
ATOM 2800 O O . PRO A 1 366 ? -36.089 -41.210 -4.864 1.00 47.09 366 PRO A O 1
ATOM 2803 N N . GLN A 1 367 ? -37.428 -40.690 -3.096 1.00 37.09 367 GLN A N 1
ATOM 2804 C CA . GLN A 1 367 ? -37.070 -41.516 -1.920 1.00 37.09 367 GLN A CA 1
ATOM 2805 C C . GLN A 1 367 ? -36.485 -42.921 -2.186 1.00 37.09 367 GLN A C 1
ATOM 2807 O O . GLN A 1 367 ? -36.820 -43.533 -3.187 1.00 37.09 367 GLN A O 1
ATOM 2812 N N . ASN A 1 368 ? -35.797 -43.627 -1.281 1.00 38.16 368 ASN A N 1
ATOM 2813 C CA . ASN A 1 368 ? -35.151 -43.440 0.031 1.00 38.16 368 ASN A CA 1
ATOM 2814 C C . ASN A 1 368 ? -34.623 -44.859 0.391 1.00 38.16 368 ASN A C 1
ATOM 2816 O O . ASN A 1 368 ? -35.292 -45.820 0.026 1.00 38.16 368 ASN A O 1
ATOM 2820 N N . MET A 1 369 ? -33.499 -45.002 1.106 1.00 31.92 369 MET A N 1
ATOM 2821 C CA . MET A 1 369 ? -33.189 -46.036 2.131 1.00 31.92 369 MET A CA 1
ATOM 2822 C C . MET A 1 369 ? -31.695 -46.383 2.231 1.00 31.92 369 MET A C 1
ATOM 2824 O O . MET A 1 369 ? -30.900 -46.189 1.320 1.00 31.92 369 MET A O 1
ATOM 2828 N N . ALA A 1 370 ? -31.353 -46.816 3.441 1.00 39.38 370 ALA A N 1
ATOM 2829 C CA . ALA A 1 370 ? -30.060 -46.779 4.096 1.00 39.38 370 ALA A CA 1
ATOM 2830 C C . ALA A 1 370 ? -29.267 -48.102 4.044 1.00 39.38 370 ALA A C 1
ATOM 2832 O O . ALA A 1 370 ? -29.783 -49.134 3.627 1.00 39.38 370 ALA A O 1
ATOM 2833 N N . ALA A 1 371 ? -28.078 -48.025 4.658 1.00 33.34 371 ALA A N 1
ATOM 2834 C CA . ALA A 1 371 ? -27.267 -49.074 5.290 1.00 33.34 371 ALA A CA 1
ATOM 2835 C C . ALA A 1 371 ? -25.999 -49.561 4.551 1.00 33.34 371 ALA A C 1
ATOM 2837 O O . ALA A 1 371 ? -25.905 -49.626 3.334 1.00 33.34 371 ALA A O 1
ATOM 2838 N N . VAL A 1 372 ? -25.001 -49.840 5.390 1.00 37.25 372 VAL A N 1
ATOM 2839 C CA . VAL A 1 372 ? -23.553 -50.077 5.206 1.00 37.25 372 VAL A CA 1
ATOM 2840 C C . VAL A 1 372 ? -23.278 -51.526 5.710 1.00 37.25 372 VAL A C 1
ATOM 2842 O O . VAL A 1 372 ? -24.189 -52.091 6.315 1.00 37.25 372 VAL A O 1
ATOM 2845 N N . PRO A 1 373 ? -22.042 -52.074 5.769 1.00 60.19 373 PRO A N 1
ATOM 2846 C CA . PRO A 1 373 ? -21.039 -52.493 4.763 1.00 60.19 373 PRO A CA 1
ATOM 2847 C C . PRO A 1 373 ? -20.777 -54.036 4.750 1.00 60.19 373 PRO A C 1
ATOM 2849 O O . PRO A 1 373 ? -21.192 -54.717 5.676 1.00 60.19 373 PRO A O 1
ATOM 2852 N N . GLN A 1 374 ? -19.986 -54.564 3.790 1.00 33.94 374 GLN A N 1
ATOM 2853 C CA . GLN A 1 374 ? -18.811 -55.472 3.979 1.00 33.94 374 GLN A CA 1
ATOM 2854 C C . GLN A 1 374 ? -18.473 -56.379 2.765 1.00 33.94 374 GLN A C 1
ATOM 2856 O O . GLN A 1 374 ? -19.317 -57.099 2.258 1.00 33.94 374 GLN A O 1
ATOM 2861 N N . ALA A 1 375 ? -17.172 -56.369 2.429 1.00 36.16 375 ALA A N 1
ATOM 2862 C CA . ALA A 1 375 ? -16.251 -57.491 2.159 1.00 36.16 375 ALA A CA 1
ATOM 2863 C C . ALA A 1 375 ? -16.406 -58.482 0.966 1.00 36.16 375 ALA A C 1
ATOM 2865 O O . ALA A 1 375 ? -17.399 -59.173 0.809 1.00 36.16 375 ALA A O 1
ATOM 2866 N N . GLN A 1 376 ? -15.244 -58.658 0.304 1.00 35.16 376 GLN A N 1
ATOM 2867 C CA . GLN A 1 376 ? -14.662 -59.861 -0.331 1.00 35.16 376 GLN A CA 1
ATOM 2868 C C . GLN A 1 376 ? -15.031 -60.270 -1.783 1.00 35.16 376 GLN A C 1
ATOM 2870 O O . GLN A 1 376 ? -16.133 -60.685 -2.111 1.00 35.16 376 GLN A O 1
ATOM 2875 N N . THR A 1 377 ? -13.980 -60.213 -2.617 1.00 34.69 377 THR A N 1
ATOM 2876 C CA . THR A 1 377 ? -13.613 -61.018 -3.813 1.00 34.69 377 THR A CA 1
ATOM 2877 C C . THR A 1 377 ? -14.028 -62.500 -3.736 1.00 34.69 377 THR A C 1
ATOM 2879 O O . THR A 1 377 ? -13.995 -63.014 -2.616 1.00 34.69 377 THR A O 1
ATOM 2882 N N . PRO A 1 378 ? -14.271 -63.248 -4.853 1.00 44.53 378 PRO A N 1
ATOM 2883 C CA . PRO A 1 378 ? -13.221 -63.532 -5.861 1.00 44.53 378 PRO A CA 1
ATOM 2884 C C . PRO A 1 378 ? -13.629 -63.900 -7.322 1.00 44.53 378 PRO A C 1
ATOM 2886 O O . PRO A 1 378 ? -14.776 -64.188 -7.631 1.00 44.53 378 PRO A O 1
ATOM 2889 N N . ALA A 1 379 ? -12.576 -63.993 -8.155 1.00 32.66 379 ALA A N 1
ATOM 2890 C CA . ALA A 1 379 ? -12.337 -64.915 -9.287 1.00 32.66 379 ALA A CA 1
ATOM 2891 C C . ALA A 1 379 ? -12.953 -64.678 -10.692 1.00 32.66 379 ALA A C 1
ATOM 2893 O O . ALA A 1 379 ? -14.151 -64.507 -10.879 1.00 32.66 379 ALA A O 1
ATOM 2894 N N . MET A 1 380 ? -12.056 -64.766 -11.691 1.00 34.66 380 MET A N 1
ATOM 2895 C CA . MET A 1 380 ? -12.302 -64.903 -13.140 1.00 34.66 380 MET A CA 1
ATOM 2896 C C . MET A 1 380 ? -12.856 -66.302 -13.510 1.00 34.66 380 MET A C 1
ATOM 2898 O O . MET A 1 380 ? -12.811 -67.196 -12.663 1.00 34.66 380 MET A O 1
ATOM 2902 N N . PRO A 1 381 ? -13.313 -66.541 -14.763 1.00 51.19 381 PRO A N 1
ATOM 2903 C CA . PRO A 1 381 ? -12.372 -66.969 -15.814 1.00 51.19 381 PRO A CA 1
ATOM 2904 C C . PRO A 1 381 ? -12.648 -66.450 -17.249 1.00 51.19 381 PRO A C 1
ATOM 2906 O O . PRO A 1 381 ? -13.776 -66.267 -17.690 1.00 51.19 381 PRO A O 1
ATOM 2909 N N . THR A 1 382 ? -11.534 -66.253 -17.954 1.00 37.28 382 THR A N 1
ATOM 2910 C CA . THR A 1 382 ? -11.192 -66.585 -19.353 1.00 37.28 382 THR A CA 1
ATOM 2911 C C . THR A 1 382 ? -12.299 -66.994 -20.342 1.00 37.28 382 THR A C 1
ATOM 2913 O O . THR A 1 382 ? -12.977 -67.999 -20.155 1.00 37.28 382 THR A O 1
ATOM 2916 N N . GLY A 1 383 ? -12.331 -66.327 -21.504 1.00 33.38 383 GLY A N 1
ATOM 2917 C CA . GLY A 1 383 ? -13.046 -66.777 -22.703 1.00 33.38 383 GLY A CA 1
ATOM 2918 C C . GLY A 1 383 ? -12.495 -66.134 -23.981 1.00 33.38 383 GLY A C 1
ATOM 2919 O O . GLY A 1 383 ? -12.706 -64.956 -24.235 1.00 33.38 383 GLY A O 1
ATOM 2920 N N . ILE A 1 384 ? -11.762 -66.934 -24.754 1.00 34.91 384 ILE A N 1
ATOM 2921 C CA . ILE A 1 384 ? -11.137 -66.651 -26.053 1.00 34.91 384 ILE A CA 1
ATOM 2922 C C . ILE A 1 384 ? -12.200 -66.556 -27.159 1.00 34.91 384 ILE A C 1
ATOM 2924 O O . ILE A 1 384 ? -13.001 -67.480 -27.289 1.00 34.91 384 ILE A O 1
ATOM 2928 N N . GLN A 1 385 ? -12.123 -65.557 -28.048 1.00 34.84 385 GLN A N 1
ATOM 2929 C CA . GLN A 1 385 ? -12.369 -65.816 -29.471 1.00 34.84 385 GLN A CA 1
ATOM 2930 C C . GLN A 1 385 ? -11.612 -64.868 -30.408 1.00 34.84 385 GLN A C 1
ATOM 2932 O O . GLN A 1 385 ? -11.445 -63.677 -30.167 1.00 34.84 385 GLN A O 1
ATOM 2937 N N . LEU A 1 386 ? -11.101 -65.510 -31.449 1.00 32.91 386 LEU A N 1
ATOM 2938 C CA . LEU A 1 386 ? -10.129 -65.112 -32.452 1.00 32.91 386 LEU A CA 1
ATOM 2939 C C . LEU A 1 386 ? -10.866 -64.726 -33.750 1.00 32.91 386 LEU A C 1
ATOM 2941 O O . LEU A 1 386 ? -11.962 -65.223 -33.995 1.00 32.91 386 LEU A O 1
ATOM 2945 N N . LEU A 1 387 ? -10.150 -64.015 -34.630 1.00 33.66 387 LEU A N 1
ATOM 2946 C CA . LEU A 1 387 ? -10.258 -64.051 -36.099 1.00 33.66 387 LEU A CA 1
ATOM 2947 C C . LEU A 1 387 ? -11.164 -62.997 -36.777 1.00 33.66 387 LEU A C 1
ATOM 2949 O O . LEU A 1 387 ? -12.360 -63.192 -36.939 1.00 33.66 387 LEU A O 1
ATOM 2953 N N . GLN A 1 388 ? -10.546 -61.960 -37.353 1.00 34.81 388 GLN A N 1
ATOM 2954 C CA . GLN A 1 388 ? -10.394 -61.893 -38.814 1.00 34.81 388 GLN A CA 1
ATOM 2955 C C . GLN A 1 388 ? -9.366 -60.836 -39.228 1.00 34.81 388 GLN A C 1
ATOM 2957 O O . GLN A 1 388 ? -9.394 -59.683 -38.809 1.00 34.81 388 GLN A O 1
ATOM 2962 N N . ALA A 1 389 ? -8.436 -61.295 -40.058 1.00 32.09 389 ALA A N 1
ATOM 2963 C CA . ALA A 1 389 ? -7.414 -60.516 -40.721 1.00 32.09 389 ALA A CA 1
ATOM 2964 C C . ALA A 1 389 ? -7.833 -60.219 -42.169 1.00 32.09 389 ALA A C 1
ATOM 2966 O O . ALA A 1 389 ? -8.525 -61.026 -42.786 1.00 32.09 389 ALA A O 1
ATOM 2967 N N . ALA A 1 390 ? -7.268 -59.129 -42.695 1.00 32.88 390 ALA A N 1
ATOM 2968 C CA . ALA A 1 390 ? -6.589 -59.034 -43.994 1.00 32.88 390 ALA A CA 1
ATOM 2969 C C . ALA A 1 390 ? -7.117 -57.980 -44.990 1.00 32.88 390 ALA A C 1
ATOM 2971 O O . ALA A 1 390 ? -8.230 -58.052 -45.494 1.00 32.88 390 ALA A O 1
ATOM 2972 N N . ASN A 1 391 ? -6.157 -57.118 -45.355 1.00 29.30 391 ASN A N 1
ATOM 2973 C CA . ASN A 1 391 ? -5.842 -56.587 -46.684 1.00 29.30 391 ASN A CA 1
ATOM 2974 C C . ASN A 1 391 ? -6.781 -55.593 -47.384 1.00 29.30 391 ASN A C 1
ATOM 2976 O O . ASN A 1 391 ? -7.806 -55.971 -47.931 1.00 29.30 391 ASN A O 1
ATOM 2980 N N . SER A 1 392 ? -6.242 -54.390 -47.630 1.00 30.45 392 SER A N 1
ATOM 2981 C CA . SER A 1 392 ? -5.782 -54.037 -48.988 1.00 30.45 392 SER A CA 1
ATOM 2982 C C . SER A 1 392 ? -4.905 -52.775 -49.000 1.00 30.45 392 SER A C 1
ATOM 2984 O O . SER A 1 392 ? -5.338 -51.694 -48.607 1.00 30.45 392 SER A O 1
ATOM 2986 N N . LEU A 1 393 ? -3.676 -52.934 -49.496 1.00 34.12 393 LEU A N 1
ATOM 2987 C CA . LEU A 1 393 ? -2.805 -51.888 -50.040 1.00 34.12 393 LEU A CA 1
ATOM 2988 C C . LEU A 1 393 ? -3.309 -51.478 -51.435 1.00 34.12 393 LEU A C 1
ATOM 2990 O O . LEU A 1 393 ? -3.521 -52.368 -52.251 1.00 34.12 393 LEU A O 1
ATOM 2994 N N . GLN A 1 394 ? -3.394 -50.179 -51.746 1.00 33.69 394 GLN A N 1
ATOM 2995 C CA . GLN A 1 394 ? -2.617 -49.545 -52.831 1.00 33.69 394 GLN A CA 1
ATOM 2996 C C . GLN A 1 394 ? -2.907 -48.029 -52.997 1.00 33.69 394 GLN A C 1
ATOM 2998 O O . GLN A 1 394 ? -3.952 -47.552 -52.557 1.00 33.69 394 GLN A O 1
ATOM 3003 N N . PRO A 1 395 ? -1.970 -47.268 -53.611 1.00 56.72 395 PRO A N 1
ATOM 3004 C CA . PRO A 1 395 ? -1.964 -45.803 -53.699 1.00 56.72 395 PRO A CA 1
ATOM 3005 C C . PRO A 1 395 ? -2.371 -45.267 -55.090 1.00 56.72 395 PRO A C 1
ATOM 3007 O O . PRO A 1 395 ? -2.180 -45.962 -56.081 1.00 56.72 395 PRO A O 1
ATOM 3010 N N . SER A 1 396 ? -2.849 -44.014 -55.182 1.00 34.50 396 SER A N 1
ATOM 3011 C CA . SER A 1 396 ? -2.834 -43.116 -56.375 1.00 34.50 396 SER A CA 1
ATOM 3012 C C . SER A 1 396 ? -3.437 -41.751 -55.985 1.00 34.50 396 SER A C 1
ATOM 3014 O O . SER A 1 396 ? -4.526 -41.706 -55.430 1.00 34.50 396 SER A O 1
ATOM 3016 N N . GLN A 1 397 ? -2.668 -40.658 -55.939 1.00 32.56 397 GLN A N 1
ATOM 3017 C CA . GLN A 1 397 ? -2.388 -39.660 -56.993 1.00 32.56 397 GLN A CA 1
ATOM 3018 C C . GLN A 1 397 ? -3.558 -38.760 -57.474 1.00 32.56 397 GLN A C 1
ATOM 3020 O O . GLN A 1 397 ? -4.519 -39.219 -58.069 1.00 32.56 397 GLN A O 1
ATOM 3025 N N . LEU A 1 398 ? -3.311 -37.448 -57.297 1.00 37.25 398 LEU A N 1
ATOM 3026 C CA . LEU A 1 398 ? -3.617 -36.263 -58.125 1.00 37.25 398 LEU A CA 1
ATOM 3027 C C . LEU A 1 398 ? -5.063 -35.815 -58.453 1.00 37.25 398 LEU A C 1
ATOM 3029 O O . LEU A 1 398 ? -5.815 -36.471 -59.156 1.00 37.25 398 LEU A O 1
ATOM 3033 N N . ARG A 1 399 ? -5.278 -34.524 -58.125 1.00 36.03 399 ARG A N 1
ATOM 3034 C CA . ARG A 1 399 ? -6.181 -33.517 -58.730 1.00 36.03 399 ARG A CA 1
ATOM 3035 C C . ARG A 1 399 ? -7.697 -33.764 -58.657 1.00 36.03 399 ARG A C 1
ATOM 3037 O O . ARG A 1 399 ? -8.251 -34.484 -59.470 1.00 36.03 399 ARG A O 1
ATOM 3044 N N . GLN A 1 400 ? -8.388 -32.915 -57.894 1.00 33.03 400 GLN A N 1
ATOM 3045 C CA . GLN A 1 400 ? -9.188 -31.805 -58.444 1.00 33.03 400 GLN A CA 1
ATOM 3046 C C . GLN A 1 4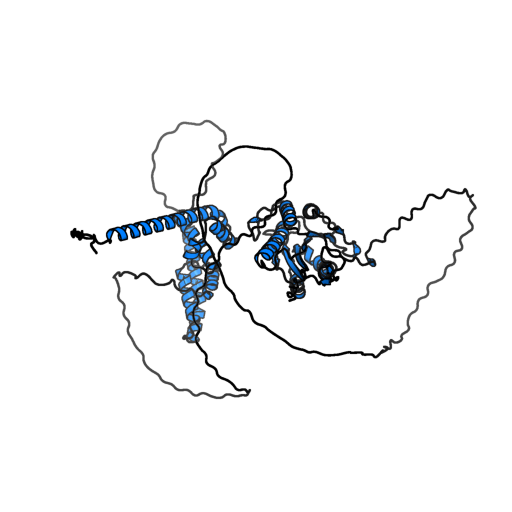00 ? -9.705 -30.901 -57.319 1.00 33.03 400 GLN A C 1
ATOM 3048 O O . GLN A 1 400 ? -9.929 -31.343 -56.197 1.00 33.03 400 GLN A O 1
ATOM 3053 N N . GLY A 1 401 ? -9.828 -29.609 -57.628 1.00 37.44 401 GLY A N 1
ATOM 3054 C CA . GLY A 1 401 ? -10.360 -28.612 -56.714 1.00 37.44 401 GLY A CA 1
ATOM 3055 C C . GLY A 1 401 ? -11.859 -28.776 -56.497 1.00 37.44 401 GLY A C 1
ATOM 3056 O O . GLY A 1 401 ? -12.596 -29.121 -57.417 1.00 37.44 401 GLY A O 1
ATOM 3057 N N . GLN A 1 402 ? -12.307 -28.453 -55.290 1.00 35.66 402 GLN A N 1
ATOM 3058 C CA . GLN A 1 402 ? -13.694 -28.099 -55.051 1.00 35.66 402 GLN A CA 1
ATOM 3059 C C . GLN A 1 402 ? -13.803 -27.161 -53.852 1.00 35.66 402 GLN A C 1
ATOM 3061 O O . GLN A 1 402 ? -13.037 -27.233 -52.892 1.00 35.66 402 GLN A O 1
ATOM 3066 N N . GLN A 1 403 ? -14.730 -26.226 -54.005 1.00 36.91 403 GLN A N 1
ATOM 3067 C CA . GLN A 1 403 ? -15.081 -25.133 -53.113 1.00 36.91 403 GLN A CA 1
ATOM 3068 C C . GLN A 1 403 ? -15.283 -25.614 -51.669 1.00 36.91 403 GLN A C 1
ATOM 3070 O O . GLN A 1 403 ? -16.034 -26.556 -51.430 1.00 36.91 403 GLN A O 1
ATOM 3075 N N . LEU A 1 404 ? -14.662 -24.931 -50.699 1.00 33.25 404 LEU A N 1
ATOM 3076 C CA . LEU A 1 404 ? -15.027 -25.103 -49.294 1.00 33.25 404 LEU A CA 1
ATOM 3077 C C . LEU A 1 404 ? -16.340 -24.355 -49.007 1.00 33.25 404 LEU A C 1
ATOM 3079 O O . LEU A 1 404 ? -16.413 -23.151 -49.278 1.00 33.25 404 LEU A O 1
ATOM 3083 N N . PRO A 1 405 ? -17.351 -25.011 -48.412 1.00 35.75 405 PRO A N 1
ATOM 3084 C CA . PRO A 1 405 ? -18.471 -24.309 -47.816 1.00 35.75 405 PRO A CA 1
ATOM 3085 C C . PRO A 1 405 ? -17.986 -23.531 -46.587 1.00 35.75 405 PRO A C 1
ATOM 3087 O O . PRO A 1 405 ? -17.183 -24.007 -45.782 1.00 35.75 405 PRO A O 1
ATOM 3090 N N . ALA A 1 406 ? -18.482 -22.303 -46.457 1.00 39.56 406 ALA A N 1
ATOM 3091 C CA . ALA A 1 406 ? -18.301 -21.482 -45.275 1.00 39.56 406 ALA A CA 1
ATOM 3092 C C . ALA A 1 406 ? -18.962 -22.160 -44.065 1.00 39.56 406 ALA A C 1
ATOM 3094 O O . ALA A 1 406 ? -20.143 -22.493 -44.111 1.00 39.56 406 ALA A O 1
ATOM 3095 N N . GLY A 1 407 ? -18.202 -22.318 -42.980 1.00 41.62 407 GLY A N 1
ATOM 3096 C CA . GLY A 1 407 ? -18.729 -22.747 -41.685 1.00 41.62 407 GLY A CA 1
ATOM 3097 C C . GLY A 1 407 ? -18.127 -24.044 -41.158 1.00 41.62 407 GLY A C 1
ATOM 3098 O O . GLY A 1 407 ? -18.846 -25.013 -40.950 1.00 41.62 407 GLY A O 1
ATOM 3099 N N . GLN A 1 408 ? -16.825 -24.048 -40.865 1.00 32.94 408 GLN A N 1
ATOM 3100 C CA . GLN A 1 408 ? -16.315 -24.888 -39.782 1.00 32.94 408 GLN A CA 1
ATOM 3101 C C . GLN A 1 408 ? -15.884 -23.971 -38.631 1.00 32.94 408 GLN A C 1
ATOM 3103 O O . GLN A 1 408 ? -15.102 -23.045 -38.868 1.00 32.94 408 GLN A O 1
ATOM 3108 N N . PRO A 1 409 ? -16.410 -24.160 -37.406 1.00 36.34 409 PRO A N 1
ATOM 3109 C CA . PRO A 1 409 ? -15.874 -23.474 -36.241 1.00 36.34 409 PRO A CA 1
ATOM 3110 C C . PRO A 1 409 ? -14.403 -23.870 -36.072 1.00 36.34 409 PRO A C 1
ATOM 3112 O O . PRO A 1 409 ? -14.029 -25.017 -36.321 1.00 36.34 409 PRO A O 1
ATOM 3115 N N . ALA A 1 410 ? -13.567 -22.906 -35.679 1.00 37.53 410 ALA A N 1
ATOM 3116 C CA . ALA A 1 410 ? -12.171 -23.164 -35.351 1.00 37.53 410 ALA A CA 1
ATOM 3117 C C . ALA A 1 410 ? -12.085 -24.343 -34.361 1.00 37.53 410 ALA A C 1
ATOM 3119 O O . ALA A 1 410 ? -12.924 -24.422 -33.458 1.00 37.53 410 ALA A O 1
ATOM 3120 N N . PRO A 1 411 ? -11.117 -25.267 -34.520 1.00 37.59 411 PRO A N 1
ATOM 3121 C CA . PRO A 1 411 ? -10.993 -26.403 -33.622 1.00 37.59 411 PRO A CA 1
ATOM 3122 C C . PRO A 1 411 ? -10.866 -25.883 -32.190 1.00 37.59 411 PRO A C 1
ATOM 3124 O O . PRO A 1 411 ? -9.984 -25.081 -31.886 1.00 37.59 411 PRO A O 1
ATOM 3127 N N . TYR A 1 412 ? -11.792 -26.315 -31.336 1.00 37.19 412 TYR A N 1
ATOM 3128 C CA . TYR A 1 412 ? -11.801 -26.016 -29.912 1.00 37.19 412 TYR A CA 1
ATOM 3129 C C . TYR A 1 412 ? -10.516 -26.586 -29.303 1.00 37.19 412 TYR A C 1
ATOM 3131 O O . TYR A 1 412 ? -10.404 -27.789 -29.062 1.00 37.19 412 TYR A O 1
ATOM 3139 N N . ILE A 1 413 ? -9.505 -25.736 -29.119 1.00 45.69 413 ILE A N 1
ATOM 3140 C CA . ILE A 1 413 ? -8.280 -26.116 -28.420 1.00 45.69 413 ILE A CA 1
ATOM 3141 C C . ILE A 1 413 ? -8.663 -26.232 -26.949 1.00 45.69 413 ILE A C 1
ATOM 3143 O O . ILE A 1 413 ? -8.894 -25.229 -26.278 1.00 45.69 413 ILE A O 1
ATOM 3147 N N . ASN A 1 414 ? -8.767 -27.469 -26.464 1.00 58.75 414 ASN A N 1
ATOM 3148 C CA . ASN A 1 414 ? -9.005 -27.754 -25.056 1.00 58.75 414 ASN A CA 1
ATOM 3149 C C . ASN A 1 414 ? -7.967 -26.977 -24.209 1.00 58.75 414 ASN A C 1
ATOM 3151 O O . ASN A 1 414 ? -6.767 -27.102 -24.481 1.00 58.75 414 ASN A O 1
ATOM 3155 N N . PRO A 1 415 ? -8.386 -26.172 -23.209 1.00 65.81 415 PRO A N 1
ATOM 3156 C CA . PRO A 1 415 ? -7.497 -25.302 -22.430 1.00 65.81 415 PRO A CA 1
ATOM 3157 C C . PRO A 1 415 ? -6.342 -26.050 -21.751 1.00 65.81 415 PRO A C 1
ATOM 3159 O O . PRO A 1 415 ? -5.304 -25.451 -21.471 1.00 65.81 415 PRO A O 1
ATOM 3162 N N . GLN A 1 416 ? -6.459 -27.369 -21.556 1.00 69.44 416 GLN A N 1
ATOM 3163 C CA . GLN A 1 416 ? -5.359 -28.197 -21.056 1.00 69.44 416 GLN A CA 1
ATOM 3164 C C . GLN A 1 416 ? -4.127 -28.219 -21.981 1.00 69.44 416 GLN A C 1
ATOM 3166 O O . GLN A 1 416 ? -3.003 -28.359 -21.499 1.00 69.44 416 GLN A O 1
ATOM 3171 N N . PHE A 1 417 ? -4.293 -28.018 -23.292 1.00 83.00 417 PHE A N 1
ATOM 3172 C CA . PHE A 1 417 ? -3.169 -28.002 -24.233 1.00 83.00 417 PHE A CA 1
ATOM 3173 C C . PHE A 1 417 ? -2.374 -26.689 -24.217 1.00 83.00 417 PHE A C 1
ATOM 3175 O O . PHE A 1 417 ? -1.230 -26.672 -24.674 1.00 83.00 417 PHE A O 1
ATOM 3182 N N . ALA A 1 418 ? -2.914 -25.603 -23.648 1.00 79.69 418 ALA A N 1
ATOM 3183 C CA . ALA A 1 418 ? -2.236 -24.305 -23.609 1.00 79.69 418 ALA A CA 1
ATOM 3184 C C . ALA A 1 418 ? -0.906 -24.360 -22.831 1.00 79.69 418 ALA A C 1
ATOM 3186 O O . ALA A 1 418 ? 0.099 -23.804 -23.277 1.00 79.69 418 ALA A O 1
ATOM 3187 N N . HIS A 1 419 ? -0.871 -25.097 -21.716 1.00 77.81 419 HIS A N 1
ATOM 3188 C CA . HIS A 1 419 ? 0.344 -25.290 -20.919 1.00 77.81 419 HIS A CA 1
ATOM 3189 C C . HIS A 1 419 ? 1.407 -26.116 -21.667 1.00 77.81 419 HIS A C 1
ATOM 3191 O O . HIS A 1 419 ? 2.598 -25.818 -21.598 1.00 77.81 419 HIS A O 1
ATOM 3197 N N . ILE A 1 420 ? 0.984 -27.119 -22.446 1.00 84.69 420 ILE A N 1
ATOM 3198 C CA . ILE A 1 420 ? 1.892 -27.948 -23.254 1.00 84.69 420 ILE A CA 1
ATOM 3199 C C . ILE A 1 420 ? 2.522 -27.111 -24.372 1.00 84.69 420 ILE A C 1
ATOM 3201 O O . ILE A 1 420 ? 3.735 -27.160 -24.560 1.00 84.69 420 ILE A O 1
ATOM 3205 N N . VAL A 1 421 ? 1.735 -26.280 -25.063 1.00 87.94 421 VAL A N 1
ATOM 3206 C CA . VAL A 1 421 ? 2.252 -25.365 -26.095 1.00 87.94 421 VAL A CA 1
ATOM 3207 C C . VAL A 1 421 ? 3.237 -24.353 -25.507 1.00 87.94 421 VAL A C 1
ATOM 3209 O O . VAL A 1 421 ? 4.270 -24.084 -26.120 1.00 87.94 421 VAL A O 1
ATOM 3212 N N . ALA A 1 422 ? 2.953 -23.808 -24.321 1.00 84.38 422 ALA A N 1
ATOM 3213 C CA . ALA A 1 422 ? 3.870 -22.900 -23.632 1.00 84.38 422 ALA A CA 1
ATOM 3214 C C . ALA A 1 422 ? 5.209 -23.586 -23.301 1.00 84.38 422 ALA A C 1
ATOM 3216 O O . ALA A 1 422 ? 6.269 -23.025 -23.580 1.00 84.38 422 ALA A O 1
ATOM 3217 N N . ASN A 1 423 ? 5.172 -24.826 -22.804 1.00 85.75 423 ASN A N 1
ATOM 3218 C CA . ASN A 1 423 ? 6.379 -25.597 -22.506 1.00 85.75 423 ASN A CA 1
ATOM 3219 C C . ASN A 1 423 ? 7.181 -25.972 -23.760 1.00 85.75 423 ASN A C 1
ATOM 3221 O O . ASN A 1 423 ? 8.407 -25.880 -23.740 1.00 85.75 423 ASN A O 1
ATOM 3225 N N . LEU A 1 424 ? 6.523 -26.330 -24.868 1.00 90.75 424 LEU A N 1
ATOM 3226 C CA . LEU A 1 424 ? 7.205 -26.599 -26.143 1.00 90.75 424 LEU A CA 1
ATOM 3227 C C . LEU A 1 424 ? 7.919 -25.348 -26.677 1.00 90.75 424 LEU A C 1
ATOM 3229 O O . LEU A 1 424 ? 9.066 -25.432 -27.119 1.00 90.75 424 LEU A O 1
ATOM 3233 N N . LYS A 1 425 ? 7.292 -24.172 -26.546 1.00 88.50 425 LYS A N 1
ATOM 3234 C CA . LYS A 1 425 ? 7.921 -22.890 -26.898 1.00 88.50 425 LYS A CA 1
ATOM 3235 C C . LYS A 1 425 ? 9.134 -22.578 -26.023 1.00 88.50 425 LYS A C 1
ATOM 3237 O O . LYS A 1 425 ? 10.162 -22.173 -26.558 1.00 88.50 425 LYS A O 1
ATOM 3242 N N . LEU A 1 426 ? 9.052 -22.812 -24.709 1.00 87.81 426 LEU A N 1
ATOM 3243 C CA . LEU A 1 426 ? 10.191 -22.650 -23.791 1.00 87.81 426 LEU A CA 1
ATOM 3244 C C . LEU A 1 426 ? 11.365 -23.581 -24.136 1.00 87.81 426 LEU A C 1
ATOM 3246 O O . LEU A 1 426 ? 12.515 -23.247 -23.866 1.00 87.81 426 LEU A O 1
ATOM 3250 N N . GLN A 1 427 ? 11.097 -24.723 -24.771 1.00 89.06 427 GLN A N 1
ATOM 3251 C CA . GLN A 1 427 ? 12.123 -25.656 -25.245 1.00 89.06 427 GLN A CA 1
ATOM 3252 C C . GLN A 1 427 ? 12.697 -25.305 -26.632 1.00 89.06 427 GLN A C 1
ATOM 3254 O O . GLN A 1 427 ? 13.550 -26.039 -27.137 1.00 89.06 427 GLN A O 1
ATOM 3259 N N . GLY A 1 428 ? 12.274 -24.185 -27.231 1.00 89.25 428 GLY A N 1
ATOM 3260 C CA . GLY A 1 428 ? 12.745 -23.712 -28.537 1.00 89.25 428 GLY A CA 1
ATOM 3261 C C . GLY A 1 428 ? 12.020 -24.330 -29.737 1.00 89.25 428 GLY A C 1
ATOM 3262 O O . GLY A 1 428 ? 12.469 -24.158 -30.871 1.00 89.25 428 GLY A O 1
ATOM 3263 N N . ILE A 1 429 ? 10.907 -25.039 -29.517 1.00 93.50 429 ILE A N 1
ATOM 3264 C CA . ILE A 1 429 ? 10.088 -25.628 -30.583 1.00 93.50 429 ILE A CA 1
ATOM 3265 C C . ILE A 1 429 ? 9.029 -24.605 -30.997 1.00 93.50 429 ILE A C 1
ATOM 3267 O O . ILE A 1 429 ? 8.027 -24.399 -30.310 1.00 93.50 429 ILE A O 1
ATOM 3271 N N . THR A 1 430 ? 9.270 -23.929 -32.118 1.00 88.50 430 THR A N 1
ATOM 3272 C CA . THR A 1 430 ? 8.411 -22.847 -32.633 1.00 88.50 430 THR A CA 1
ATOM 3273 C C . THR A 1 430 ? 7.737 -23.188 -33.961 1.00 88.50 430 THR A C 1
ATOM 3275 O O . THR A 1 430 ? 6.807 -22.486 -34.360 1.00 88.50 430 THR A O 1
ATOM 3278 N N . ALA A 1 431 ? 8.154 -24.273 -34.622 1.00 92.38 431 ALA A N 1
ATOM 3279 C CA . ALA A 1 431 ? 7.559 -24.737 -35.869 1.00 92.38 431 ALA A CA 1
ATOM 3280 C C . ALA A 1 431 ? 6.109 -25.221 -35.632 1.00 92.38 431 ALA A C 1
ATOM 3282 O O . ALA A 1 431 ? 5.893 -26.130 -34.823 1.00 92.38 431 ALA A O 1
ATOM 3283 N N . PRO A 1 432 ? 5.100 -24.648 -36.320 1.00 85.81 432 PRO A N 1
ATOM 3284 C CA . PRO A 1 432 ? 3.692 -24.984 -36.096 1.00 85.81 432 PRO A CA 1
ATOM 3285 C C . PRO A 1 432 ? 3.368 -26.464 -36.324 1.00 85.81 432 PRO A C 1
ATOM 3287 O O . PRO A 1 432 ? 2.530 -27.024 -35.615 1.00 85.81 432 PRO A O 1
ATOM 3290 N N . ASP A 1 433 ? 4.035 -27.094 -37.293 1.00 91.19 433 ASP A N 1
ATOM 3291 C CA . ASP A 1 433 ? 3.805 -28.497 -37.641 1.00 91.19 433 ASP A CA 1
ATOM 3292 C C . ASP A 1 433 ? 4.345 -29.452 -36.570 1.00 91.19 433 ASP A C 1
ATOM 3294 O O . ASP A 1 433 ? 3.657 -30.408 -36.210 1.00 91.19 433 ASP A O 1
ATOM 3298 N N . ASP A 1 434 ? 5.498 -29.143 -35.966 1.00 92.69 434 ASP A N 1
ATOM 3299 C CA . ASP A 1 434 ? 6.057 -29.925 -34.856 1.00 92.69 434 ASP A CA 1
ATOM 3300 C C . ASP A 1 434 ? 5.178 -29.820 -33.603 1.00 92.69 434 ASP A C 1
ATOM 3302 O O . ASP A 1 434 ? 4.869 -30.825 -32.958 1.00 92.69 434 ASP A O 1
ATOM 3306 N N . VAL A 1 435 ? 4.702 -28.610 -33.282 1.00 90.62 435 VAL A N 1
ATOM 3307 C CA . VAL A 1 435 ? 3.777 -28.390 -32.158 1.00 90.62 435 VAL A CA 1
ATOM 3308 C C . VAL A 1 435 ? 2.472 -29.158 -32.377 1.00 90.62 435 VAL A C 1
ATOM 3310 O O . VAL A 1 435 ? 1.979 -29.805 -31.452 1.00 90.62 435 VAL A O 1
ATOM 3313 N N . ARG A 1 436 ? 1.919 -29.138 -33.597 1.00 93.50 436 ARG A N 1
ATOM 3314 C CA . ARG A 1 436 ? 0.697 -29.883 -33.933 1.00 93.50 436 ARG A CA 1
ATOM 3315 C C . ARG A 1 436 ? 0.908 -31.394 -33.814 1.00 93.50 436 ARG A C 1
ATOM 3317 O O . ARG A 1 436 ? 0.056 -32.066 -33.237 1.00 93.50 436 ARG A O 1
ATOM 3324 N N . ALA A 1 437 ? 2.030 -31.917 -34.308 1.00 94.69 437 ALA A N 1
ATOM 3325 C CA . ALA A 1 437 ? 2.344 -33.343 -34.244 1.00 94.69 437 ALA A CA 1
ATOM 3326 C C . ALA A 1 437 ? 2.478 -33.839 -32.793 1.00 94.69 437 ALA A C 1
ATOM 3328 O O . ALA A 1 437 ? 1.924 -34.882 -32.439 1.00 94.69 437 ALA A O 1
ATOM 3329 N N . ILE A 1 438 ? 3.147 -33.066 -31.930 1.00 94.38 438 ILE A N 1
ATOM 3330 C CA . ILE A 1 438 ? 3.296 -33.400 -30.506 1.00 94.38 438 ILE A CA 1
ATOM 3331 C C . ILE A 1 438 ? 1.940 -33.341 -29.790 1.00 94.38 438 ILE A C 1
ATOM 3333 O O . ILE A 1 438 ? 1.594 -34.263 -29.051 1.00 94.38 438 ILE A O 1
ATOM 3337 N N . LEU A 1 439 ? 1.134 -32.303 -30.036 1.00 93.69 439 LEU A N 1
ATOM 3338 C CA . LEU A 1 439 ? -0.204 -32.187 -29.444 1.00 93.69 439 LEU A CA 1
ATOM 3339 C C . LEU A 1 439 ? -1.136 -33.326 -29.861 1.00 93.69 439 LEU A C 1
ATOM 3341 O O . LEU A 1 439 ? -1.913 -33.802 -29.034 1.00 93.69 439 LEU A O 1
ATOM 3345 N N . GLN A 1 440 ? -1.038 -33.791 -31.107 1.00 95.75 440 GLN A N 1
ATOM 3346 C CA . GLN A 1 440 ? -1.801 -34.943 -31.572 1.00 95.75 440 GLN A CA 1
ATOM 3347 C C . GLN A 1 440 ? -1.473 -36.191 -30.738 1.00 95.75 440 GLN A C 1
ATOM 3349 O O . GLN A 1 440 ? -2.385 -36.857 -30.257 1.00 95.75 440 GLN A O 1
ATOM 3354 N N . HIS A 1 441 ? -0.192 -36.464 -30.478 1.00 94.44 441 HIS A N 1
ATOM 3355 C CA . HIS A 1 441 ? 0.220 -37.620 -29.672 1.00 94.44 441 HIS A CA 1
ATOM 3356 C C . HIS A 1 441 ? -0.189 -37.483 -28.198 1.00 94.44 441 HIS A C 1
ATOM 3358 O O . HIS A 1 441 ? -0.640 -38.454 -27.591 1.00 94.44 441 HIS A O 1
ATOM 3364 N N . VAL A 1 442 ? -0.124 -36.278 -27.621 1.00 94.50 442 VAL A N 1
ATOM 3365 C CA . VAL A 1 442 ? -0.628 -36.051 -26.254 1.00 94.50 442 VAL A CA 1
ATOM 3366 C C . VAL A 1 442 ? -2.146 -36.253 -26.181 1.00 94.50 442 VAL A C 1
ATOM 3368 O O . VAL A 1 442 ? -2.640 -36.847 -25.223 1.00 94.50 442 VAL A O 1
ATOM 3371 N N . SER A 1 443 ? -2.892 -35.826 -27.203 1.00 94.12 443 SER A N 1
ATOM 3372 C CA . SER A 1 443 ? -4.334 -36.074 -27.285 1.00 94.12 443 SER A CA 1
ATOM 3373 C C . SER A 1 443 ? -4.659 -37.562 -27.435 1.00 94.12 443 SER A C 1
ATOM 3375 O O . SER A 1 443 ? -5.627 -38.037 -26.845 1.00 94.12 443 SER A O 1
ATOM 3377 N N . GLU A 1 444 ? -3.862 -38.314 -28.195 1.00 93.38 444 GLU A N 1
ATOM 3378 C CA . GLU A 1 444 ? -4.032 -39.763 -28.345 1.00 93.38 444 GLU A CA 1
ATOM 3379 C C . GLU A 1 444 ? -3.738 -40.521 -27.042 1.00 93.38 444 GLU A C 1
ATOM 3381 O O . GLU A 1 444 ? -4.425 -41.499 -26.746 1.00 93.38 444 GLU A O 1
ATOM 3386 N N . MET A 1 445 ? -2.794 -40.042 -26.224 1.00 94.44 445 MET A N 1
ATOM 3387 C CA . MET A 1 445 ? -2.511 -40.604 -24.896 1.00 94.44 445 MET A CA 1
ATOM 3388 C C . MET A 1 445 ? -3.701 -40.459 -23.934 1.00 94.44 445 MET A C 1
ATOM 3390 O O . MET A 1 445 ? -3.927 -41.326 -23.092 1.00 94.44 445 MET A O 1
ATOM 3394 N N . GLN A 1 446 ? -4.489 -39.389 -24.074 1.00 90.06 446 GLN A N 1
ATOM 3395 C CA . GLN A 1 446 ? -5.678 -39.141 -23.253 1.00 90.06 446 GLN A CA 1
ATOM 3396 C C . GLN A 1 446 ? -6.921 -39.912 -23.727 1.00 90.06 446 GLN A C 1
ATOM 3398 O O . GLN A 1 446 ? -7.944 -39.896 -23.042 1.00 90.06 446 GLN A O 1
ATOM 3403 N N . ASN A 1 447 ? -6.866 -40.605 -24.870 1.00 92.81 447 ASN A N 1
ATOM 3404 C CA . ASN A 1 447 ? -8.020 -41.329 -25.394 1.00 92.81 447 ASN A CA 1
ATOM 3405 C C . ASN A 1 447 ? -8.323 -42.577 -24.528 1.00 92.81 447 ASN A C 1
ATOM 3407 O O . ASN A 1 447 ? -7.464 -43.461 -24.425 1.00 92.81 447 ASN A O 1
ATOM 3411 N N . PRO A 1 448 ? -9.518 -42.701 -23.911 1.00 87.94 448 PRO A N 1
ATOM 3412 C CA . PRO A 1 448 ? -9.901 -43.855 -23.087 1.00 87.94 448 PRO A CA 1
ATOM 3413 C C . PRO A 1 448 ? -10.016 -45.175 -23.859 1.00 87.94 448 PRO A C 1
ATOM 3415 O O . PRO A 1 448 ? -10.024 -46.227 -23.234 1.00 87.94 448 PRO A O 1
ATOM 3418 N N . GLN A 1 449 ? -10.098 -45.133 -25.191 1.00 91.56 449 GLN A N 1
ATOM 3419 C CA . GLN A 1 449 ? -10.236 -46.321 -26.041 1.00 91.56 449 GLN A CA 1
ATOM 3420 C C . GLN A 1 449 ? -8.901 -47.015 -26.369 1.00 91.56 449 GLN A C 1
ATOM 3422 O O . GLN A 1 449 ? -8.919 -48.123 -26.897 1.00 91.56 449 GLN A O 1
ATOM 3427 N N . ARG A 1 450 ? -7.746 -46.386 -26.099 1.00 93.56 450 ARG A N 1
ATOM 3428 C CA . ARG A 1 450 ? -6.435 -47.001 -26.363 1.00 93.56 450 ARG A CA 1
ATOM 3429 C C . ARG A 1 450 ? -6.022 -47.948 -25.242 1.00 93.56 450 ARG A C 1
ATOM 3431 O O . ARG A 1 450 ? -6.240 -47.655 -24.066 1.00 93.56 450 ARG A O 1
ATOM 3438 N N . THR A 1 451 ? -5.385 -49.054 -25.614 1.00 96.50 451 THR A N 1
ATOM 3439 C CA . THR A 1 451 ? -4.809 -49.999 -24.651 1.00 96.50 451 THR A CA 1
ATOM 3440 C C . THR A 1 451 ? -3.617 -49.367 -23.930 1.00 96.50 451 THR A C 1
ATOM 3442 O O . THR A 1 451 ? -2.976 -48.445 -24.440 1.00 96.50 451 THR A O 1
ATOM 3445 N N . GLU A 1 452 ? -3.300 -49.863 -22.734 1.00 93.19 452 GLU A N 1
ATOM 3446 C CA . GLU A 1 452 ? -2.180 -49.336 -21.944 1.00 93.19 452 GLU A CA 1
ATOM 3447 C C . GLU A 1 452 ? -0.837 -49.491 -22.679 1.00 93.19 452 GLU A C 1
ATOM 3449 O O . GLU A 1 452 ? -0.004 -48.591 -22.646 1.00 93.19 452 GLU A O 1
ATOM 3454 N N . GLU A 1 453 ? -0.664 -50.574 -23.443 1.00 95.56 453 GLU A N 1
ATOM 3455 C CA . GLU A 1 453 ? 0.536 -50.791 -24.258 1.00 95.56 453 GLU A CA 1
ATOM 3456 C C . GLU A 1 453 ? 0.673 -49.749 -25.384 1.00 95.56 453 GLU A C 1
ATOM 3458 O O . GLU A 1 453 ? 1.769 -49.261 -25.660 1.00 95.56 453 GLU A O 1
ATOM 3463 N N . GLU A 1 454 ? -0.433 -49.339 -26.015 1.00 93.25 454 GLU A N 1
ATOM 3464 C CA . GLU A 1 454 ? -0.408 -48.258 -27.007 1.00 93.25 454 GLU A CA 1
ATOM 3465 C C . GLU A 1 454 ? -0.105 -46.899 -26.372 1.00 93.25 454 GLU A C 1
ATOM 3467 O O . GLU A 1 454 ? 0.614 -46.088 -26.962 1.00 93.25 454 GLU A O 1
ATOM 3472 N N . ARG A 1 455 ? -0.625 -46.642 -25.168 1.00 95.00 455 ARG A N 1
ATOM 3473 C CA . ARG A 1 455 ? -0.334 -45.411 -24.423 1.00 95.00 455 ARG A CA 1
ATOM 3474 C C . ARG A 1 455 ? 1.131 -45.324 -24.027 1.00 95.00 455 ARG A C 1
ATOM 3476 O O . ARG A 1 455 ? 1.706 -44.242 -24.148 1.00 95.00 455 ARG A O 1
ATOM 3483 N N . GLU A 1 456 ? 1.740 -46.436 -23.626 1.00 95.19 456 GLU A N 1
ATOM 3484 C CA . GLU A 1 456 ? 3.163 -46.474 -23.285 1.00 95.19 456 GLU A CA 1
ATOM 3485 C C . GLU A 1 456 ? 4.037 -46.232 -24.526 1.00 95.19 456 GLU A C 1
ATOM 3487 O O . GLU A 1 456 ? 4.923 -45.380 -24.491 1.00 95.19 456 GLU A O 1
ATOM 3492 N N . ARG A 1 457 ? 3.703 -46.829 -25.682 1.00 95.69 457 ARG A N 1
ATOM 3493 C CA . ARG A 1 457 ? 4.397 -46.531 -26.955 1.00 95.69 457 ARG A CA 1
ATOM 3494 C C . ARG A 1 457 ? 4.286 -45.059 -27.363 1.00 95.69 457 ARG A C 1
ATOM 3496 O O . ARG A 1 457 ? 5.239 -44.482 -27.882 1.00 95.69 457 ARG A O 1
ATOM 3503 N N . ILE A 1 458 ? 3.130 -44.429 -27.142 1.00 94.38 458 ILE A N 1
ATOM 3504 C CA . ILE A 1 458 ? 2.945 -42.991 -27.404 1.00 94.38 458 ILE A CA 1
ATOM 3505 C C . ILE A 1 458 ? 3.769 -42.152 -26.418 1.00 94.38 458 ILE A C 1
ATOM 3507 O O . ILE A 1 458 ? 4.385 -41.162 -26.822 1.00 94.38 458 ILE A O 1
ATOM 3511 N N . ARG A 1 459 ? 3.816 -42.550 -25.141 1.00 95.44 459 ARG A N 1
ATOM 3512 C CA . ARG A 1 459 ? 4.609 -41.886 -24.097 1.00 95.44 459 ARG A CA 1
ATOM 3513 C C . ARG A 1 459 ? 6.105 -41.921 -24.414 1.00 95.44 459 ARG A C 1
ATOM 3515 O O . ARG A 1 459 ? 6.753 -40.888 -24.265 1.00 95.44 459 ARG A O 1
ATOM 3522 N N . GLU A 1 460 ? 6.629 -43.038 -24.911 1.00 95.94 460 GLU A N 1
ATOM 3523 C CA . GLU A 1 460 ? 8.035 -43.167 -25.325 1.00 95.94 460 GLU A CA 1
ATOM 3524 C C . GLU A 1 460 ? 8.373 -42.341 -26.577 1.00 95.94 460 GLU A C 1
ATOM 3526 O O . GLU A 1 460 ? 9.486 -41.827 -26.707 1.00 95.94 460 GLU A O 1
ATOM 3531 N N . ARG A 1 461 ? 7.406 -42.139 -27.481 1.00 95.62 461 ARG A N 1
ATOM 3532 C CA . ARG A 1 461 ? 7.617 -41.420 -28.750 1.00 95.62 461 ARG A CA 1
ATOM 3533 C C . ARG A 1 461 ? 7.634 -39.895 -28.609 1.00 95.62 461 ARG A C 1
ATOM 3535 O O . ARG A 1 461 ? 8.263 -39.206 -29.412 1.00 95.62 461 ARG A O 1
ATOM 3542 N N . ILE A 1 462 ? 6.962 -39.340 -27.598 1.00 96.06 462 ILE A N 1
ATOM 3543 C CA . ILE A 1 462 ? 6.882 -37.881 -27.393 1.00 96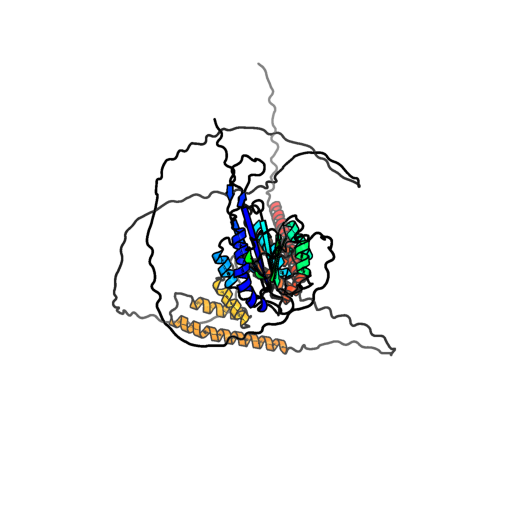.06 462 ILE A CA 1
ATOM 3544 C C . ILE A 1 462 ? 8.260 -37.245 -27.126 1.00 96.06 462 ILE A C 1
ATOM 3546 O O . ILE A 1 462 ? 8.576 -36.258 -27.797 1.00 96.06 462 ILE A O 1
ATOM 3550 N N . PRO A 1 463 ? 9.112 -37.771 -26.222 1.00 94.56 463 PRO A N 1
ATOM 3551 C CA . PRO A 1 463 ? 10.467 -37.255 -26.026 1.00 94.56 463 PRO A CA 1
ATOM 3552 C C . PRO A 1 463 ? 11.313 -37.263 -27.306 1.00 94.56 463 PRO A C 1
ATOM 3554 O O . PRO A 1 463 ? 12.040 -36.303 -27.563 1.00 94.56 463 PRO A O 1
ATOM 3557 N N . GLU A 1 464 ? 11.185 -38.301 -28.139 1.00 96.00 464 GLU A N 1
ATOM 3558 C CA . GLU A 1 464 ? 11.896 -38.405 -29.419 1.00 96.00 464 GLU A CA 1
ATOM 3559 C C . GLU A 1 464 ? 11.452 -37.307 -30.400 1.00 96.00 464 GLU A C 1
ATOM 3561 O O . GLU A 1 464 ? 12.283 -36.630 -31.012 1.00 96.00 464 GLU A O 1
ATOM 3566 N N . MET A 1 465 ? 10.142 -37.062 -30.500 1.00 95.12 465 MET A N 1
ATOM 3567 C CA . MET A 1 465 ? 9.590 -35.987 -31.332 1.00 95.12 465 MET A CA 1
ATOM 3568 C C . MET A 1 465 ? 10.039 -34.602 -30.861 1.00 95.12 465 MET A C 1
ATOM 3570 O O . MET A 1 465 ? 10.409 -33.764 -31.684 1.00 95.12 465 MET A O 1
ATOM 3574 N N . VAL A 1 466 ? 10.061 -34.370 -29.547 1.00 96.06 466 VAL A N 1
ATOM 3575 C CA . VAL A 1 466 ? 10.560 -33.126 -28.942 1.00 96.06 466 VAL A CA 1
ATOM 3576 C C . VAL A 1 466 ? 12.045 -32.924 -29.263 1.00 96.06 466 VAL A C 1
ATOM 3578 O O . VAL A 1 466 ? 12.442 -31.835 -29.682 1.00 96.06 466 VAL A O 1
ATOM 3581 N N . ALA A 1 467 ? 12.870 -33.966 -29.131 1.00 95.94 467 ALA A N 1
ATOM 3582 C CA . ALA A 1 467 ? 14.295 -33.897 -29.452 1.00 95.94 467 ALA A CA 1
ATOM 3583 C C . ALA A 1 467 ? 14.535 -33.587 -30.940 1.00 95.94 467 ALA A C 1
ATOM 3585 O O . ALA A 1 467 ? 15.342 -32.711 -31.268 1.00 95.94 467 ALA A O 1
ATOM 3586 N N . LYS A 1 468 ? 13.788 -34.241 -31.838 1.00 96.44 468 LYS A N 1
ATOM 3587 C CA . LYS A 1 468 ? 13.878 -34.021 -33.288 1.00 96.44 468 LYS A CA 1
ATOM 3588 C C . LYS A 1 468 ? 13.446 -32.609 -33.690 1.00 96.44 468 LYS A C 1
ATOM 3590 O O . LYS A 1 468 ? 14.149 -31.959 -34.463 1.00 96.44 468 LYS A O 1
ATOM 3595 N N . ALA A 1 469 ? 12.345 -32.112 -33.129 1.00 95.06 469 ALA A N 1
ATOM 3596 C CA . ALA A 1 469 ? 11.858 -30.753 -33.369 1.00 95.06 469 ALA A CA 1
ATOM 3597 C C . ALA A 1 469 ? 12.861 -29.694 -32.878 1.00 95.06 469 ALA A C 1
ATOM 3599 O O . ALA A 1 469 ? 13.141 -28.710 -33.565 1.00 95.06 469 ALA A O 1
ATOM 3600 N N . LYS A 1 470 ? 13.487 -29.927 -31.718 1.00 94.81 470 LYS A N 1
ATOM 3601 C CA . LYS A 1 470 ? 14.541 -29.051 -31.192 1.00 94.81 470 LYS A CA 1
ATOM 3602 C C . LYS A 1 470 ? 15.777 -29.029 -32.097 1.00 94.81 470 LYS A C 1
ATOM 3604 O O . LYS A 1 470 ? 16.330 -27.961 -32.353 1.00 94.81 470 LYS A O 1
ATOM 3609 N N . GLN A 1 471 ? 16.193 -30.183 -32.619 1.00 94.38 471 GLN A N 1
ATOM 3610 C CA . GLN A 1 471 ? 17.309 -30.264 -33.564 1.00 94.38 471 GLN A CA 1
ATOM 3611 C C . GLN A 1 471 ? 16.994 -29.545 -34.886 1.00 94.38 471 GLN A C 1
ATOM 3613 O O . GLN A 1 471 ? 17.840 -28.812 -35.396 1.00 94.38 471 GLN A O 1
ATOM 3618 N N . ALA A 1 472 ? 15.776 -29.697 -35.414 1.00 91.62 472 ALA A N 1
ATOM 3619 C CA . ALA A 1 472 ? 15.333 -28.997 -36.621 1.00 91.62 472 ALA A CA 1
ATOM 3620 C C . ALA A 1 472 ? 15.322 -27.469 -36.433 1.00 91.62 472 ALA A C 1
ATOM 3622 O O . ALA A 1 472 ? 15.827 -26.743 -37.289 1.00 91.62 472 ALA A O 1
ATOM 3623 N N . SER A 1 473 ? 14.829 -26.993 -35.285 1.00 91.19 473 SER A N 1
ATOM 3624 C CA . SER A 1 473 ? 14.826 -25.570 -34.917 1.00 91.19 473 SER A CA 1
ATOM 3625 C C . SER A 1 473 ? 16.247 -24.990 -34.844 1.00 91.19 473 SER A C 1
ATOM 3627 O O . SER A 1 473 ? 16.532 -23.943 -35.428 1.00 91.19 473 SER A O 1
ATOM 3629 N N . ASN A 1 474 ? 17.183 -25.720 -34.227 1.00 89.44 474 ASN A N 1
ATOM 3630 C CA . ASN A 1 474 ? 18.591 -25.316 -34.159 1.00 89.44 474 ASN A CA 1
ATOM 3631 C C . ASN A 1 474 ? 19.263 -25.276 -35.542 1.00 89.44 474 ASN A C 1
ATOM 3633 O O . ASN A 1 474 ? 20.004 -24.337 -35.835 1.00 89.44 474 ASN A O 1
ATOM 3637 N N . ASN A 1 475 ? 18.988 -26.256 -36.406 1.00 89.44 475 ASN A N 1
ATOM 3638 C CA . ASN A 1 475 ? 19.535 -26.288 -37.765 1.00 89.44 475 ASN A CA 1
ATOM 3639 C C . ASN A 1 475 ? 18.998 -25.133 -38.623 1.00 89.44 475 ASN A C 1
ATOM 3641 O O . ASN A 1 475 ? 19.761 -24.516 -39.366 1.00 89.44 475 ASN A O 1
ATOM 3645 N N . ALA A 1 476 ? 17.711 -24.798 -38.489 1.00 82.25 476 ALA A N 1
ATOM 3646 C CA . ALA A 1 476 ? 17.123 -23.645 -39.166 1.00 82.25 476 ALA A CA 1
ATOM 3647 C C . ALA A 1 476 ? 17.782 -22.335 -38.702 1.00 82.25 476 ALA A C 1
ATOM 3649 O O . ALA A 1 476 ? 18.178 -21.522 -39.534 1.00 82.25 476 ALA A O 1
ATOM 3650 N N . ALA A 1 477 ? 17.990 -22.155 -37.392 1.00 79.25 477 ALA A N 1
ATOM 3651 C CA . ALA A 1 477 ? 18.661 -20.972 -36.849 1.00 79.25 477 ALA A CA 1
ATOM 3652 C C . ALA A 1 477 ? 20.112 -20.821 -37.353 1.00 79.25 477 ALA A C 1
ATOM 3654 O O . ALA A 1 477 ? 20.546 -19.711 -37.661 1.00 79.25 477 ALA A O 1
ATOM 3655 N N . GLN A 1 478 ? 20.849 -21.927 -37.506 1.00 82.44 478 GLN A N 1
ATOM 3656 C CA . GLN A 1 478 ? 22.212 -21.908 -38.053 1.00 82.44 478 GLN A CA 1
ATOM 3657 C C . GLN A 1 478 ? 22.261 -21.560 -39.549 1.00 82.44 478 GLN A C 1
ATOM 3659 O O . GLN A 1 478 ? 23.203 -20.902 -39.989 1.00 82.44 478 GLN A O 1
ATOM 3664 N N . GLN A 1 479 ? 21.246 -21.937 -40.332 1.00 76.56 479 GLN A N 1
ATOM 3665 C CA . GLN A 1 479 ? 21.164 -21.558 -41.748 1.00 76.56 479 GLN A CA 1
ATOM 3666 C C . GLN A 1 479 ? 20.937 -20.052 -41.941 1.00 76.56 479 GLN A C 1
ATOM 3668 O O . GLN A 1 479 ? 21.487 -19.474 -42.877 1.00 76.56 479 GLN A O 1
ATOM 3673 N N . TYR A 1 480 ? 20.212 -19.392 -41.032 1.00 72.75 480 TYR A N 1
ATOM 3674 C CA . TYR A 1 480 ? 20.050 -17.933 -41.060 1.00 72.75 480 TYR A CA 1
ATOM 3675 C C . TYR A 1 480 ? 21.309 -17.170 -40.622 1.00 72.75 480 TYR A C 1
ATOM 3677 O O . TYR A 1 480 ? 21.513 -16.042 -41.062 1.00 72.75 480 TYR A O 1
ATOM 3685 N N . ALA A 1 481 ? 22.178 -17.775 -39.806 1.00 70.12 481 ALA A N 1
ATOM 3686 C CA . ALA A 1 481 ? 23.409 -17.136 -39.336 1.00 70.12 481 ALA A CA 1
ATOM 3687 C C . ALA A 1 481 ? 24.543 -17.112 -40.384 1.00 70.12 481 ALA A C 1
ATOM 3689 O O . ALA A 1 481 ? 25.435 -16.275 -40.284 1.00 70.12 481 ALA A O 1
ATOM 3690 N N . ASN A 1 482 ? 24.501 -17.985 -41.400 1.00 63.34 482 ASN A N 1
ATOM 3691 C CA . ASN A 1 482 ? 25.567 -18.134 -42.406 1.00 63.34 482 ASN A CA 1
ATOM 3692 C C . ASN A 1 482 ? 25.203 -17.617 -43.816 1.00 63.34 482 ASN A C 1
ATOM 3694 O O . ASN A 1 482 ? 25.944 -17.849 -44.773 1.00 63.34 482 ASN A O 1
ATOM 3698 N N . GLY A 1 483 ? 24.079 -16.915 -43.975 1.00 48.69 483 GLY A N 1
ATOM 3699 C CA . GLY A 1 483 ? 23.633 -16.382 -45.266 1.00 48.69 483 GLY A CA 1
ATOM 3700 C C . GLY A 1 483 ? 24.318 -15.071 -45.670 1.00 48.69 483 GLY A C 1
ATOM 3701 O O . GLY A 1 483 ? 23.742 -14.000 -45.495 1.00 48.69 483 GLY A O 1
ATOM 3702 N N . SER A 1 484 ? 25.516 -15.149 -46.254 1.00 43.16 484 SER A N 1
ATOM 3703 C CA . SER A 1 484 ? 26.152 -14.044 -46.991 1.00 43.16 484 SER A CA 1
ATOM 3704 C C . SER A 1 484 ? 25.363 -13.712 -48.267 1.00 43.16 484 SER A C 1
ATOM 3706 O O . SER A 1 484 ? 25.139 -14.578 -49.112 1.00 43.16 484 SER A O 1
ATOM 3708 N N . LEU A 1 485 ? 24.946 -12.450 -48.410 1.00 38.41 485 LEU A N 1
ATOM 3709 C CA . LEU A 1 485 ? 24.225 -11.921 -49.577 1.00 38.41 485 LEU A CA 1
ATOM 3710 C C . LEU A 1 485 ? 25.102 -11.934 -50.850 1.00 38.41 485 LEU A C 1
ATOM 3712 O O . LEU A 1 485 ? 26.276 -11.565 -50.772 1.00 38.41 485 LEU A O 1
ATOM 3716 N N . PRO A 1 486 ? 24.556 -12.269 -52.037 1.00 46.09 486 PRO A N 1
ATOM 3717 C CA . PRO A 1 486 ? 25.265 -12.103 -53.300 1.00 46.09 486 PRO A CA 1
ATOM 3718 C C . PRO A 1 486 ? 25.199 -10.640 -53.766 1.00 46.09 486 PRO A C 1
ATOM 3720 O O . PRO A 1 486 ? 24.125 -10.050 -53.876 1.00 46.09 486 PRO A O 1
ATOM 3723 N N . ALA A 1 487 ? 26.365 -10.063 -54.058 1.00 40.19 487 ALA A N 1
ATOM 3724 C CA . ALA A 1 487 ? 26.508 -8.752 -54.681 1.00 40.19 487 ALA A CA 1
ATOM 3725 C C . ALA A 1 487 ? 26.324 -8.850 -56.205 1.00 40.19 487 ALA A C 1
ATOM 3727 O O . ALA A 1 487 ? 26.934 -9.702 -56.852 1.00 40.19 487 ALA A O 1
ATOM 3728 N N . GLY A 1 488 ? 25.534 -7.944 -56.787 1.00 34.31 488 GLY A N 1
ATOM 3729 C CA . GLY A 1 488 ? 25.388 -7.817 -58.235 1.00 34.31 488 GLY A CA 1
ATOM 3730 C C . GLY A 1 488 ? 24.910 -6.431 -58.682 1.00 34.31 488 GLY A C 1
ATOM 3731 O O . GLY A 1 488 ? 23.758 -6.096 -58.442 1.00 34.31 488 GLY A O 1
ATOM 3732 N N . ALA A 1 489 ? 25.812 -5.723 -59.387 1.00 36.22 489 ALA A N 1
ATOM 3733 C CA . ALA A 1 489 ? 25.634 -4.635 -60.375 1.00 36.22 489 ALA A CA 1
ATOM 3734 C C . ALA A 1 489 ? 24.958 -3.311 -59.915 1.00 36.22 489 ALA A C 1
ATOM 3736 O O . ALA A 1 489 ? 24.001 -3.321 -59.161 1.00 36.22 489 ALA A O 1
ATOM 3737 N N . ALA A 1 490 ? 25.361 -2.102 -60.330 1.00 34.50 490 ALA A N 1
ATOM 3738 C CA . ALA A 1 490 ? 26.125 -1.665 -61.498 1.00 34.50 490 ALA A CA 1
ATOM 3739 C C . ALA A 1 490 ? 26.883 -0.340 -61.234 1.00 34.50 490 ALA A C 1
ATOM 3741 O O . ALA A 1 490 ? 26.532 0.439 -60.350 1.00 34.50 490 ALA A O 1
ATOM 3742 N N . ALA A 1 491 ? 27.911 -0.105 -62.050 1.00 38.09 491 ALA A N 1
ATOM 3743 C CA . ALA A 1 491 ? 28.785 1.063 -62.083 1.00 38.09 491 ALA A CA 1
ATOM 3744 C C . ALA A 1 491 ? 28.283 2.155 -63.047 1.00 38.09 491 ALA A C 1
ATOM 3746 O O . ALA A 1 491 ? 27.787 1.806 -64.113 1.00 38.09 491 ALA A O 1
ATOM 3747 N N . VAL A 1 492 ? 28.535 3.438 -62.736 1.00 36.56 492 VAL A N 1
ATOM 3748 C CA . VAL A 1 492 ? 28.821 4.516 -63.712 1.00 36.56 492 VAL A CA 1
ATOM 3749 C C . VAL A 1 492 ? 29.798 5.523 -63.076 1.00 36.56 492 VAL A C 1
ATOM 3751 O O . VAL A 1 492 ? 29.769 5.771 -61.874 1.00 36.56 492 VAL A O 1
ATOM 3754 N N . SER A 1 493 ? 30.698 6.037 -63.906 1.00 39.47 493 SER A N 1
ATOM 3755 C CA . SER A 1 493 ? 32.009 6.627 -63.632 1.00 39.47 493 SER A CA 1
ATOM 3756 C C . SER A 1 493 ? 32.079 8.164 -63.785 1.00 39.47 493 SER A C 1
ATOM 3758 O O . SER A 1 493 ? 31.288 8.740 -64.525 1.00 39.47 493 SER A O 1
ATOM 3760 N N . ALA A 1 494 ? 33.161 8.736 -63.209 1.00 36.78 494 ALA A N 1
ATOM 3761 C CA . ALA A 1 494 ? 33.885 10.000 -63.520 1.00 36.78 494 ALA A CA 1
ATOM 3762 C C . ALA A 1 494 ? 33.561 11.282 -62.700 1.00 36.78 494 ALA A C 1
ATOM 3764 O O . ALA A 1 494 ? 32.420 11.456 -62.285 1.00 36.78 494 ALA A O 1
ATOM 3765 N N . PRO A 1 495 ? 34.489 12.273 -62.598 1.00 48.44 495 PRO A N 1
ATOM 3766 C CA . PRO A 1 495 ? 35.954 12.234 -62.374 1.00 48.44 495 PRO A CA 1
ATOM 3767 C C . PRO A 1 495 ? 36.415 13.160 -61.190 1.00 48.44 495 PRO A C 1
ATOM 3769 O O . PRO A 1 495 ? 35.577 13.814 -60.571 1.00 48.44 495 PRO A O 1
ATOM 3772 N N . PRO A 1 496 ? 37.725 13.226 -60.831 1.00 53.97 496 PRO A N 1
ATOM 3773 C CA . PRO A 1 496 ? 38.205 13.770 -59.548 1.00 53.97 496 PRO A CA 1
ATOM 3774 C C . PRO A 1 496 ? 38.842 15.171 -59.639 1.00 53.97 496 PRO A C 1
ATOM 3776 O O . PRO A 1 496 ? 39.427 15.491 -60.668 1.00 53.97 496 PRO A O 1
ATOM 3779 N N . GLN A 1 497 ? 38.819 15.950 -58.5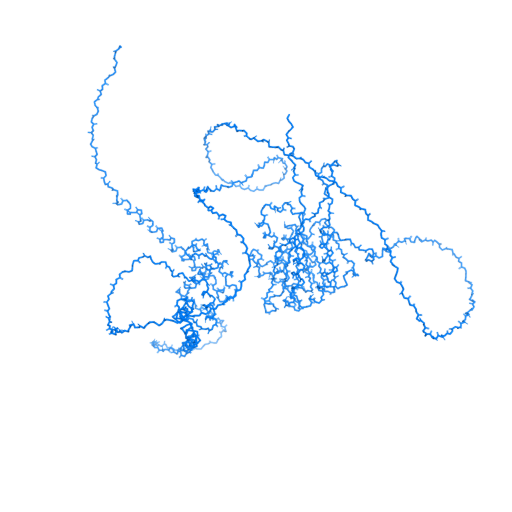41 1.00 36.53 497 GLN A N 1
ATOM 3780 C CA . GLN A 1 497 ? 39.782 17.027 -58.198 1.00 36.53 497 GLN A CA 1
ATOM 3781 C C . GLN A 1 497 ? 39.601 17.524 -56.729 1.00 36.53 497 GLN A C 1
ATOM 3783 O O . GLN A 1 497 ? 38.604 17.165 -56.103 1.00 36.53 497 GLN A O 1
ATOM 3788 N N . PRO A 1 498 ? 40.591 18.229 -56.126 1.00 51.78 498 PRO A N 1
ATOM 3789 C CA . PRO A 1 498 ? 41.141 17.845 -54.816 1.00 51.78 498 PRO A CA 1
ATOM 3790 C C . PRO A 1 498 ? 40.855 18.782 -53.614 1.00 51.78 498 PRO A C 1
ATOM 3792 O O . PRO A 1 498 ? 40.597 19.969 -53.760 1.00 51.78 498 PRO A O 1
ATOM 3795 N N . THR A 1 499 ? 40.978 18.179 -52.422 1.00 44.44 499 THR A N 1
ATOM 3796 C CA . THR A 1 499 ? 41.357 18.685 -51.075 1.00 44.44 499 THR A CA 1
ATOM 3797 C C . THR A 1 499 ? 41.115 20.146 -50.659 1.00 44.44 499 THR A C 1
ATOM 3799 O O . THR A 1 499 ? 41.795 21.045 -51.144 1.00 44.44 499 THR A O 1
ATOM 3802 N N . LEU A 1 500 ? 40.362 20.328 -49.560 1.00 36.81 500 LEU A N 1
ATOM 3803 C CA . LEU A 1 500 ? 40.695 21.248 -48.454 1.00 36.81 500 LEU A CA 1
ATOM 3804 C C . LEU A 1 500 ? 39.967 20.851 -47.148 1.00 36.81 500 LEU A C 1
ATOM 3806 O O . LEU A 1 500 ? 38.944 20.175 -47.163 1.00 36.81 500 LEU A O 1
ATOM 3810 N N . GLN A 1 501 ? 40.593 21.199 -46.026 1.00 39.34 501 GLN A N 1
ATOM 3811 C CA . GLN A 1 501 ? 40.457 20.638 -44.678 1.00 39.34 501 GLN A CA 1
ATOM 3812 C C . GLN A 1 501 ? 39.285 21.213 -43.847 1.00 39.34 501 GLN A C 1
ATOM 3814 O O . GLN A 1 501 ? 39.135 22.426 -43.788 1.00 39.34 501 GLN A O 1
ATOM 3819 N N . GLY A 1 502 ? 38.594 20.333 -43.094 1.00 34.88 502 GLY A N 1
ATOM 3820 C CA . GLY A 1 502 ? 37.892 20.579 -41.808 1.00 34.88 502 GLY A CA 1
ATOM 3821 C C . GLY A 1 502 ? 36.617 21.455 -41.806 1.00 34.88 502 GLY A C 1
ATOM 3822 O O . GLY A 1 502 ? 36.420 22.232 -42.731 1.00 34.88 502 GLY A O 1
ATOM 3823 N N . PRO A 1 503 ? 35.744 21.395 -40.768 1.00 39.97 503 PRO A N 1
ATOM 3824 C CA . PRO A 1 503 ? 35.796 20.614 -39.529 1.00 39.97 503 PRO A CA 1
ATOM 3825 C C . PRO A 1 503 ? 34.693 19.532 -39.423 1.00 39.97 503 PRO A C 1
ATOM 3827 O O . PRO A 1 503 ? 33.734 19.487 -40.187 1.00 39.97 503 PRO A O 1
ATOM 3830 N N . THR A 1 504 ? 34.863 18.647 -38.443 1.00 44.19 504 THR A N 1
ATOM 3831 C CA . THR A 1 504 ? 34.008 17.513 -38.051 1.00 44.19 504 THR A CA 1
ATOM 3832 C C . THR A 1 504 ? 32.499 17.791 -38.098 1.00 44.19 504 THR A C 1
ATOM 3834 O O . THR A 1 504 ? 31.971 18.508 -37.245 1.00 44.19 504 THR A O 1
ATOM 3837 N N . SER A 1 505 ? 31.801 17.158 -39.047 1.00 36.03 505 SER A N 1
ATOM 3838 C CA . SER A 1 505 ? 30.344 17.026 -39.048 1.00 36.03 505 SER A CA 1
ATOM 3839 C C . SER A 1 505 ? 29.923 15.780 -38.266 1.00 36.03 505 SER A C 1
ATOM 3841 O O . SER A 1 505 ? 30.519 14.708 -38.358 1.00 36.03 505 SER A O 1
ATOM 3843 N N . VAL A 1 506 ? 28.900 15.956 -37.438 1.00 42.28 506 VAL A N 1
ATOM 3844 C CA . VAL A 1 506 ? 28.288 14.921 -36.608 1.00 42.28 506 VAL A CA 1
ATOM 3845 C C . VAL A 1 506 ? 27.569 13.930 -37.527 1.00 42.28 506 VAL A C 1
ATOM 3847 O O . VAL A 1 506 ? 26.726 14.338 -38.327 1.00 42.28 506 VAL A O 1
ATOM 3850 N N . SER A 1 507 ? 27.913 12.644 -37.437 1.00 40.03 507 SER A N 1
ATOM 3851 C CA . SER A 1 507 ? 27.265 11.568 -38.192 1.00 40.03 507 SER A CA 1
ATOM 3852 C C . SER A 1 507 ? 25.743 11.595 -37.989 1.00 40.03 507 SER A C 1
ATOM 3854 O O . SER A 1 507 ? 25.297 11.654 -36.839 1.00 40.03 507 SER A O 1
ATOM 3856 N N . PRO A 1 508 ? 24.921 11.512 -39.051 1.00 44.41 508 PRO A N 1
ATOM 3857 C CA . PRO A 1 508 ? 23.490 11.323 -38.883 1.00 44.41 508 PRO A CA 1
ATOM 3858 C C . PRO A 1 508 ? 23.272 9.953 -38.238 1.00 44.41 508 PRO A C 1
ATOM 3860 O O . PRO A 1 508 ? 23.713 8.929 -38.762 1.00 44.41 508 PRO A O 1
ATOM 3863 N N . ALA A 1 509 ? 22.630 9.943 -37.070 1.00 42.56 509 ALA A N 1
ATOM 3864 C CA . ALA A 1 509 ? 22.196 8.720 -36.415 1.00 42.56 509 ALA A CA 1
ATOM 3865 C C . ALA A 1 509 ? 21.408 7.876 -37.427 1.00 42.56 509 ALA A C 1
ATOM 3867 O O . ALA A 1 509 ? 20.416 8.350 -37.985 1.00 42.56 509 ALA A O 1
ATOM 3868 N N . MET A 1 510 ? 21.870 6.647 -37.685 1.00 42.88 510 MET A N 1
ATOM 3869 C CA . MET A 1 510 ? 21.124 5.672 -38.476 1.00 42.88 510 MET A CA 1
ATOM 3870 C C . MET A 1 510 ? 19.753 5.504 -37.821 1.00 42.88 510 MET A C 1
ATOM 3872 O O . MET A 1 510 ? 19.644 4.915 -36.746 1.00 42.88 510 MET A O 1
ATOM 3876 N N . GLN A 1 511 ? 18.708 6.058 -38.441 1.00 48.47 511 GLN A N 1
ATOM 3877 C CA . GLN A 1 511 ? 17.344 5.730 -38.061 1.00 48.47 511 GLN A CA 1
ATOM 3878 C C . GLN A 1 511 ? 17.179 4.217 -38.249 1.00 48.47 511 GLN A C 1
ATOM 3880 O O . GLN A 1 511 ? 17.496 3.710 -39.330 1.00 48.47 511 GLN A O 1
ATOM 3885 N N . PRO A 1 512 ? 16.730 3.479 -37.220 1.00 56.59 512 PRO A N 1
ATOM 3886 C CA . PRO A 1 512 ? 16.457 2.061 -37.372 1.00 56.59 512 PRO A CA 1
ATOM 3887 C C . PRO A 1 512 ? 15.428 1.880 -38.490 1.00 56.59 512 PRO A C 1
ATOM 3889 O O . PRO A 1 512 ? 14.397 2.556 -38.512 1.00 56.59 512 PRO A O 1
ATOM 3892 N N . ALA A 1 513 ? 15.740 1.001 -39.444 1.00 66.62 513 ALA A N 1
ATOM 3893 C CA . ALA A 1 513 ? 14.838 0.678 -40.538 1.00 66.62 513 ALA A CA 1
ATOM 3894 C C . ALA A 1 513 ? 13.487 0.228 -39.962 1.00 66.62 513 ALA A C 1
ATOM 3896 O O . ALA A 1 513 ? 13.434 -0.663 -39.112 1.00 66.62 513 ALA A O 1
ATOM 3897 N N . LEU A 1 514 ? 12.401 0.866 -40.406 1.00 67.44 514 LEU A N 1
ATOM 3898 C CA . LEU A 1 514 ? 11.050 0.493 -39.996 1.00 67.44 514 LEU A CA 1
ATOM 3899 C C . LEU A 1 514 ? 10.798 -0.981 -40.357 1.00 67.44 514 LEU A C 1
ATOM 3901 O O . LEU A 1 514 ? 11.119 -1.391 -41.478 1.00 67.44 514 LEU A O 1
ATOM 3905 N N . PRO A 1 515 ? 10.219 -1.786 -39.447 1.00 76.12 515 PRO A N 1
ATOM 3906 C CA . PRO A 1 515 ? 9.894 -3.168 -39.755 1.00 76.12 515 PRO A CA 1
ATOM 3907 C C . PRO A 1 515 ? 8.910 -3.232 -40.937 1.00 76.12 515 PRO A C 1
ATOM 3909 O O . PRO A 1 515 ? 8.031 -2.371 -41.054 1.00 76.12 515 PRO A O 1
ATOM 3912 N N . PRO A 1 516 ? 9.023 -4.241 -41.823 1.00 85.00 516 PRO A N 1
ATOM 3913 C CA . PRO A 1 516 ? 8.126 -4.382 -42.964 1.00 85.00 516 PRO A CA 1
ATOM 3914 C C . PRO A 1 516 ? 6.669 -4.457 -42.494 1.00 85.00 516 PRO A C 1
ATOM 3916 O O . PRO A 1 516 ? 6.352 -5.121 -41.507 1.00 85.00 516 PRO A O 1
ATOM 3919 N N . GLN A 1 517 ? 5.761 -3.803 -43.223 1.00 79.12 517 GLN A N 1
ATOM 3920 C CA . GLN A 1 517 ? 4.361 -3.612 -42.817 1.00 79.12 517 GLN A CA 1
ATOM 3921 C C . GLN A 1 517 ? 3.628 -4.932 -42.490 1.00 79.12 517 GLN A C 1
ATOM 3923 O O . GLN A 1 517 ? 2.796 -4.979 -41.586 1.00 79.12 517 GLN A O 1
ATOM 3928 N N . GLY A 1 518 ? 3.988 -6.033 -43.163 1.00 85.31 518 GLY A N 1
ATOM 3929 C CA . GLY A 1 518 ? 3.468 -7.372 -42.861 1.00 85.31 518 GLY A CA 1
ATOM 3930 C C . GLY A 1 518 ? 3.853 -7.895 -41.469 1.00 85.31 518 GLY A C 1
ATOM 3931 O O . GLY A 1 518 ? 3.029 -8.520 -40.805 1.00 85.31 518 GLY A O 1
ATOM 3932 N N . ALA A 1 519 ? 5.061 -7.591 -40.984 1.00 87.06 519 ALA A N 1
ATOM 3933 C CA . ALA A 1 519 ? 5.506 -7.984 -39.647 1.00 87.06 519 ALA A CA 1
ATOM 3934 C C . ALA A 1 519 ? 4.732 -7.234 -38.553 1.00 87.06 519 ALA A C 1
ATOM 3936 O O . ALA A 1 519 ? 4.334 -7.835 -37.555 1.00 87.06 519 ALA A O 1
ATOM 3937 N N . ILE A 1 520 ? 4.441 -5.948 -38.774 1.00 90.31 520 ILE A N 1
ATOM 3938 C CA . ILE A 1 520 ? 3.644 -5.136 -37.845 1.00 90.31 520 ILE A CA 1
ATOM 3939 C C . ILE A 1 520 ? 2.209 -5.676 -37.758 1.00 90.31 520 ILE A C 1
ATOM 3941 O O . ILE A 1 520 ? 1.675 -5.827 -36.660 1.00 90.31 520 ILE A O 1
ATOM 3945 N N . ASN A 1 521 ? 1.595 -6.038 -38.889 1.00 90.31 521 ASN A N 1
ATOM 3946 C CA . ASN A 1 521 ? 0.244 -6.611 -38.902 1.00 90.31 521 ASN A CA 1
ATOM 3947 C C . ASN A 1 521 ? 0.169 -7.950 -38.153 1.00 90.31 521 ASN A C 1
ATOM 3949 O O . ASN A 1 521 ? -0.773 -8.183 -37.393 1.00 90.31 521 ASN A O 1
ATOM 3953 N N . ASN A 1 522 ? 1.182 -8.806 -38.312 1.00 92.56 522 ASN A N 1
ATOM 3954 C CA . ASN A 1 522 ? 1.280 -10.055 -37.555 1.00 92.56 522 ASN A CA 1
ATOM 3955 C C . ASN A 1 522 ? 1.413 -9.793 -36.051 1.00 92.56 522 ASN A C 1
ATOM 3957 O O . ASN A 1 522 ? 0.798 -10.495 -35.249 1.00 92.56 522 ASN A O 1
ATOM 3961 N N . LEU A 1 523 ? 2.161 -8.756 -35.666 1.00 93.06 523 LEU A N 1
ATOM 3962 C CA . LEU A 1 523 ? 2.326 -8.366 -34.269 1.00 93.06 523 LEU A CA 1
ATOM 3963 C C . LEU A 1 523 ? 1.013 -7.852 -33.662 1.00 93.06 523 LEU A C 1
ATOM 3965 O O . LEU A 1 523 ? 0.660 -8.250 -32.556 1.00 93.06 523 LEU A O 1
ATOM 3969 N N . VAL A 1 524 ? 0.230 -7.060 -34.403 1.00 96.56 524 VAL A N 1
ATOM 3970 C CA . VAL A 1 524 ? -1.119 -6.639 -33.977 1.00 96.56 524 VAL A CA 1
ATOM 3971 C C . VAL A 1 524 ? -2.038 -7.847 -33.775 1.00 96.56 524 VAL A C 1
ATOM 3973 O O . VAL A 1 524 ? -2.720 -7.930 -32.754 1.00 96.56 524 VAL A O 1
ATOM 3976 N N . HIS A 1 525 ? -2.043 -8.805 -34.708 1.00 96.12 525 HIS A N 1
ATOM 3977 C CA . HIS A 1 525 ? -2.869 -10.012 -34.591 1.00 96.12 525 HIS A CA 1
ATOM 3978 C C . HIS A 1 525 ? -2.444 -10.887 -33.402 1.00 96.12 525 HIS A C 1
ATOM 3980 O O . HIS A 1 525 ? -3.290 -11.420 -32.679 1.00 96.12 525 HIS A O 1
ATOM 3986 N N . TYR A 1 526 ? -1.137 -11.016 -33.174 1.00 96.81 526 TYR A N 1
ATOM 3987 C CA . TYR A 1 526 ? -0.582 -11.726 -32.026 1.00 96.81 526 TYR A CA 1
ATOM 3988 C C . TYR A 1 526 ? -1.038 -11.091 -30.706 1.00 96.81 526 TYR A C 1
ATOM 3990 O O . TYR A 1 526 ? -1.611 -11.783 -29.864 1.00 96.81 526 TYR A O 1
ATOM 3998 N N . VAL A 1 527 ? -0.894 -9.767 -30.579 1.00 96.94 527 VAL A N 1
ATOM 3999 C CA . VAL A 1 527 ? -1.316 -9.015 -29.390 1.00 96.94 527 VAL A CA 1
ATOM 4000 C C . VAL A 1 527 ? -2.822 -9.150 -29.151 1.00 96.94 527 VAL A C 1
ATOM 4002 O O . VAL A 1 527 ? -3.238 -9.452 -28.034 1.00 96.94 527 VAL A O 1
ATOM 4005 N N . LEU A 1 528 ? -3.647 -9.014 -30.195 1.00 97.31 528 LEU A N 1
ATOM 4006 C CA . LEU A 1 528 ? -5.099 -9.210 -30.100 1.00 97.31 528 LEU A CA 1
ATOM 4007 C C . LEU A 1 528 ? -5.474 -10.614 -29.619 1.00 97.31 528 LEU A C 1
ATOM 4009 O O . LEU A 1 528 ? -6.373 -10.757 -28.793 1.00 97.31 528 LEU A O 1
ATOM 4013 N N . THR A 1 529 ? -4.778 -11.643 -30.105 1.00 97.00 529 THR A N 1
ATOM 4014 C CA . THR A 1 529 ? -5.031 -13.038 -29.719 1.00 97.00 529 THR A CA 1
ATOM 4015 C C . THR A 1 529 ? -4.703 -13.273 -28.245 1.00 97.00 529 THR A C 1
ATOM 4017 O O . THR A 1 529 ? -5.462 -13.937 -27.538 1.00 97.00 529 THR A O 1
ATOM 4020 N N . SER A 1 530 ? -3.605 -12.702 -27.748 1.00 96.12 530 SER A N 1
ATOM 4021 C CA . SER A 1 530 ? -3.239 -12.820 -26.334 1.00 96.12 530 SER A CA 1
ATOM 4022 C C . SER A 1 530 ? -4.184 -12.049 -25.416 1.00 96.12 530 SER A C 1
ATOM 4024 O O . SER A 1 530 ? -4.576 -12.592 -24.385 1.00 96.12 530 SER A O 1
ATOM 4026 N N . ILE A 1 531 ? -4.628 -10.850 -25.809 1.00 96.44 531 ILE A N 1
ATOM 4027 C CA . ILE A 1 531 ? -5.663 -10.111 -25.068 1.00 96.44 531 ILE A CA 1
ATOM 4028 C C . ILE A 1 531 ? -6.967 -10.923 -25.035 1.00 96.44 531 ILE A C 1
ATOM 4030 O O . ILE A 1 531 ? -7.572 -11.081 -23.978 1.00 96.44 531 ILE A O 1
ATOM 4034 N N . ALA A 1 532 ? -7.376 -11.501 -26.165 1.00 96.19 532 ALA A N 1
ATOM 4035 C CA . ALA A 1 532 ? -8.579 -12.325 -26.242 1.00 96.19 532 ALA A CA 1
ATOM 4036 C C . ALA A 1 532 ? -8.500 -13.584 -25.371 1.00 96.19 532 ALA A C 1
ATOM 4038 O O . ALA A 1 532 ? -9.451 -13.909 -24.662 1.00 96.19 532 ALA A O 1
ATOM 4039 N N . THR A 1 533 ? -7.333 -14.230 -25.339 1.00 95.31 533 THR A N 1
ATOM 4040 C CA . THR A 1 533 ? -7.070 -15.377 -24.460 1.00 95.31 533 THR A CA 1
ATOM 4041 C C . THR A 1 533 ? -7.163 -14.977 -22.988 1.00 95.31 533 THR A C 1
ATOM 4043 O O . THR A 1 533 ? -7.796 -15.679 -22.203 1.00 95.31 533 THR A O 1
ATOM 4046 N N . LYS A 1 534 ? -6.580 -13.831 -22.613 1.00 93.38 534 LYS A N 1
ATOM 4047 C CA . LYS A 1 534 ? -6.614 -13.311 -21.239 1.00 93.38 534 LYS A CA 1
ATOM 4048 C C . LYS A 1 534 ? -8.043 -13.058 -20.746 1.00 93.38 534 LYS A C 1
ATOM 4050 O O . LYS A 1 534 ? -8.341 -13.338 -19.590 1.00 93.38 534 LYS A O 1
ATOM 4055 N N . HIS A 1 535 ? -8.918 -12.566 -21.622 1.00 92.06 535 HIS A N 1
ATOM 4056 C CA . HIS A 1 535 ? -10.316 -12.248 -21.302 1.00 92.06 535 HIS A CA 1
ATOM 4057 C C . HIS A 1 535 ? -11.306 -13.379 -21.609 1.00 92.06 535 HIS A C 1
ATOM 4059 O O . HIS A 1 535 ? -12.510 -13.181 -21.467 1.00 92.06 535 HIS A O 1
ATOM 4065 N N . ASN A 1 536 ? -10.825 -14.556 -22.030 1.00 94.25 536 ASN A N 1
ATOM 4066 C CA . ASN A 1 536 ? -11.655 -15.692 -22.449 1.00 94.25 536 ASN A CA 1
ATOM 4067 C C . ASN A 1 536 ? -12.763 -15.294 -23.450 1.00 94.25 536 ASN A C 1
ATOM 4069 O O . ASN A 1 536 ? -13.924 -15.685 -23.317 1.00 94.25 536 ASN A O 1
ATOM 4073 N N . ALA A 1 537 ? -12.401 -14.475 -24.436 1.00 94.75 537 ALA A N 1
ATOM 4074 C CA . ALA A 1 537 ? -13.316 -13.915 -25.423 1.00 94.75 537 ALA A CA 1
ATOM 4075 C C . ALA A 1 537 ? -12.842 -14.215 -26.849 1.00 94.75 537 ALA A C 1
ATOM 4077 O O . ALA A 1 537 ? -11.664 -14.482 -27.090 1.00 94.75 537 ALA A O 1
ATOM 4078 N N . ASP A 1 538 ? -13.756 -14.145 -27.816 1.00 96.38 538 ASP A N 1
ATOM 4079 C CA . ASP A 1 538 ? -13.393 -14.271 -29.228 1.00 96.38 538 ASP A CA 1
ATOM 4080 C C . ASP A 1 538 ? -12.624 -13.027 -29.712 1.00 96.38 538 ASP A C 1
ATOM 4082 O O . ASP A 1 538 ? -12.937 -11.890 -29.341 1.00 96.38 538 ASP A O 1
ATOM 4086 N N . VAL A 1 539 ? -11.634 -13.225 -30.590 1.00 95.00 539 VAL A N 1
ATOM 4087 C CA . VAL A 1 539 ? -10.789 -12.136 -31.113 1.00 95.00 539 VAL A CA 1
ATOM 4088 C C . VAL A 1 539 ? -11.625 -11.054 -31.803 1.00 95.00 539 VAL A C 1
ATOM 4090 O O . VAL A 1 539 ? -11.306 -9.872 -31.676 1.00 95.00 539 VAL A O 1
ATOM 4093 N N . ARG A 1 540 ? -12.724 -11.407 -32.485 1.00 94.19 540 ARG A N 1
ATOM 4094 C CA . ARG A 1 540 ? -13.610 -10.428 -33.138 1.00 94.19 540 ARG A CA 1
ATOM 4095 C C . ARG A 1 540 ? -14.378 -9.592 -32.120 1.00 94.19 540 ARG A C 1
ATOM 4097 O O . ARG A 1 540 ? -14.537 -8.390 -32.330 1.00 94.19 540 ARG A O 1
ATOM 4104 N N . GLN A 1 541 ? -14.820 -10.201 -31.019 1.00 92.81 541 GLN A N 1
ATOM 4105 C CA . GLN A 1 541 ? -15.508 -9.487 -29.940 1.00 92.81 541 GLN A CA 1
ATOM 4106 C C . GLN A 1 541 ? -14.568 -8.465 -29.298 1.00 92.81 541 GLN A C 1
ATOM 4108 O O . GLN A 1 541 ? -14.898 -7.281 -29.232 1.00 92.81 541 GLN A O 1
ATOM 4113 N N . ILE A 1 542 ? -13.354 -8.893 -28.949 1.00 95.94 542 ILE A N 1
ATOM 4114 C CA . ILE A 1 542 ? -12.311 -8.025 -28.389 1.00 95.94 542 ILE A CA 1
ATOM 4115 C C . ILE A 1 542 ? -11.940 -6.907 -29.365 1.00 95.94 542 ILE A C 1
ATOM 4117 O O . ILE A 1 542 ? -11.918 -5.736 -28.995 1.00 95.94 542 ILE A O 1
ATOM 4121 N N . PHE A 1 543 ? -11.737 -7.234 -30.641 1.00 96.69 543 PHE A N 1
ATOM 4122 C CA . PHE A 1 543 ? -11.429 -6.251 -31.676 1.00 96.69 543 PHE A CA 1
ATOM 4123 C C . PHE A 1 543 ? -12.518 -5.172 -31.819 1.00 96.69 543 PHE A C 1
ATOM 4125 O O . PHE A 1 543 ? -12.222 -3.975 -31.932 1.00 96.69 543 PHE A O 1
ATOM 4132 N N . SER A 1 544 ? -13.790 -5.579 -31.778 1.00 94.31 544 SER A N 1
ATOM 4133 C CA . SER A 1 544 ? -14.919 -4.649 -31.850 1.00 94.31 544 SER A CA 1
ATOM 4134 C C . SER A 1 544 ? -15.000 -3.737 -30.620 1.00 94.31 544 SER A C 1
ATOM 4136 O O . SER A 1 544 ? -15.175 -2.525 -30.780 1.00 94.31 544 SER A O 1
ATOM 4138 N N . ALA A 1 545 ? -14.757 -4.281 -29.424 1.00 95.19 545 ALA A N 1
ATOM 4139 C CA . ALA A 1 545 ? -14.874 -3.573 -28.152 1.00 95.19 545 ALA A CA 1
ATOM 4140 C C . ALA A 1 545 ? -13.719 -2.592 -27.877 1.00 95.19 545 ALA A C 1
ATOM 4142 O O . ALA A 1 545 ? -13.939 -1.534 -27.291 1.00 95.19 545 ALA A O 1
ATOM 4143 N N . LEU A 1 546 ? -12.495 -2.904 -28.314 1.00 96.44 546 LEU A N 1
ATOM 4144 C CA . LEU A 1 546 ? -11.312 -2.116 -27.957 1.00 96.44 546 LEU A CA 1
ATOM 4145 C C . LEU A 1 546 ? -11.143 -0.852 -28.810 1.00 96.44 546 LEU A C 1
ATOM 4147 O O . LEU A 1 546 ? -11.004 -0.907 -30.030 1.00 96.44 546 LEU A O 1
ATOM 4151 N N . THR A 1 547 ? -11.080 0.311 -28.175 1.00 96.94 547 THR A N 1
ATOM 4152 C CA . THR A 1 547 ? -10.499 1.535 -28.758 1.00 96.94 547 THR A CA 1
ATOM 4153 C C . THR A 1 547 ? -8.969 1.410 -28.877 1.00 96.94 547 THR A C 1
ATOM 4155 O O . THR A 1 547 ? -8.383 0.562 -28.208 1.00 96.94 547 THR A O 1
ATOM 4158 N N . PRO A 1 548 ? -8.275 2.245 -29.677 1.00 97.12 548 PRO A N 1
ATOM 4159 C CA . PRO A 1 548 ? -6.809 2.218 -29.735 1.00 97.12 548 PRO A CA 1
ATOM 4160 C C . PRO A 1 548 ? -6.124 2.382 -28.369 1.00 97.12 548 PRO A C 1
ATOM 4162 O O . PRO A 1 548 ? -5.099 1.752 -28.122 1.00 97.12 548 PRO A O 1
ATOM 4165 N N . ASP A 1 549 ? -6.695 3.188 -27.471 1.00 94.19 549 ASP A N 1
ATOM 4166 C CA . ASP A 1 549 ? -6.144 3.408 -26.128 1.00 94.19 549 ASP A CA 1
ATOM 4167 C C . ASP A 1 549 ? -6.387 2.216 -25.198 1.00 94.19 549 ASP A C 1
ATOM 4169 O O . ASP A 1 549 ? -5.478 1.779 -24.493 1.00 94.19 549 ASP A O 1
ATOM 4173 N N . THR A 1 550 ? -7.588 1.628 -25.236 1.00 94.81 550 THR A N 1
ATOM 4174 C CA . THR A 1 550 ? -7.875 0.413 -24.453 1.00 94.81 550 THR A CA 1
ATOM 4175 C C . THR A 1 550 ? -7.110 -0.793 -24.992 1.00 94.81 550 THR A C 1
ATOM 4177 O O . THR A 1 550 ? -6.683 -1.632 -24.203 1.00 94.81 550 THR A O 1
ATOM 4180 N N . PHE A 1 551 ? -6.858 -0.862 -26.302 1.00 97.69 551 PHE A N 1
ATOM 4181 C CA . PHE A 1 551 ? -5.962 -1.847 -26.902 1.00 97.69 551 PHE A CA 1
ATOM 4182 C C . PHE A 1 551 ? -4.529 -1.701 -26.383 1.00 97.69 551 PHE A C 1
ATOM 4184 O O . PHE A 1 551 ? -3.963 -2.688 -25.923 1.00 97.69 551 PHE A O 1
ATOM 4191 N N . GLU A 1 552 ? -3.962 -0.490 -26.395 1.00 97.31 552 GLU A N 1
ATOM 4192 C CA . GLU A 1 552 ? -2.620 -0.242 -25.853 1.00 97.31 552 GLU A CA 1
ATOM 4193 C C . GLU A 1 552 ? -2.530 -0.619 -24.368 1.00 97.31 552 GLU A C 1
ATOM 4195 O O . GLU A 1 552 ? -1.593 -1.311 -23.975 1.00 97.31 552 GLU A O 1
ATOM 4200 N N . SER A 1 553 ? -3.505 -0.208 -23.554 1.00 94.81 553 SER A N 1
ATOM 4201 C CA . SER A 1 553 ? -3.537 -0.526 -22.122 1.00 94.81 553 SER A CA 1
ATOM 4202 C C . SER A 1 553 ? -3.560 -2.043 -21.881 1.00 94.81 553 SER A C 1
ATOM 4204 O O . SER A 1 553 ? -2.692 -2.570 -21.185 1.00 94.81 553 SER A O 1
ATOM 4206 N N . ASN A 1 554 ? -4.458 -2.771 -22.557 1.00 95.50 554 ASN A N 1
ATOM 4207 C CA . ASN A 1 554 ? -4.532 -4.233 -22.458 1.00 95.50 554 ASN A CA 1
ATOM 4208 C C . ASN A 1 554 ? -3.266 -4.924 -22.989 1.00 95.50 554 ASN A C 1
ATOM 4210 O O . ASN A 1 554 ? -2.834 -5.939 -22.438 1.00 95.50 554 ASN A O 1
ATOM 4214 N N . ALA A 1 555 ? -2.657 -4.395 -24.053 1.00 95.81 555 ALA A N 1
ATOM 4215 C CA . ALA A 1 555 ? -1.421 -4.924 -24.616 1.00 95.81 555 ALA A CA 1
ATOM 4216 C C . ALA A 1 555 ? -0.246 -4.744 -23.646 1.00 95.81 555 ALA A C 1
ATOM 4218 O O . ALA A 1 555 ? 0.489 -5.698 -23.394 1.00 95.81 555 ALA A O 1
ATOM 4219 N N . ARG A 1 556 ? -0.092 -3.557 -23.050 1.00 95.00 556 ARG A N 1
ATOM 4220 C CA . ARG A 1 556 ? 0.943 -3.287 -22.040 1.00 95.00 556 ARG A CA 1
ATOM 4221 C C . ARG A 1 556 ? 0.789 -4.190 -20.826 1.00 95.00 556 ARG A C 1
ATOM 4223 O O . ARG A 1 556 ? 1.771 -4.765 -20.371 1.00 95.00 556 ARG A O 1
ATOM 4230 N N . GLU A 1 557 ? -0.440 -4.384 -20.362 1.00 90.56 557 GLU A N 1
ATOM 4231 C CA . GLU A 1 557 ? -0.724 -5.268 -19.235 1.00 90.56 557 GLU A CA 1
ATOM 4232 C C . GLU A 1 557 ? -0.408 -6.740 -19.561 1.00 90.56 557 GLU A C 1
ATOM 4234 O O . GLU A 1 557 ? 0.174 -7.460 -18.750 1.00 90.56 557 GLU A O 1
ATOM 4239 N N . THR A 1 558 ? -0.755 -7.196 -20.769 1.00 93.56 558 THR A N 1
ATOM 4240 C CA . THR A 1 558 ? -0.523 -8.581 -21.220 1.00 93.56 558 THR A CA 1
ATOM 4241 C C . THR A 1 558 ? 0.962 -8.874 -21.457 1.00 93.56 558 THR A C 1
ATOM 4243 O O . THR A 1 558 ? 1.417 -9.988 -21.201 1.00 93.56 558 THR A O 1
ATOM 4246 N N . TYR A 1 559 ? 1.734 -7.880 -21.903 1.00 94.69 559 TYR A N 1
ATOM 4247 C CA . TYR A 1 559 ? 3.146 -8.020 -22.274 1.00 94.69 559 TYR A CA 1
ATOM 4248 C C . TYR A 1 559 ? 4.097 -7.240 -21.363 1.00 94.69 559 TYR A C 1
ATOM 4250 O O . TYR A 1 559 ? 5.188 -6.867 -21.794 1.00 94.69 559 TYR A O 1
ATOM 4258 N N . ARG A 1 560 ? 3.730 -7.041 -20.089 1.00 90.25 560 ARG A N 1
ATOM 4259 C CA . ARG A 1 560 ? 4.542 -6.293 -19.111 1.00 90.25 560 ARG A CA 1
ATOM 4260 C C . ARG A 1 560 ? 5.990 -6.794 -18.985 1.00 90.25 560 ARG A C 1
ATOM 4262 O O . ARG A 1 560 ? 6.880 -6.027 -18.658 1.00 90.25 560 ARG A O 1
ATOM 4269 N N . THR A 1 561 ? 6.235 -8.075 -19.278 1.00 86.19 561 THR A N 1
ATOM 4270 C CA . THR A 1 561 ? 7.561 -8.713 -19.202 1.00 86.19 561 THR A CA 1
ATOM 4271 C C . THR A 1 561 ? 8.297 -8.817 -20.543 1.00 86.19 561 THR A C 1
ATOM 4273 O O . THR A 1 561 ? 9.386 -9.384 -20.582 1.00 86.19 561 THR A O 1
ATOM 4276 N N . GLN A 1 562 ? 7.734 -8.315 -21.650 1.00 90.62 562 GLN A N 1
ATOM 4277 C CA . GLN A 1 562 ? 8.330 -8.424 -22.990 1.00 90.62 562 GLN A CA 1
ATOM 4278 C C . GLN A 1 562 ? 8.736 -7.038 -23.518 1.00 90.62 562 GLN A C 1
ATOM 4280 O O . GLN A 1 562 ? 7.947 -6.391 -24.216 1.00 90.62 562 GLN A O 1
ATOM 4285 N N . PRO A 1 563 ? 9.962 -6.567 -23.207 1.00 83.69 563 PRO A N 1
ATOM 4286 C CA . PRO A 1 563 ? 10.400 -5.208 -23.528 1.00 83.69 563 PRO A CA 1
ATOM 4287 C C . PRO A 1 563 ? 10.372 -4.913 -25.032 1.00 83.69 563 PRO A C 1
ATOM 4289 O O . PRO A 1 563 ? 10.053 -3.791 -25.414 1.00 83.69 563 PRO A O 1
ATOM 4292 N N . ASP A 1 564 ? 10.596 -5.915 -25.887 1.00 88.94 564 ASP A N 1
ATOM 4293 C CA . ASP A 1 564 ? 10.565 -5.752 -27.346 1.00 88.94 564 ASP A CA 1
ATOM 4294 C C . ASP A 1 564 ? 9.172 -5.362 -27.865 1.00 88.94 564 ASP A C 1
ATOM 4296 O O . ASP A 1 564 ? 9.040 -4.522 -28.758 1.00 88.94 564 ASP A O 1
ATOM 4300 N N . ILE A 1 565 ? 8.106 -5.922 -27.284 1.00 90.75 565 ILE A N 1
ATOM 4301 C CA . ILE A 1 565 ? 6.723 -5.577 -27.648 1.00 90.75 565 ILE A CA 1
ATOM 4302 C C . ILE A 1 565 ? 6.373 -4.192 -27.105 1.00 90.75 565 ILE A C 1
ATOM 4304 O O . ILE A 1 565 ? 5.774 -3.382 -27.815 1.00 90.75 565 ILE A O 1
ATOM 4308 N N . LEU A 1 566 ? 6.783 -3.895 -25.869 1.00 91.56 566 LEU A N 1
ATOM 4309 C CA . LEU A 1 566 ? 6.544 -2.595 -25.239 1.00 91.56 566 LEU A CA 1
ATOM 4310 C C . LEU A 1 566 ? 7.261 -1.455 -25.978 1.00 91.56 566 LEU A C 1
ATOM 4312 O O . LEU A 1 566 ? 6.668 -0.393 -26.170 1.00 91.56 566 LEU A O 1
ATOM 4316 N N . ALA A 1 567 ? 8.486 -1.684 -26.458 1.00 91.94 567 ALA A N 1
ATOM 4317 C CA . ALA A 1 567 ? 9.248 -0.721 -27.254 1.00 91.94 567 ALA A CA 1
ATOM 4318 C C . ALA A 1 567 ? 8.564 -0.399 -28.593 1.00 91.94 567 ALA A C 1
ATOM 4320 O O . ALA A 1 567 ? 8.616 0.735 -29.066 1.00 91.94 567 ALA A O 1
ATOM 4321 N N . ASN A 1 568 ? 7.865 -1.374 -29.179 1.00 94.06 568 ASN A N 1
ATOM 4322 C CA . ASN A 1 568 ? 7.131 -1.209 -30.434 1.00 94.06 568 ASN A CA 1
ATOM 4323 C C . ASN A 1 568 ? 5.665 -0.778 -30.238 1.00 94.06 568 ASN A C 1
ATOM 4325 O O . ASN A 1 568 ? 4.947 -0.599 -31.224 1.00 94.06 568 ASN A O 1
ATOM 4329 N N . MET A 1 569 ? 5.202 -0.567 -29.001 1.00 97.00 569 MET A N 1
ATOM 4330 C CA . MET A 1 569 ? 3.789 -0.306 -28.701 1.00 97.00 569 MET A CA 1
ATOM 4331 C C . MET A 1 569 ? 3.177 0.879 -29.471 1.00 97.00 569 MET A C 1
ATOM 4333 O O . MET A 1 569 ? 2.063 0.724 -29.974 1.00 97.00 569 MET A O 1
ATOM 4337 N N . PRO A 1 570 ? 3.868 2.025 -29.667 1.00 96.12 570 PRO A N 1
ATOM 4338 C CA . PRO A 1 570 ? 3.326 3.118 -30.478 1.00 96.12 570 PRO A CA 1
ATOM 4339 C C . PRO A 1 570 ? 3.035 2.703 -31.931 1.00 96.12 570 PRO A C 1
ATOM 4341 O O . PRO A 1 570 ? 2.004 3.078 -32.491 1.00 96.12 570 PRO A O 1
ATOM 4344 N N . ILE A 1 571 ? 3.908 1.882 -32.524 1.00 95.75 571 ILE A N 1
ATOM 4345 C CA . ILE A 1 571 ? 3.769 1.374 -33.897 1.00 95.75 571 ILE A CA 1
ATOM 4346 C C . ILE A 1 571 ? 2.630 0.348 -33.965 1.00 95.75 571 ILE A C 1
ATOM 4348 O O . ILE A 1 571 ? 1.783 0.420 -34.857 1.00 95.75 571 ILE A O 1
ATOM 4352 N N . ILE A 1 572 ? 2.564 -0.565 -32.991 1.00 96.25 572 ILE A N 1
ATOM 4353 C CA . ILE A 1 572 ? 1.502 -1.578 -32.887 1.00 96.25 572 ILE A CA 1
ATOM 4354 C C . ILE A 1 572 ? 0.133 -0.898 -32.723 1.00 96.25 572 ILE A C 1
ATOM 4356 O O . ILE A 1 572 ? -0.821 -1.261 -33.410 1.00 96.25 572 ILE A O 1
ATOM 4360 N N . LYS A 1 573 ? 0.029 0.133 -31.875 1.00 97.69 573 LYS A N 1
ATOM 4361 C CA . LYS A 1 573 ? -1.198 0.924 -31.683 1.00 97.69 573 LYS A CA 1
ATOM 4362 C C . LYS A 1 573 ? -1.635 1.627 -32.967 1.00 97.69 573 LYS A C 1
ATOM 4364 O O . LYS A 1 573 ? -2.818 1.596 -33.312 1.00 97.69 573 LYS A O 1
ATOM 4369 N N . ALA A 1 574 ? -0.699 2.252 -33.682 1.00 96.25 574 ALA A N 1
ATOM 4370 C CA . ALA A 1 574 ? -0.993 2.916 -34.949 1.00 96.25 574 ALA A CA 1
ATOM 4371 C C . ALA A 1 574 ? -1.527 1.918 -35.990 1.00 96.25 574 ALA A C 1
ATOM 4373 O O . ALA A 1 574 ? -2.549 2.180 -36.627 1.00 96.25 574 ALA A O 1
ATOM 4374 N N . ALA A 1 575 ? -0.899 0.746 -36.101 1.00 96.44 575 ALA A N 1
ATOM 4375 C CA . ALA A 1 575 ? -1.347 -0.319 -36.992 1.00 96.44 575 ALA A CA 1
ATOM 4376 C C . ALA A 1 575 ? -2.717 -0.892 -36.589 1.00 96.44 575 ALA A C 1
ATOM 4378 O O . ALA A 1 575 ? -3.569 -1.098 -37.453 1.00 96.44 575 ALA A O 1
ATOM 4379 N N . PHE A 1 576 ? -2.985 -1.066 -35.291 1.00 97.56 576 PHE A N 1
ATOM 4380 C CA . PHE A 1 576 ? -4.310 -1.453 -34.795 1.00 97.56 576 PHE A CA 1
ATOM 4381 C C . PHE A 1 576 ? -5.393 -0.440 -35.197 1.00 97.56 576 PHE A C 1
ATOM 4383 O O . PHE A 1 576 ? -6.447 -0.829 -35.701 1.00 97.56 576 PHE A O 1
ATOM 4390 N N . SER A 1 577 ? -5.123 0.859 -35.037 1.00 97.25 577 SER A N 1
ATOM 4391 C CA . SER A 1 577 ? -6.046 1.930 -35.436 1.00 97.25 577 SER A CA 1
ATOM 4392 C C . SER A 1 577 ? -6.336 1.905 -36.942 1.00 97.25 577 SER A C 1
ATOM 4394 O O . SER A 1 577 ? -7.496 1.945 -37.358 1.00 97.25 577 SER A O 1
ATOM 4396 N N . GLN A 1 578 ? -5.298 1.745 -37.772 1.00 96.06 578 GLN A N 1
ATOM 4397 C CA . GLN A 1 578 ? -5.454 1.596 -39.223 1.00 96.06 578 GLN A CA 1
ATOM 4398 C C . GLN A 1 578 ? -6.298 0.369 -39.582 1.00 96.06 578 GLN A C 1
ATOM 4400 O O . GLN A 1 578 ? -7.217 0.470 -40.397 1.00 96.06 578 GLN A O 1
ATOM 4405 N N . TYR A 1 579 ? -6.036 -0.770 -38.939 1.00 94.88 579 TYR A N 1
ATOM 4406 C CA . TYR A 1 579 ? -6.778 -2.005 -39.170 1.00 94.88 579 TYR A CA 1
ATOM 4407 C C . TYR A 1 579 ? -8.259 -1.867 -38.773 1.00 94.88 579 TYR A C 1
ATOM 4409 O O . TYR A 1 579 ? -9.144 -2.293 -39.518 1.00 94.88 579 TYR A O 1
ATOM 4417 N N . LYS A 1 580 ? -8.554 -1.193 -37.652 1.00 95.00 580 LYS A N 1
ATOM 4418 C CA . LYS A 1 580 ? -9.928 -0.905 -37.205 1.00 95.00 580 LYS A CA 1
ATOM 4419 C C . LYS A 1 580 ? -10.676 0.025 -38.156 1.00 95.00 580 LYS A C 1
ATOM 4421 O O . LYS A 1 580 ? -11.820 -0.262 -38.510 1.00 95.00 580 LYS A O 1
ATOM 4426 N N . ASN A 1 581 ? -10.021 1.075 -38.641 1.00 95.06 581 ASN A N 1
ATOM 4427 C CA . ASN A 1 581 ? -10.617 1.996 -39.610 1.00 95.06 581 ASN A CA 1
ATOM 4428 C C . ASN A 1 581 ? -10.879 1.322 -40.965 1.00 95.06 581 ASN A C 1
ATOM 4430 O O . ASN A 1 581 ? -11.935 1.537 -41.559 1.00 95.06 581 ASN A O 1
ATOM 4434 N N . ALA A 1 582 ? -9.972 0.458 -41.432 1.00 94.50 582 ALA A N 1
ATOM 4435 C CA . ALA A 1 582 ? -10.162 -0.305 -42.666 1.00 94.50 582 ALA A CA 1
ATOM 4436 C C . ALA A 1 582 ? -11.354 -1.277 -42.570 1.00 94.50 582 ALA A C 1
ATOM 4438 O O . ALA A 1 582 ? -12.151 -1.376 -43.504 1.00 94.50 582 ALA A O 1
ATOM 4439 N N . GLN A 1 583 ? -11.520 -1.956 -41.430 1.00 93.06 583 GLN A N 1
ATOM 4440 C CA . GLN A 1 583 ? -12.678 -2.821 -41.178 1.00 93.06 583 GLN A CA 1
ATOM 4441 C C . GLN A 1 583 ? -13.993 -2.031 -41.152 1.00 93.06 583 GLN A C 1
ATOM 4443 O O . GLN A 1 583 ? -14.968 -2.442 -41.783 1.00 93.06 583 GLN A O 1
ATOM 4448 N N . LEU A 1 584 ? -14.011 -0.865 -40.499 1.00 91.94 584 LEU A N 1
ATOM 4449 C CA . LEU A 1 584 ? -15.188 0.004 -40.470 1.00 91.94 584 LEU A CA 1
ATOM 4450 C C . LEU A 1 584 ? -15.567 0.493 -41.877 1.00 91.94 584 LEU A C 1
ATOM 4452 O O . LEU A 1 584 ? -16.738 0.441 -42.253 1.00 91.94 584 LEU A O 1
ATOM 4456 N N . ALA A 1 585 ? -14.582 0.902 -42.680 1.00 94.44 585 ALA A N 1
ATOM 4457 C CA . ALA A 1 585 ? -14.800 1.322 -44.062 1.00 94.44 585 ALA A CA 1
ATOM 4458 C C . ALA A 1 585 ? -15.373 0.185 -44.929 1.00 94.44 585 ALA A C 1
ATOM 4460 O O . ALA A 1 585 ? -16.310 0.406 -45.698 1.00 94.44 585 ALA A O 1
ATOM 4461 N N . ASN A 1 586 ? -14.866 -1.041 -44.768 1.00 94.12 586 ASN A N 1
ATOM 4462 C CA . ASN A 1 586 ? -15.388 -2.214 -45.472 1.00 94.12 586 ASN A CA 1
ATOM 4463 C C . ASN A 1 586 ? -16.832 -2.540 -45.065 1.00 94.12 586 ASN A C 1
ATOM 4465 O O . ASN A 1 586 ? -17.649 -2.848 -45.932 1.00 94.12 586 ASN A O 1
ATOM 4469 N N . MET A 1 587 ? -17.167 -2.417 -43.779 1.00 92.44 587 MET A N 1
ATOM 4470 C CA . MET A 1 587 ? -18.528 -2.633 -43.280 1.00 92.44 587 MET A CA 1
ATOM 4471 C C . MET A 1 587 ? -19.511 -1.592 -43.837 1.00 92.44 587 MET A C 1
ATOM 4473 O O . MET A 1 587 ? -20.588 -1.957 -44.307 1.00 92.44 587 MET A O 1
ATOM 4477 N N . ILE A 1 588 ? -19.125 -0.310 -43.866 1.00 93.31 588 ILE A N 1
ATOM 4478 C CA . ILE A 1 588 ? -19.932 0.765 -44.470 1.00 93.31 588 ILE A CA 1
ATOM 4479 C C . ILE A 1 588 ? -20.143 0.498 -45.964 1.00 93.31 588 ILE A C 1
ATOM 4481 O O . ILE A 1 588 ? -21.269 0.576 -46.455 1.00 93.31 588 ILE A O 1
ATOM 4485 N N . LYS A 1 589 ? -19.081 0.122 -46.687 1.00 95.56 589 LYS A N 1
ATOM 4486 C CA . LYS A 1 589 ? -19.166 -0.216 -48.114 1.00 95.56 589 LYS A CA 1
ATOM 4487 C C . LYS A 1 589 ? -20.113 -1.394 -48.361 1.00 95.56 589 LYS A C 1
ATOM 4489 O O . LYS A 1 589 ? -20.904 -1.359 -49.301 1.00 95.56 589 LYS A O 1
ATOM 4494 N N . GLN A 1 590 ? -20.071 -2.417 -47.510 1.00 93.75 590 GLN A N 1
ATOM 4495 C CA . GLN A 1 590 ? -20.957 -3.576 -47.611 1.00 93.75 590 GLN A CA 1
ATOM 4496 C C . GLN A 1 590 ? -22.420 -3.211 -47.315 1.00 93.75 590 GLN A C 1
ATOM 4498 O O . GLN A 1 590 ? -23.318 -3.690 -48.005 1.00 93.75 590 GLN A O 1
ATOM 4503 N N . GLN A 1 591 ? -22.665 -2.317 -46.353 1.00 94.00 591 GLN A N 1
ATOM 4504 C CA . GLN A 1 591 ? -24.005 -1.811 -46.048 1.00 94.00 591 GLN A CA 1
ATOM 4505 C C . GLN A 1 591 ? -24.576 -0.966 -47.198 1.00 94.00 591 GLN A C 1
ATOM 4507 O O . GLN A 1 591 ? -25.750 -1.109 -47.537 1.00 94.00 591 GLN A O 1
ATOM 4512 N N . GLN A 1 592 ? -23.748 -0.143 -47.846 1.00 93.88 592 GLN A N 1
ATOM 4513 C CA . GLN A 1 592 ? -24.144 0.628 -49.030 1.00 93.88 592 GLN A CA 1
ATOM 4514 C C . GLN A 1 592 ? -24.485 -0.279 -50.219 1.00 93.88 592 GLN A C 1
ATOM 4516 O O . GLN A 1 592 ? -25.515 -0.080 -50.859 1.00 93.88 592 GLN A O 1
ATOM 4521 N N . LEU A 1 593 ? -23.677 -1.313 -50.477 1.00 94.44 593 LEU A N 1
ATOM 4522 C CA . LEU A 1 593 ? -23.958 -2.316 -51.513 1.00 94.44 593 LEU A CA 1
ATOM 4523 C C . LEU A 1 593 ? -25.263 -3.078 -51.236 1.00 94.44 593 LEU A C 1
ATOM 4525 O O . LEU A 1 593 ? -26.057 -3.306 -52.148 1.00 94.44 593 LEU A O 1
ATOM 4529 N N . ALA A 1 594 ? -25.521 -3.436 -49.975 1.00 93.31 594 ALA A N 1
ATOM 4530 C CA . ALA A 1 594 ? -26.769 -4.085 -49.583 1.00 93.31 594 ALA A CA 1
ATOM 4531 C C . ALA A 1 594 ? -27.987 -3.166 -49.789 1.00 93.31 594 ALA A C 1
ATOM 4533 O O . ALA A 1 594 ? -29.009 -3.616 -50.306 1.00 93.31 594 ALA A O 1
ATOM 4534 N N . ALA A 1 595 ? -27.872 -1.880 -49.444 1.00 92.31 595 ALA A N 1
ATOM 4535 C CA . ALA A 1 595 ? -28.928 -0.893 -49.665 1.00 92.31 595 ALA A CA 1
ATOM 4536 C C . ALA A 1 595 ? -29.196 -0.653 -51.162 1.00 92.31 595 ALA A C 1
ATOM 4538 O O . ALA A 1 595 ? -30.352 -0.586 -51.579 1.00 92.31 595 ALA A O 1
ATOM 4539 N N . GLN A 1 596 ? -28.144 -0.599 -51.985 1.00 93.44 596 GLN A N 1
ATOM 4540 C CA . GLN A 1 596 ? -28.268 -0.446 -53.436 1.00 93.44 596 GLN A CA 1
ATOM 4541 C C . GLN A 1 596 ? -28.992 -1.643 -54.076 1.00 93.44 596 GLN A C 1
ATOM 4543 O O . GLN A 1 596 ? -29.868 -1.458 -54.921 1.00 93.44 596 GLN A O 1
ATOM 4548 N N . ASN A 1 597 ? -28.707 -2.867 -53.619 1.00 90.88 597 ASN A N 1
ATOM 4549 C CA . ASN A 1 597 ? -29.395 -4.071 -54.097 1.00 90.88 597 ASN A CA 1
ATOM 4550 C C . ASN A 1 597 ? -30.875 -4.140 -53.669 1.00 90.88 597 ASN A C 1
ATOM 4552 O O . ASN A 1 597 ? -31.693 -4.695 -54.405 1.00 90.88 597 ASN A O 1
ATOM 4556 N N . GLN A 1 598 ? -31.250 -3.555 -52.525 1.00 87.62 598 GLN A N 1
ATOM 4557 C CA . GLN A 1 598 ? -32.659 -3.460 -52.109 1.00 87.62 598 GLN A CA 1
ATOM 4558 C C . GLN A 1 598 ? -33.459 -2.453 -52.953 1.00 87.62 598 GLN A C 1
ATOM 4560 O O . GLN A 1 598 ? -34.638 -2.672 -53.223 1.00 87.62 598 GLN A O 1
ATOM 4565 N N . GLN A 1 599 ? -32.826 -1.381 -53.438 1.00 84.31 599 GLN A N 1
ATOM 4566 C CA . GLN A 1 599 ? -33.493 -0.420 -54.327 1.00 84.31 599 GLN A CA 1
ATOM 4567 C C . GLN A 1 599 ? -33.769 -0.995 -55.725 1.00 84.31 599 GLN A C 1
ATOM 4569 O O . GLN A 1 599 ? -34.797 -0.689 -56.321 1.00 84.31 599 GLN A O 1
ATOM 4574 N N . LEU A 1 600 ? -32.904 -1.882 -56.226 1.00 77.88 600 LEU A N 1
ATOM 4575 C CA . LEU A 1 600 ? -33.076 -2.550 -57.526 1.00 77.88 600 LEU A CA 1
ATOM 4576 C C . LEU A 1 600 ? -34.124 -3.679 -57.524 1.00 77.88 600 LEU A C 1
ATOM 4578 O O . LEU A 1 600 ? -34.493 -4.163 -58.589 1.00 77.88 600 LEU A O 1
ATOM 4582 N N . SER A 1 601 ? -34.611 -4.100 -56.353 1.00 73.94 601 SER A N 1
ATOM 4583 C CA . SER A 1 601 ? -35.577 -5.200 -56.201 1.00 73.94 601 SER A CA 1
ATOM 4584 C C . SER A 1 601 ? -37.000 -4.738 -55.854 1.00 73.94 601 SER A C 1
ATOM 4586 O O . SER A 1 601 ? -37.868 -5.568 -55.588 1.00 73.94 601 SER A O 1
ATOM 4588 N N . SER A 1 602 ? -37.278 -3.430 -55.908 1.00 63.78 602 SER A N 1
ATOM 4589 C CA . SER A 1 602 ? -38.644 -2.913 -55.760 1.00 63.78 602 SER A CA 1
ATOM 4590 C C . SER A 1 602 ? -39.428 -3.117 -57.069 1.00 63.78 602 SER A C 1
ATOM 4592 O O . SER A 1 602 ? -39.045 -2.540 -58.089 1.00 63.78 602 SER A O 1
ATOM 4594 N N . PRO A 1 603 ? -40.502 -3.932 -57.087 1.00 63.28 603 PRO A N 1
ATOM 4595 C CA . PRO A 1 603 ? -41.282 -4.170 -58.295 1.00 63.28 603 PRO A CA 1
ATOM 4596 C C . PRO A 1 603 ? -41.965 -2.869 -58.721 1.00 63.28 603 PRO A C 1
ATOM 4598 O O . PRO A 1 603 ? -42.626 -2.214 -57.914 1.00 63.28 603 PRO A O 1
ATOM 4601 N N . ALA A 1 604 ? -41.791 -2.489 -59.988 1.00 59.09 604 ALA A N 1
ATOM 4602 C CA . ALA A 1 604 ? -42.445 -1.332 -60.580 1.00 59.09 604 ALA A CA 1
ATOM 4603 C C . ALA A 1 604 ? -43.964 -1.435 -60.368 1.00 59.09 604 ALA A C 1
ATOM 4605 O O . ALA A 1 604 ? -44.620 -2.311 -60.935 1.00 59.09 604 ALA A O 1
ATOM 4606 N N . MET A 1 605 ? -44.522 -0.560 -59.525 1.00 56.47 605 MET A N 1
ATOM 4607 C CA . MET A 1 605 ? -45.967 -0.438 -59.383 1.00 56.47 605 MET A CA 1
ATOM 4608 C C . MET A 1 605 ? -46.548 0.033 -60.717 1.00 56.47 605 MET A C 1
ATOM 4610 O O . MET A 1 605 ? -46.273 1.140 -61.178 1.00 56.47 605 MET A O 1
ATOM 4614 N N . ALA A 1 606 ? -47.337 -0.842 -61.338 1.00 58.22 606 ALA A N 1
ATOM 4615 C CA . ALA A 1 606 ? -48.133 -0.527 -62.511 1.00 58.22 606 ALA A CA 1
ATOM 4616 C C . ALA A 1 606 ? -49.144 0.593 -62.181 1.00 58.22 606 ALA A C 1
ATOM 4618 O O . ALA A 1 606 ? -49.727 0.584 -61.093 1.00 58.22 606 ALA A O 1
ATOM 4619 N N . PRO A 1 607 ? -49.384 1.547 -63.097 1.00 55.91 607 PRO A N 1
ATOM 4620 C CA . PRO A 1 607 ? -50.307 2.647 -62.857 1.00 55.91 607 PRO A CA 1
ATOM 4621 C C . PRO A 1 607 ? -51.754 2.129 -62.855 1.00 55.91 607 PRO A C 1
ATOM 4623 O O . PRO A 1 607 ? -52.267 1.693 -63.885 1.00 55.91 607 PRO A O 1
ATOM 4626 N N . GLN A 1 608 ? -52.418 2.166 -61.695 1.00 52.19 608 GLN A N 1
ATOM 4627 C CA . GLN A 1 608 ? -53.859 1.927 -61.598 1.00 52.19 608 GLN A CA 1
ATOM 4628 C C . GLN A 1 608 ? -54.630 3.144 -62.117 1.00 52.19 608 GLN A C 1
ATOM 4630 O O . GLN A 1 608 ? -54.395 4.281 -61.709 1.00 52.19 608 GLN A O 1
ATOM 4635 N N . GLY A 1 609 ? -55.528 2.867 -63.062 1.00 47.12 609 GLY A N 1
ATOM 4636 C CA . GLY A 1 609 ? -56.316 3.844 -63.796 1.00 47.12 609 GLY A CA 1
ATOM 4637 C C . GLY A 1 609 ? -57.342 4.596 -62.952 1.00 47.12 609 GLY A C 1
ATOM 4638 O O . GLY A 1 609 ? -57.869 4.098 -61.958 1.00 47.12 609 GLY A O 1
ATOM 4639 N N . LEU A 1 610 ? -57.636 5.809 -63.424 1.00 50.59 610 LEU A N 1
ATOM 4640 C CA . LEU A 1 610 ? -58.744 6.651 -62.995 1.00 50.59 610 LEU A CA 1
ATOM 4641 C C . LEU A 1 610 ? -60.076 5.890 -63.089 1.00 50.59 610 LEU A C 1
ATOM 4643 O O . LEU A 1 610 ? -60.510 5.540 -64.185 1.00 50.59 610 LEU A O 1
ATOM 4647 N N . ALA A 1 611 ? -60.766 5.737 -61.960 1.00 49.19 611 ALA A N 1
ATOM 4648 C CA . ALA A 1 611 ? -62.197 5.461 -61.929 1.00 49.19 611 ALA A CA 1
ATOM 4649 C C . ALA A 1 611 ? -62.940 6.728 -61.480 1.00 49.19 611 ALA A C 1
ATOM 4651 O O . ALA A 1 611 ? -62.729 7.239 -60.380 1.00 49.19 611 ALA A O 1
ATOM 4652 N N . GLN A 1 612 ? -63.781 7.240 -62.381 1.00 47.28 612 GLN A N 1
ATOM 4653 C CA . GLN A 1 612 ? -64.709 8.352 -62.185 1.00 47.28 612 GLN A CA 1
ATOM 4654 C C . GLN A 1 612 ? -65.694 8.049 -61.044 1.00 47.28 612 GLN A C 1
ATOM 4656 O O . GLN A 1 612 ? -66.357 7.015 -61.058 1.00 47.28 612 GLN A O 1
ATOM 4661 N N . GLN A 1 613 ? -65.834 8.977 -60.093 1.00 46.66 613 GLN A N 1
ATOM 4662 C CA . GLN A 1 613 ? -66.954 9.015 -59.149 1.00 46.66 613 GLN A CA 1
ATOM 4663 C C . GLN A 1 613 ? -67.971 10.065 -59.610 1.00 46.66 613 GLN A C 1
ATOM 4665 O O . GLN A 1 613 ? -67.681 11.258 -59.672 1.00 46.66 613 GLN A O 1
ATOM 4670 N N . THR A 1 614 ? -69.167 9.589 -59.946 1.00 44.34 614 THR A N 1
ATOM 4671 C CA . THR A 1 614 ? -70.396 10.363 -60.159 1.00 44.34 614 THR A CA 1
ATOM 4672 C C . THR A 1 614 ? -70.938 10.940 -58.843 1.00 44.34 614 THR A C 1
ATOM 4674 O O . THR A 1 614 ? -70.910 10.240 -57.828 1.00 44.34 614 THR A O 1
ATOM 4677 N N . PRO A 1 615 ? -71.496 12.166 -58.837 1.00 56.50 615 PRO A N 1
ATOM 4678 C CA . PRO A 1 615 ? -72.101 12.771 -57.654 1.00 56.50 615 PRO A CA 1
ATOM 4679 C C . PRO A 1 615 ? -73.579 12.372 -57.511 1.00 56.50 615 PRO A C 1
ATOM 4681 O O . PRO A 1 615 ? -74.302 12.282 -58.500 1.00 56.50 615 PRO A O 1
ATOM 4684 N N . THR A 1 616 ? -74.047 12.183 -56.274 1.00 44.59 616 THR A N 1
ATOM 4685 C CA . THR A 1 616 ? -75.483 12.088 -55.938 1.00 44.59 616 THR A CA 1
ATOM 4686 C C . THR A 1 616 ? -75.814 13.169 -54.896 1.00 44.59 616 THR A C 1
ATOM 4688 O O . THR A 1 616 ? -75.016 13.348 -53.972 1.00 44.59 616 THR A O 1
ATOM 4691 N N . PRO A 1 617 ? -76.918 13.929 -55.045 1.00 58.09 617 PRO A N 1
ATOM 4692 C CA . PRO A 1 617 ? -77.181 15.137 -54.266 1.00 58.09 617 PRO A CA 1
ATOM 4693 C C . PRO A 1 617 ? -77.976 14.879 -52.979 1.00 58.09 617 PRO A C 1
ATOM 4695 O O . PRO A 1 617 ? -78.590 13.832 -52.783 1.00 58.09 617 PRO A O 1
ATOM 4698 N N . ALA A 1 618 ? -77.958 15.892 -52.115 1.00 53.31 618 ALA A N 1
ATOM 4699 C CA . ALA A 1 618 ? -78.648 15.946 -50.838 1.00 53.31 618 ALA A CA 1
ATOM 4700 C C . ALA A 1 618 ? -80.131 16.365 -50.949 1.00 53.31 618 ALA A C 1
ATOM 4702 O O . ALA A 1 618 ? -80.471 17.250 -51.727 1.00 53.31 618 ALA A O 1
ATOM 4703 N N . ALA A 1 619 ? -80.917 15.781 -50.034 1.00 53.28 619 ALA A N 1
ATOM 4704 C CA . ALA A 1 619 ? -82.066 16.315 -49.287 1.00 53.28 619 ALA A CA 1
ATOM 4705 C C . ALA A 1 619 ? -83.400 16.656 -49.991 1.00 53.28 619 ALA A C 1
ATOM 4707 O O . ALA A 1 619 ? -83.474 17.580 -50.793 1.00 53.28 619 ALA A O 1
ATOM 4708 N N . ALA A 1 620 ? -84.486 16.035 -49.501 1.00 44.91 620 ALA A N 1
ATOM 4709 C CA . ALA A 1 620 ? -85.659 16.735 -48.952 1.00 44.91 620 ALA A CA 1
ATOM 4710 C C . ALA A 1 620 ? -86.572 15.782 -48.137 1.00 44.91 620 ALA A C 1
ATOM 4712 O O . ALA A 1 620 ? -86.878 14.686 -48.602 1.00 44.91 620 ALA A O 1
ATOM 4713 N N . THR A 1 621 ? -87.030 16.300 -46.983 1.00 48.75 621 THR A N 1
ATOM 4714 C CA . THR A 1 621 ? -88.079 15.845 -46.030 1.00 48.75 621 THR A CA 1
ATOM 4715 C C . THR A 1 621 ? -87.867 14.594 -45.189 1.00 48.75 621 THR A C 1
ATOM 4717 O O . THR A 1 621 ? -87.800 13.482 -45.750 1.00 48.75 621 THR A O 1
#

Foldseek 3Di:
DDDPPPPDPDQAAEEEEEELEELAPVCVVQVVVCCVQPVVLLVVLLQPWDFDDDPDDPPDDTDTHGHQYWYKYKYAAADPPQFPDGIDIDATDSPVVVVVCVVVPDHSRGYDPAEGQSLQSLLNLVVNVVVVCVPCVVCHCVSHPAAEYEYEEEHAYDQWADDPHPDCVRHRDDLLNSLVSLQVSVYQYWYKYFPPGDHPSVVVSNVSNDPDDWDWDWFACVSRVGITTTGTNRDRDHPPVRPDPPPPPPPPPDDDDDDDDDDDDDDDDDDDDDDDDDDDDDDDDDDDDDDDDDDDDDDDDDDDDDDDDDDDDDDDDDDDDDDDDDDDDDDDDDDDDDDDDDDDDDDDDDDDDDDDDDDDDDDDDDDDDDDDDDDDDDDDDDDDDDDDDDDDDDDDDDDDDDDDDPDDDDPPPDVVCVVVLVVLVVLQQDDPVLSVVLVVLVVVLPDPPDDPVVNVVSVVVNVVSSVVSSVVSVVVVVVVVPDDDDDDDDDDDDDDDDDDDDDDDDDDPPDPPDPPPVVLLVLLVVLLVQLCVVVVHDSVVSLVPDDLVNSLVSSCVSPVPPVVSVVCSVVSSVSSNVVSVVVVVVVVVVVVVVVVVVVVPDPPDDDDDDDDDDDDDDDDD